Protein AF-0000000075598519 (afdb_homodimer)

Sequence (516 aa):
MASESEPGNAAPHAHHPHGTQPLAGIAVDYRPEACRHEPDTGEIHVTFTYDHDGRDGSRWRSRHRFLPGSAVAATIRAPAGDASGLNYNLYLSSLEGCREMDEIDFEFLGNDKRALQTNYHVGGGGGREQIHRLPFDPSDGFHHYAIAWDAKAIEWRVDGELIRREERREGEPWPEKPMRLYASVWDASDIDEGRWTGTYHGSDAPYVCSYKDVVVPPVEFWVEDDEQCQDADARDAPAAVVEEETDAVAIAPAMNDEMASESEPGNAAPHAHHPHGTQPLAGIAVDYRPEACRHEPDTGEIHVTFTYDHDGRDGSRWRSRHRFLPGSAVAATIRAPAGDASGLNYNLYLSSLEGCREMDEIDFEFLGNDKRALQTNYHVGGGGGREQIHRLPFDPSDGFHHYAIAWDAKAIEWRVDGELIRREERREGEPWPEKPMRLYASVWDASDIDEGRWTGTYHGSDAPYVCSYKDVVVPPVEFWVEDDEQCQDADARDAPAAVVEEETDAVAIAPAMNDE

Organism: Setaria italica (NCBI:txid4555)

Foldseek 3Di:
DPPPPPLPLPCCDPLQNQGWAFQQDKDKDDDCVQWDADRVQRKIKGKWDQDPVGTDKTKMWGPWWFFARHKKKWWKAWWDDQQFQKKKWKKKWLDPPQQQIWMWIWIAARRDQQWTWTWIDHGNDTDGIDIDGHPDRSNVDIKMWMWHGHPFKIFIDINRHTDDMDGDDPPDGDHGHTIMIMIMMGGNCPPPVQPRRHHGDRPDPTTMMMIGSIIGHDPVGTDDPVVVVVVVCVVVPPDPPPPPPPPPPPPPPPPPPD/DPPPPPLPLPCCDPLQNQGWAFQQDKDWDDDCVQWDADNVQRKIKGKWDADPVGGDKTKMWGPWWFFARHKKKWWKAWWDDQQFQKKKWKKKWLDPPQQQIWMWIWIAARRDQQWTWTWIDHGNDTDGIDIDGHPDRSNVDIKMWMWHGHPFKIFIDINRHTPDMDGDDPPDGDHGHTIMIMIMMGGNCPPPVQPRRHHDDRPDPTTMMMIGSIIGHDPVGTDDPVVVVVVVCVVVPPDPPPPPPPPPPPPPPPPPPD

Nearest PDB structures (foldseek):
  5sv8-assembly1_A  TM=9.616E-01  e=3.303E-29  Vitis vinifera
  1mac-assembly2_B  TM=8.064E-01  e=1.006E-16  Paenibacillus macerans
  3d6e-assembly1_A  TM=8.149E-01  e=2.724E-13  Bacillus licheniformis
  1axk-assembly1_A  TM=9.047E-01  e=1.760E-11  Bacillus subtilis
  1cpn-assembly1_A  TM=7.910E-01  e=1.240E-12  Paenibacillus macerans

pLDDT: mean 83.93, std 21.33, range [22.8, 98.81]

Secondary structure (DSSP, 8-state):
------------BTTBTT--EE---EEEEE-GGGEEEETTTTEEEEEE-EETTEE--EEEEESSEE-SSEEEEEEEEPPPS--TTEEEEEEEESSTT-TT--EEEEEEETTSTTEEEEEEEBTTB----EEEE-SS-TTSS-EEEEEEE-SSEEEEEETTEEEEEEE--TTS----S-BEEEEEEEE-TTGGGGTTT-----TTPSEEEEEEEEEE--GGGEE-HHHHHHHHHHTTSPP-------------------/------------BTTBTT--EE---EEEEE-GGGEEEETTTTEEEEEE-EETTEE--EEEEESSEE-SSEEEEEEEEPPPS--TTEEEEEEEESSTT-TT--EEEEEEETTSTTEEEEEEEBTTB----EEEE-SS-TTSS-EEEEEEE-SSEEEEEETTEEEEEEE--TTS----S-BEEEEEEEE-TTGGGGTTT-----TTPSEEEEEEEEEE--GGGEE-HHHHHHHHHHTTS---------------------

Radius of gyration: 26.95 Å; Cα contacts (8 Å, |Δi|>4): 1263; chains: 2; bounding box: 59×108×97 Å

Solvent-accessible surface area (backbone atoms only — not comparable to full-atom values): 27545 Å² total; per-residue (Å²): 132,81,76,76,76,65,82,63,68,52,60,54,36,95,77,17,69,71,20,49,34,72,62,87,61,72,40,60,80,41,51,57,90,28,43,48,70,40,77,90,75,49,33,36,38,36,35,30,40,81,45,99,90,37,87,40,29,23,33,40,28,45,77,50,30,33,46,69,54,19,31,39,34,33,30,36,25,41,45,54,71,66,37,26,2,27,33,39,46,46,31,37,30,46,39,86,64,40,69,58,21,27,34,42,40,41,38,38,27,25,58,41,67,34,42,36,33,37,36,46,21,36,57,46,45,58,87,54,66,45,79,41,80,50,97,50,59,44,43,80,41,75,44,38,40,36,42,32,35,34,94,54,37,38,37,37,27,50,70,82,42,77,77,44,76,48,68,67,50,91,92,52,88,66,64,70,64,48,23,22,47,37,34,38,38,40,80,36,28,73,30,75,81,15,69,62,12,26,53,68,72,60,83,46,60,68,32,48,36,37,37,28,74,39,30,28,52,36,75,90,35,51,45,66,68,73,58,54,52,43,62,52,52,47,58,65,41,73,71,73,75,70,70,72,75,74,75,76,74,74,77,72,76,78,74,76,83,122,131,80,78,78,76,65,82,59,69,52,60,56,36,95,76,17,69,71,20,47,34,73,60,88,61,72,40,60,79,41,51,57,91,28,44,49,69,39,79,90,75,49,33,34,38,35,36,30,41,81,44,98,91,35,88,41,25,23,33,41,28,44,76,50,30,32,47,69,55,18,32,38,33,32,30,34,24,42,45,54,71,66,36,25,2,25,35,40,45,47,30,35,29,46,40,86,65,39,71,58,21,27,34,40,40,42,38,38,27,25,59,42,67,32,39,36,34,37,36,46,21,38,57,45,43,57,89,55,65,44,79,40,80,50,98,52,57,44,44,81,41,75,44,38,41,35,44,30,34,35,93,53,35,37,37,36,27,50,70,83,41,79,77,46,74,48,67,66,51,90,94,50,88,66,63,71,63,48,23,24,47,37,33,38,38,41,79,36,27,74,31,77,81,16,69,62,12,25,55,68,72,61,84,46,60,68,32,46,37,37,38,27,74,38,31,28,52,37,75,89,36,52,44,66,68,74,58,54,53,44,62,52,52,46,58,66,41,73,72,73,74,71,70,71,75,72,74,74,74,74,76,70,76,78,73,74,84,119

InterPro domains:
  IPR000757 Beta-glucanase-like, N-terminal domain [PF00722] (45-193)
  IPR000757 Beta-glucanase-like, N-terminal domain [PS51762] (14-216)
  IPR008264 Beta-glu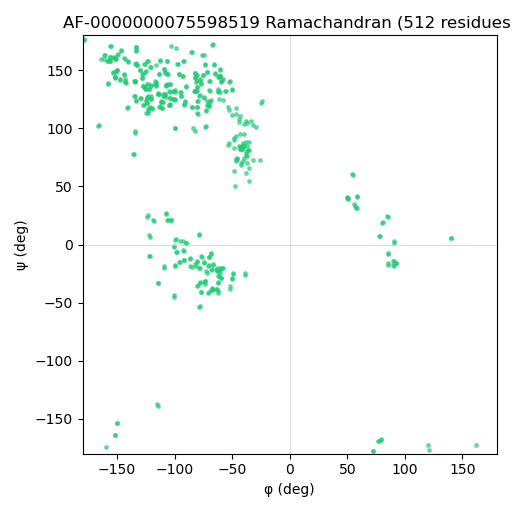canase [PR00737] (100-115)
  IPR008264 Beta-glucanase [PR00737] (116-129)
  IPR008264 Beta-glucanase [PR00737] (134-151)
  IPR008264 Beta-glucanase [PR00737] (154-171)
  IPR013320 Concanavalin A-like lectin/glucanase domain superfamily [SSF49899] (30-219)
  IPR044791 Beta-glucanase/XTH [PTHR31062] (41-226)

Structure (mmCIF, N/CA/C/O backbone):
data_AF-0000000075598519-model_v1
#
loop_
_entity.id
_entity.type
_entity.pdbx_description
1 polymer 'GH16 domain-containing protein'
#
loop_
_atom_site.group_PDB
_atom_site.id
_atom_site.type_symbol
_atom_site.label_atom_id
_atom_site.label_alt_id
_atom_site.label_comp_id
_atom_site.label_asym_id
_atom_site.label_entity_id
_atom_site.label_seq_id
_atom_site.pdbx_PDB_ins_code
_atom_site.Cartn_x
_atom_site.Cartn_y
_atom_site.Cartn_z
_atom_site.occupancy
_atom_site.B_iso_or_equiv
_atom_site.auth_seq_id
_atom_site.auth_comp_id
_atom_site.auth_asym_id
_atom_site.auth_atom_id
_atom_site.pdbx_PDB_model_num
ATOM 1 N N . MET A 1 1 ? 14.773 -42.031 -3.055 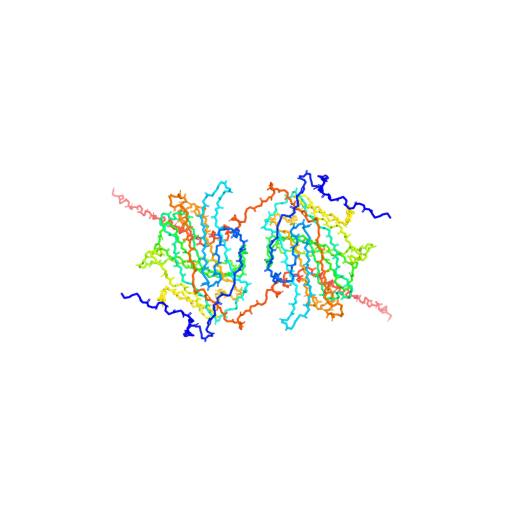1 23.3 1 MET A N 1
ATOM 2 C CA . MET A 1 1 ? 15.977 -41.188 -3.029 1 23.3 1 MET A CA 1
ATOM 3 C C . MET A 1 1 ? 15.609 -39.719 -3.037 1 23.3 1 MET A C 1
ATOM 5 O O . MET A 1 1 ? 15 -39.219 -3.994 1 23.3 1 MET A O 1
ATOM 9 N N . ALA A 1 2 ? 15.211 -39.156 -1.891 1 27.22 2 ALA A N 1
ATOM 10 C CA . ALA A 1 2 ? 14.766 -37.812 -1.567 1 27.22 2 ALA A CA 1
ATOM 11 C C . ALA A 1 2 ? 15.781 -36.75 -2.016 1 27.22 2 ALA A C 1
ATOM 13 O O . ALA A 1 2 ? 16.938 -36.781 -1.586 1 27.22 2 ALA A O 1
ATOM 14 N N . SER A 1 3 ? 15.688 -36.312 -3.293 1 28.61 3 SER A N 1
ATOM 15 C CA . SER A 1 3 ? 16.656 -35.344 -3.775 1 28.61 3 SER A CA 1
ATOM 16 C C . SER A 1 3 ? 16.875 -34.25 -2.746 1 28.61 3 SER A C 1
ATOM 18 O O . SER A 1 3 ? 15.93 -33.75 -2.115 1 28.61 3 SER A O 1
ATOM 20 N N . GLU A 1 4 ? 18 -34.188 -2.059 1 30.3 4 GLU A N 1
ATOM 21 C CA . GLU A 1 4 ? 18.562 -33.188 -1.162 1 30.3 4 GLU A CA 1
ATOM 22 C C . GLU A 1 4 ? 18.25 -31.781 -1.65 1 30.3 4 GLU A C 1
ATOM 24 O O . GLU A 1 4 ? 18.641 -31.391 -2.752 1 30.3 4 GLU A O 1
ATOM 29 N N . SER A 1 5 ? 17.047 -31.25 -1.39 1 33.09 5 SER A N 1
ATOM 30 C CA . SER A 1 5 ? 16.719 -29.844 -1.598 1 33.09 5 SER A CA 1
ATOM 31 C C . SER A 1 5 ? 17.844 -28.922 -1.127 1 33.09 5 SER A C 1
ATOM 33 O O . SER A 1 5 ? 18.109 -28.828 0.073 1 33.09 5 SER A O 1
ATOM 35 N N . GLU A 1 6 ? 19 -28.906 -1.85 1 33.25 6 GLU A N 1
ATOM 36 C CA . GLU A 1 6 ? 20.078 -27.969 -1.521 1 33.25 6 GLU A CA 1
ATOM 37 C C . GLU A 1 6 ? 19.516 -26.609 -1.099 1 33.25 6 GLU A C 1
ATOM 39 O O . GLU A 1 6 ? 18.578 -26.094 -1.729 1 33.25 6 GLU A O 1
ATOM 44 N N . PRO A 1 7 ? 19.547 -26.281 0.121 1 39.78 7 PRO A N 1
ATOM 45 C CA . PRO A 1 7 ? 19.203 -24.938 0.609 1 39.78 7 PRO A CA 1
ATOM 46 C C . PRO A 1 7 ? 19.641 -23.828 -0.348 1 39.78 7 PRO A C 1
ATOM 48 O O . PRO A 1 7 ? 20.828 -23.719 -0.656 1 39.78 7 PRO A O 1
ATOM 51 N N . GLY A 1 8 ? 19.078 -23.719 -1.55 1 35.81 8 GLY A N 1
ATOM 52 C CA . GLY A 1 8 ? 19.453 -22.984 -2.75 1 35.81 8 GLY A CA 1
ATOM 53 C C . GLY A 1 8 ? 19.828 -21.547 -2.473 1 35.81 8 GLY A C 1
ATOM 54 O O . GLY A 1 8 ? 18.969 -20.703 -2.215 1 35.81 8 GLY A O 1
ATOM 55 N N . ASN A 1 9 ? 20.688 -21.219 -1.543 1 40.31 9 ASN A N 1
ATOM 56 C CA . ASN A 1 9 ? 21.344 -20.016 -2.027 1 40.31 9 ASN A CA 1
ATOM 57 C C . ASN A 1 9 ? 21.453 -20 -3.551 1 40.31 9 ASN A C 1
ATOM 59 O O . ASN A 1 9 ? 22.188 -20.797 -4.129 1 40.31 9 ASN A O 1
ATOM 63 N N . ALA A 1 10 ? 20.359 -19.797 -4.211 1 46.56 10 ALA A N 1
ATOM 64 C CA . ALA A 1 10 ? 20.359 -19.969 -5.664 1 46.56 10 ALA A CA 1
ATOM 65 C C . ALA A 1 10 ? 21.656 -19.406 -6.27 1 46.56 10 ALA A C 1
ATOM 67 O O . ALA A 1 10 ? 21.953 -18.234 -6.121 1 46.56 10 ALA A O 1
ATOM 68 N N . ALA A 1 11 ? 22.703 -20.172 -6.289 1 49.5 11 ALA A N 1
ATOM 69 C CA . ALA A 1 11 ? 23.875 -19.875 -7.113 1 49.5 11 ALA A CA 1
ATOM 70 C C . ALA A 1 11 ? 23.5 -18.984 -8.297 1 49.5 11 ALA A C 1
ATOM 72 O O . ALA A 1 11 ? 22.375 -19.047 -8.797 1 49.5 11 ALA A O 1
ATOM 73 N N . PRO A 1 12 ? 24.297 -17.797 -8.273 1 56.03 12 PRO A N 1
ATOM 74 C CA . PRO A 1 12 ? 24.078 -17 -9.484 1 56.03 12 PRO A CA 1
ATOM 75 C C . PRO 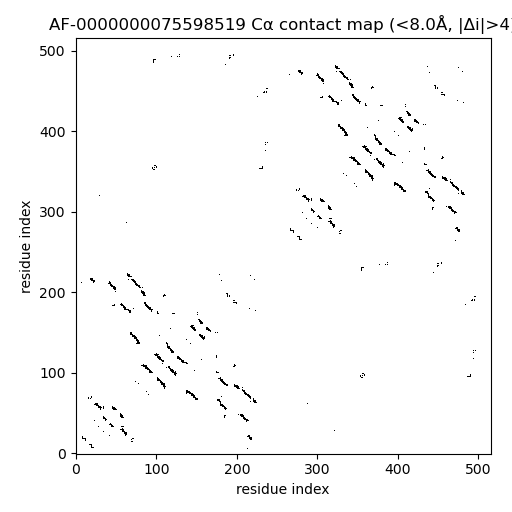A 1 12 ? 23.766 -17.859 -10.711 1 56.03 12 PRO A C 1
ATOM 77 O O . PRO A 1 12 ? 24.344 -18.953 -10.867 1 56.03 12 PRO A O 1
ATOM 80 N N . HIS A 1 13 ? 22.625 -17.891 -11.031 1 57.22 13 HIS A N 1
ATOM 81 C CA . HIS A 1 13 ? 22.219 -18.516 -12.289 1 57.22 13 HIS A CA 1
ATOM 82 C C . HIS A 1 13 ? 22.391 -17.562 -13.461 1 57.22 13 HIS A C 1
ATOM 84 O O . HIS A 1 13 ? 22.422 -16.344 -13.273 1 57.22 13 HIS A O 1
ATOM 90 N N . ALA A 1 14 ? 22.781 -18.094 -14.539 1 55.59 14 ALA A N 1
ATOM 91 C CA . ALA A 1 14 ? 23.062 -17.328 -15.75 1 55.59 14 ALA A CA 1
ATOM 92 C C . ALA A 1 14 ? 22.031 -16.203 -15.93 1 55.59 14 ALA A C 1
ATOM 94 O O . ALA A 1 14 ? 22.375 -15.117 -16.391 1 55.59 14 ALA A O 1
ATOM 95 N N . HIS A 1 15 ? 20.828 -16.438 -15.312 1 57.88 15 HIS A N 1
ATOM 96 C CA . HIS A 1 15 ? 19.797 -15.43 -15.555 1 57.88 15 HIS A CA 1
ATOM 97 C C . HIS A 1 15 ? 19.766 -14.406 -14.422 1 57.88 15 HIS A C 1
ATOM 99 O O . HIS A 1 15 ? 19.094 -13.375 -14.531 1 57.88 15 HIS A O 1
ATOM 105 N N . HIS A 1 16 ? 20.391 -14.781 -13.391 1 66.12 16 HIS A N 1
ATOM 106 C CA . HIS A 1 16 ? 20.5 -13.805 -12.312 1 66.12 16 HIS A CA 1
ATOM 107 C C . HIS A 1 16 ? 21.922 -13.781 -11.742 1 66.12 16 HIS A C 1
ATOM 109 O O . HIS A 1 16 ? 22.156 -14.25 -10.625 1 66.12 16 HIS A O 1
ATOM 115 N N . PRO A 1 17 ? 22.688 -13.133 -12.523 1 68 17 PRO A N 1
ATOM 116 C CA . PRO A 1 17 ? 24.125 -13.164 -12.211 1 68 17 PRO A CA 1
ATOM 117 C C . PRO A 1 17 ? 24.453 -12.531 -10.859 1 68 17 PRO A C 1
ATOM 119 O O . PRO A 1 17 ? 25.516 -12.789 -10.289 1 68 17 PRO A O 1
ATOM 122 N N . HIS A 1 18 ? 23.547 -11.719 -10.398 1 76.94 18 HIS A N 1
ATOM 123 C CA . HIS A 1 18 ? 23.844 -11.008 -9.164 1 76.94 18 HIS A CA 1
ATOM 124 C C . HIS A 1 18 ? 23.391 -11.805 -7.945 1 76.94 18 HIS A C 1
ATOM 126 O O . HIS A 1 18 ? 23.578 -11.367 -6.809 1 76.94 18 HIS A O 1
ATOM 132 N N . GLY A 1 19 ? 22.891 -12.898 -8.234 1 86.81 19 GLY A N 1
ATOM 133 C CA . GLY A 1 19 ? 22.469 -13.766 -7.145 1 86.81 19 GLY A CA 1
ATOM 134 C C . GLY A 1 19 ? 21.219 -13.281 -6.434 1 86.81 19 GLY A C 1
ATOM 135 O O . GLY A 1 19 ? 20.516 -12.406 -6.941 1 86.81 19 GLY A O 1
ATOM 136 N N . THR A 1 20 ? 20.844 -13.992 -5.43 1 94.44 20 THR A N 1
ATOM 137 C CA . THR A 1 20 ? 19.719 -13.688 -4.559 1 94.44 20 THR A CA 1
ATOM 138 C C . THR A 1 20 ? 20.109 -13.836 -3.092 1 94.44 20 THR A C 1
ATOM 140 O O . THR A 1 20 ? 21.219 -14.273 -2.783 1 94.44 20 THR A O 1
ATOM 143 N N . GLN A 1 21 ? 19.25 -13.336 -2.26 1 94 21 GLN A N 1
ATOM 144 C CA . GLN A 1 21 ? 19.422 -13.539 -0.826 1 94 21 GLN A CA 1
ATOM 145 C C . GLN A 1 21 ? 18.109 -13.938 -0.162 1 94 21 GLN A C 1
ATOM 147 O O . GLN A 1 21 ? 17.031 -13.633 -0.675 1 94 21 GLN A O 1
ATOM 152 N N . PRO A 1 22 ? 18.25 -14.648 1.007 1 93.94 22 PRO A N 1
ATOM 153 C CA . PRO A 1 22 ? 17.031 -15.031 1.72 1 93.94 22 PRO A CA 1
ATOM 154 C C . PRO A 1 22 ? 16.203 -13.836 2.178 1 93.94 22 PRO A C 1
ATOM 156 O O . PRO A 1 22 ? 16.766 -12.805 2.564 1 93.94 22 PRO A O 1
ATOM 159 N N . LEU A 1 23 ? 14.938 -14.031 2.125 1 93.44 23 LEU A N 1
ATOM 160 C CA . LEU A 1 23 ? 14.047 -13 2.652 1 93.44 23 LEU A CA 1
ATOM 161 C C . LEU A 1 23 ? 14.117 -12.953 4.176 1 93.44 23 LEU A C 1
ATOM 163 O O . LEU A 1 23 ? 13.844 -13.945 4.848 1 93.44 23 LEU A O 1
ATOM 167 N N . ALA A 1 24 ? 14.5 -11.867 4.742 1 81.88 24 ALA A N 1
ATOM 168 C CA . ALA A 1 24 ? 14.758 -11.727 6.172 1 81.88 24 ALA A CA 1
ATOM 169 C C . ALA A 1 24 ? 13.461 -11.539 6.949 1 81.88 24 ALA A C 1
ATOM 171 O O . ALA A 1 24 ? 13.336 -12 8.086 1 81.88 24 ALA A O 1
ATOM 172 N N . GLY A 1 25 ? 12.539 -10.891 6.445 1 88.56 25 GLY A N 1
ATOM 173 C CA . GLY A 1 25 ? 11.281 -10.586 7.102 1 88.56 25 GLY A CA 1
ATOM 174 C C . GLY A 1 25 ? 10.188 -10.18 6.129 1 88.56 25 GLY A C 1
ATOM 175 O O . GLY A 1 25 ? 10.469 -9.812 4.984 1 88.56 25 GLY A O 1
ATOM 176 N N . ILE A 1 26 ? 8.969 -10.336 6.68 1 92 26 ILE A N 1
ATOM 177 C CA . ILE A 1 26 ? 7.84 -10.016 5.809 1 92 26 ILE A CA 1
ATOM 178 C C . ILE A 1 26 ? 6.961 -8.953 6.469 1 92 26 ILE A C 1
ATOM 180 O O . ILE A 1 26 ? 7.082 -8.695 7.668 1 92 26 ILE A O 1
ATOM 184 N N . ALA A 1 27 ? 6.234 -8.289 5.66 1 88.5 27 ALA A N 1
ATOM 185 C CA . ALA A 1 27 ? 5.066 -7.535 6.102 1 88.5 27 ALA A CA 1
ATOM 186 C C . ALA A 1 27 ? 3.775 -8.234 5.695 1 88.5 27 ALA A C 1
ATOM 188 O O . ALA A 1 27 ? 3.729 -8.922 4.668 1 88.5 27 ALA A O 1
ATOM 189 N N . VAL A 1 28 ? 2.811 -8.102 6.508 1 89.81 28 VAL A N 1
ATOM 190 C CA . VAL A 1 28 ? 1.498 -8.656 6.199 1 89.81 28 VAL A CA 1
ATOM 191 C C . VAL A 1 28 ? 0.502 -7.523 5.957 1 89.81 28 VAL A C 1
ATOM 193 O O . VAL A 1 28 ? 0.276 -6.688 6.84 1 89.81 28 VAL A O 1
ATOM 196 N N . ASP A 1 29 ? -0.08 -7.555 4.812 1 86.88 29 ASP A N 1
ATOM 197 C CA . ASP A 1 29 ? -0.931 -6.441 4.398 1 86.88 29 ASP A CA 1
ATOM 198 C C . ASP A 1 29 ? -2.289 -6.5 5.094 1 86.88 29 ASP A C 1
ATOM 200 O O . ASP A 1 29 ? -2.865 -5.465 5.43 1 86.88 29 ASP A O 1
ATOM 204 N N . TYR A 1 30 ? -2.816 -7.68 5.199 1 84.38 30 TYR A N 1
ATOM 205 C CA . TYR A 1 30 ? -4.102 -7.824 5.871 1 84.38 30 TYR A CA 1
ATOM 206 C C . TYR A 1 30 ? -4.215 -9.188 6.543 1 84.38 30 TYR A C 1
ATOM 208 O O . TYR A 1 30 ? -3.559 -10.148 6.133 1 84.38 30 TYR A O 1
ATOM 216 N N . ARG A 1 31 ? -4.961 -9.203 7.59 1 87.12 31 ARG A N 1
ATOM 217 C CA . ARG A 1 31 ? -5.309 -10.391 8.359 1 87.12 31 ARG A CA 1
ATOM 218 C C . ARG A 1 31 ? -4.059 -11.148 8.797 1 87.12 31 ARG A C 1
ATOM 220 O O . ARG A 1 31 ? -3.893 -12.328 8.477 1 87.12 31 ARG A O 1
ATOM 227 N N . PRO A 1 32 ? -3.219 -10.453 9.586 1 87.12 32 PRO A N 1
ATOM 228 C CA . PRO A 1 32 ? -1.995 -11.094 10.07 1 87.12 32 PRO A CA 1
ATOM 229 C C . PRO A 1 32 ? -2.273 -12.359 10.875 1 87.12 32 PRO A C 1
ATOM 231 O O . PRO A 1 32 ? -1.411 -13.234 10.977 1 87.12 32 PRO A O 1
ATOM 234 N N . GLU A 1 33 ? -3.48 -12.5 11.375 1 87.69 33 GLU A N 1
ATOM 235 C CA . GLU A 1 33 ? -3.824 -13.672 12.172 1 87.69 33 GLU A CA 1
ATOM 236 C C . GLU A 1 33 ? -3.908 -14.922 11.297 1 87.69 33 GLU A C 1
ATOM 238 O O . GLU A 1 33 ? -3.854 -16.047 11.805 1 87.69 33 GLU A O 1
ATOM 243 N N . ALA A 1 34 ? -4.039 -14.797 9.984 1 92.5 34 ALA A N 1
ATOM 244 C CA . ALA A 1 34 ? -4.141 -15.914 9.055 1 92.5 34 ALA A CA 1
ATOM 245 C C . ALA A 1 34 ? -2.795 -16.203 8.391 1 92.5 34 ALA A C 1
ATOM 247 O O . ALA A 1 34 ? -2.707 -17.031 7.484 1 92.5 34 ALA A O 1
ATOM 248 N N . CYS A 1 35 ? -1.772 -15.484 8.82 1 94.88 35 CYS A N 1
ATOM 249 C CA . CYS A 1 35 ? -0.429 -15.641 8.273 1 94.88 35 CYS A CA 1
ATOM 250 C C . CYS A 1 35 ? 0.577 -15.945 9.383 1 94.88 35 CYS A C 1
ATOM 252 O O . CYS A 1 35 ? 0.876 -15.078 10.203 1 94.88 35 CYS A O 1
ATOM 254 N N . ARG A 1 36 ? 1.104 -17.125 9.352 1 95.44 36 ARG A N 1
ATOM 255 C CA . ARG A 1 36 ? 2.117 -17.516 10.328 1 95.44 36 ARG A CA 1
ATOM 256 C C . ARG A 1 36 ? 3.508 -17.516 9.695 1 95.44 36 ARG A C 1
ATOM 258 O O . ARG A 1 36 ? 3.74 -18.203 8.695 1 95.44 36 ARG A O 1
ATOM 265 N N . HIS A 1 37 ? 4.348 -16.766 10.203 1 93.75 37 HIS A N 1
ATOM 266 C CA . HIS A 1 37 ? 5.746 -16.734 9.789 1 93.75 37 HIS A CA 1
ATOM 267 C C . HIS A 1 37 ? 6.656 -17.297 10.875 1 93.75 37 HIS A C 1
ATOM 269 O O . HIS A 1 37 ? 6.641 -16.828 12.016 1 93.75 37 HIS A O 1
ATOM 275 N N . GLU A 1 38 ? 7.375 -18.234 10.578 1 91.94 38 GLU A N 1
ATOM 276 C CA . GLU A 1 38 ? 8.359 -18.828 11.477 1 91.94 38 GLU A CA 1
ATOM 277 C C . GLU A 1 38 ? 9.766 -18.312 11.172 1 91.94 38 GLU A C 1
ATOM 279 O O . GLU A 1 38 ? 10.453 -18.844 10.297 1 91.94 38 GLU A O 1
ATOM 284 N N . PRO A 1 39 ? 10.203 -17.406 11.922 1 82.25 39 PRO A N 1
ATOM 285 C CA . PRO A 1 39 ? 11.469 -16.75 11.586 1 82.25 39 PRO A CA 1
ATOM 286 C C . PRO A 1 39 ? 12.656 -17.703 11.586 1 82.25 39 PRO A C 1
ATOM 288 O O . PRO A 1 39 ? 13.609 -17.516 10.828 1 82.25 39 PRO A O 1
ATOM 291 N N . ASP A 1 40 ? 12.688 -18.703 12.422 1 86.19 40 ASP A N 1
ATOM 292 C CA . ASP A 1 40 ? 13.82 -19.609 12.523 1 86.19 40 ASP A CA 1
ATOM 293 C C . ASP A 1 40 ? 13.969 -20.453 11.258 1 86.19 40 ASP A C 1
ATOM 295 O O . ASP A 1 40 ? 15.078 -20.672 10.773 1 86.19 40 ASP A O 1
ATOM 299 N N . THR A 1 41 ? 12.875 -20.859 10.672 1 87 41 THR A N 1
ATOM 300 C CA . THR A 1 41 ? 12.906 -21.719 9.484 1 87 41 THR A CA 1
ATOM 301 C C . THR A 1 41 ? 12.688 -20.891 8.227 1 87 41 THR A C 1
ATOM 303 O O . THR A 1 41 ? 12.984 -21.344 7.117 1 87 41 THR A O 1
ATOM 306 N N . GLY A 1 42 ? 12.172 -19.75 8.453 1 89.19 42 GLY A N 1
ATOM 307 C CA . GLY A 1 42 ? 11.844 -18.891 7.32 1 89.19 42 GLY A CA 1
ATOM 308 C C . GLY A 1 42 ? 10.562 -19.297 6.621 1 89.19 42 GLY A C 1
ATOM 309 O O . GLY A 1 42 ? 10.203 -18.719 5.59 1 89.19 42 GLY A O 1
ATOM 310 N N . GLU A 1 43 ? 9.828 -20.266 7.203 1 96.12 43 GLU A N 1
ATOM 311 C CA . GLU A 1 43 ? 8.594 -20.75 6.586 1 96.12 43 GLU A CA 1
ATOM 312 C C . GLU A 1 43 ? 7.445 -19.766 6.824 1 96.12 43 GLU A C 1
ATOM 314 O O . GLU A 1 43 ? 7.355 -19.156 7.891 1 96.12 43 GLU A O 1
ATOM 319 N N . ILE A 1 44 ? 6.629 -19.625 5.828 1 98.06 44 ILE A N 1
ATOM 320 C CA . ILE A 1 44 ? 5.43 -18.797 5.883 1 98.06 44 ILE A CA 1
ATOM 321 C C . ILE A 1 44 ? 4.203 -19.641 5.543 1 98.06 44 ILE A C 1
ATOM 323 O O . ILE A 1 44 ? 4.188 -20.328 4.523 1 98.06 44 ILE A O 1
ATOM 327 N N . HIS A 1 45 ? 3.189 -19.609 6.398 1 98.12 45 HIS A N 1
ATOM 328 C CA . HIS A 1 45 ? 1.956 -20.359 6.184 1 98.12 45 HIS A CA 1
ATOM 329 C C . HIS A 1 45 ? 0.746 -19.422 6.156 1 98.12 45 HIS A C 1
ATOM 331 O O . HIS A 1 45 ? 0.469 -18.734 7.133 1 98.12 45 HIS A O 1
ATOM 337 N N . VAL A 1 46 ? 0.105 -19.406 5.047 1 97.38 46 VAL A N 1
ATOM 338 C CA . VAL A 1 46 ? -1.141 -18.656 4.93 1 97.38 46 VAL A CA 1
ATOM 339 C C . VAL A 1 46 ? -2.33 -19.609 5.016 1 97.38 46 VAL A C 1
ATOM 341 O O . VAL A 1 46 ? -2.434 -20.562 4.234 1 97.38 46 VAL A O 1
ATOM 344 N N . THR A 1 47 ? -3.213 -19.328 5.93 1 96 47 THR A N 1
ATOM 345 C CA . THR A 1 47 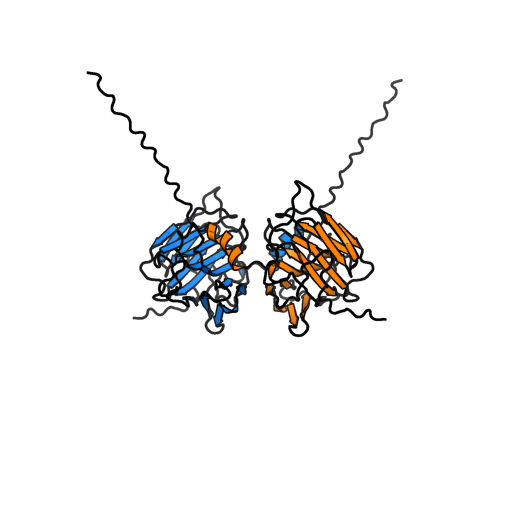? -4.383 -20.172 6.145 1 96 47 THR A CA 1
ATOM 346 C C . THR A 1 47 ? -5.656 -19.453 5.691 1 96 47 THR A C 1
ATOM 348 O O . THR A 1 47 ? -5.852 -18.281 5.988 1 96 47 THR A O 1
ATOM 351 N N . PHE A 1 48 ? -6.441 -20.141 4.883 1 95.56 48 PHE A N 1
ATOM 352 C CA . PHE A 1 48 ? -7.75 -19.641 4.484 1 95.56 48 PHE A CA 1
ATOM 353 C C . PHE A 1 48 ? -8.867 -20.453 5.133 1 95.56 48 PHE A C 1
ATOM 355 O O . PHE A 1 48 ? -8.875 -21.672 5.043 1 95.56 48 PHE A O 1
ATOM 362 N N . THR A 1 49 ? -9.719 -19.75 5.742 1 91.31 49 THR A N 1
ATOM 363 C CA . THR A 1 49 ? -10.953 -20.328 6.266 1 91.31 49 THR A CA 1
ATOM 364 C C . THR A 1 49 ? -12.117 -19.359 6.109 1 91.31 49 THR A C 1
ATOM 366 O O . THR A 1 49 ? -11.914 -18.156 5.922 1 91.31 49 THR A O 1
ATOM 369 N N . TYR A 1 50 ? -13.273 -19.938 5.793 1 82.31 50 TYR A N 1
ATOM 370 C CA . TYR A 1 50 ? -14.477 -19.109 5.867 1 82.31 50 TYR A CA 1
ATOM 371 C C . TYR A 1 50 ? -15.016 -19.062 7.293 1 82.31 50 TYR A C 1
ATOM 373 O O . TYR A 1 50 ? -15.328 -20.109 7.879 1 82.31 50 TYR A O 1
ATOM 381 N N . ASP A 1 51 ? -14.664 -17.891 7.969 1 68.44 51 ASP A N 1
ATOM 382 C CA . ASP A 1 51 ? -15.203 -17.828 9.328 1 68.44 51 ASP A CA 1
ATOM 383 C C . ASP A 1 51 ? -16.406 -16.906 9.391 1 68.44 51 ASP A C 1
ATOM 385 O O . ASP A 1 51 ? -16.859 -16.375 8.367 1 68.44 51 ASP A O 1
ATOM 389 N N . HIS A 1 52 ? -17.016 -17.016 10.625 1 58.94 52 HIS A N 1
ATOM 390 C CA . HIS A 1 52 ? -18.25 -16.281 10.891 1 58.94 52 HIS A CA 1
ATOM 391 C C . HIS A 1 52 ? -18.109 -14.812 10.484 1 58.94 52 HIS A C 1
ATOM 393 O O . HIS A 1 52 ? -19.094 -14.164 10.141 1 58.94 52 HIS A O 1
ATOM 399 N N . ASP A 1 53 ? -16.859 -14.453 10.508 1 58.75 53 ASP A N 1
ATOM 400 C CA . ASP A 1 53 ? -16.688 -13.016 10.289 1 58.75 53 ASP A CA 1
ATOM 401 C C . ASP A 1 53 ? -16.406 -12.719 8.812 1 58.75 53 ASP A C 1
ATOM 403 O O . ASP A 1 53 ? -16.25 -11.555 8.438 1 58.75 53 ASP A O 1
ATOM 407 N N . GLY A 1 54 ? -16.453 -13.867 8.078 1 62.06 54 GLY A N 1
ATOM 408 C CA . GLY A 1 54 ? -16.312 -13.609 6.652 1 62.06 54 GLY A CA 1
ATOM 409 C C . GLY A 1 54 ? -15.125 -14.312 6.023 1 62.06 54 GLY A C 1
ATOM 410 O O . GLY A 1 54 ? -14.656 -15.328 6.547 1 62.06 54 GLY A O 1
ATOM 411 N N . ARG A 1 55 ? -14.875 -14.125 4.832 1 62.34 55 ARG A N 1
ATOM 412 C CA . ARG A 1 55 ? -13.781 -14.648 4.023 1 62.34 55 ARG A CA 1
ATOM 413 C C . ARG A 1 55 ? -12.43 -14.266 4.617 1 62.34 55 ARG A C 1
ATOM 415 O O . ARG A 1 55 ? -12.211 -13.117 4.996 1 62.34 55 ARG A O 1
ATOM 422 N N . ASP A 1 56 ? -11.641 -15.477 4.836 1 79.56 56 ASP A N 1
ATOM 423 C CA . ASP A 1 56 ? -10.375 -15.258 5.531 1 79.56 56 ASP A CA 1
ATOM 424 C C . ASP A 1 56 ? -9.195 -15.703 4.676 1 79.56 56 ASP A C 1
ATOM 426 O O . ASP A 1 56 ? -9.344 -16.578 3.814 1 79.56 56 ASP A O 1
ATOM 430 N N . GLY A 1 57 ? -8.266 -15.047 4.434 1 90.69 57 GLY A N 1
ATOM 431 C CA . GLY A 1 57 ? -6.938 -15.172 3.859 1 90.69 57 GLY A CA 1
ATOM 432 C C . GLY A 1 57 ? -6.008 -14.039 4.246 1 90.69 57 GLY A C 1
ATOM 433 O O . GLY A 1 57 ? -6.293 -13.289 5.184 1 90.69 57 GLY A O 1
ATOM 434 N N . SER A 1 58 ? -4.941 -14.141 3.645 1 92.19 58 SER A N 1
ATOM 435 C CA . SER A 1 58 ? -3.932 -13.148 3.996 1 92.19 58 SER A CA 1
ATOM 436 C C . SER A 1 58 ? -2.996 -12.875 2.824 1 92.19 58 SER A C 1
ATOM 438 O O . SER A 1 58 ? -2.982 -13.617 1.845 1 92.19 58 SER A O 1
ATOM 440 N N . ARG A 1 59 ? -2.398 -11.773 2.918 1 93.38 59 ARG A N 1
ATOM 441 C CA . ARG A 1 59 ? -1.352 -11.43 1.963 1 93.38 59 ARG A CA 1
ATOM 442 C C . ARG A 1 59 ? -0.089 -10.961 2.68 1 93.38 59 ARG A C 1
ATOM 444 O O . ARG A 1 59 ? -0.142 -10.055 3.512 1 93.38 59 ARG A O 1
ATOM 451 N N . TRP A 1 60 ? 0.969 -11.602 2.334 1 94.25 60 TRP A N 1
ATOM 452 C CA . TRP A 1 60 ? 2.26 -11.141 2.832 1 94.25 60 TRP A CA 1
ATOM 453 C C . TRP A 1 60 ? 3.119 -10.594 1.693 1 94.25 60 TRP A C 1
ATOM 455 O O . TRP A 1 60 ? 2.875 -10.898 0.524 1 94.25 60 TRP A O 1
ATOM 465 N N . ARG A 1 61 ? 4.078 -9.773 2.018 1 94.31 61 ARG A N 1
ATOM 466 C CA . ARG A 1 61 ? 4.988 -9.188 1.034 1 94.31 61 ARG A CA 1
ATOM 467 C C . ARG A 1 61 ? 6.359 -8.922 1.646 1 94.31 61 ARG A C 1
ATOM 469 O O . ARG A 1 61 ? 6.504 -8.898 2.869 1 94.31 61 ARG A O 1
ATOM 476 N N . SER A 1 62 ? 7.301 -8.727 0.688 1 94.25 62 SER A N 1
ATOM 477 C CA . SER A 1 62 ? 8.594 -8.195 1.119 1 94.25 62 SER A CA 1
ATOM 478 C C . SER A 1 62 ? 8.453 -6.777 1.657 1 94.25 62 SER A C 1
ATOM 480 O O . SER A 1 62 ? 7.512 -6.062 1.304 1 94.25 62 SER A O 1
ATOM 482 N N . ARG A 1 63 ? 9.359 -6.43 2.477 1 88.25 63 ARG A N 1
ATOM 483 C CA . ARG A 1 63 ? 9.352 -5.082 3.041 1 88.25 63 ARG A CA 1
ATOM 484 C C . ARG A 1 63 ? 9.883 -4.066 2.041 1 88.25 63 ARG A C 1
ATOM 486 O O . ARG A 1 63 ? 9.398 -2.936 1.975 1 88.25 63 ARG A O 1
ATOM 493 N N . HIS A 1 64 ? 10.836 -4.527 1.215 1 89.38 64 HIS A N 1
ATOM 494 C CA . HIS A 1 64 ? 11.477 -3.627 0.262 1 89.38 64 HIS A CA 1
ATOM 495 C C . HIS A 1 64 ? 11 -3.906 -1.161 1 89.38 64 HIS A C 1
ATOM 497 O O . HIS A 1 64 ? 10.547 -5.008 -1.462 1 89.38 64 HIS A O 1
ATOM 503 N N . ARG A 1 65 ? 11.164 -2.9 -1.939 1 94 65 ARG A N 1
ATOM 504 C CA . ARG A 1 65 ? 11 -3.066 -3.381 1 94 65 ARG A CA 1
ATOM 505 C C . ARG A 1 65 ? 12.336 -3.385 -4.043 1 94 65 ARG A C 1
ATOM 507 O O . ARG A 1 65 ? 13.398 -3.037 -3.516 1 94 65 ARG A O 1
ATOM 514 N N . PHE A 1 66 ? 12.195 -3.98 -5.211 1 96 66 PHE A N 1
ATOM 515 C CA . PHE A 1 66 ? 13.391 -4.41 -5.922 1 96 66 PHE A CA 1
ATOM 516 C C . PHE A 1 66 ? 13.398 -3.871 -7.348 1 96 66 PHE A C 1
ATOM 518 O O . PHE A 1 66 ? 12.359 -3.881 -8.023 1 96 66 PHE A O 1
ATOM 525 N N . LEU A 1 67 ? 14.555 -3.396 -7.746 1 95.75 67 LEU A N 1
ATOM 526 C CA . LEU A 1 67 ? 14.773 -3.061 -9.148 1 95.75 67 LEU A CA 1
ATOM 527 C C . LEU A 1 67 ? 14.93 -4.32 -9.992 1 95.75 67 LEU A C 1
ATOM 529 O O . LEU A 1 67 ? 15.359 -5.363 -9.484 1 95.75 67 LEU A O 1
ATOM 533 N N . PRO A 1 68 ? 14.602 -4.152 -11.312 1 95.62 68 PRO A N 1
ATOM 534 C CA . PRO A 1 68 ? 14.875 -5.281 -12.203 1 95.62 68 PRO A CA 1
ATOM 535 C C . PRO A 1 68 ? 16.359 -5.629 -12.266 1 95.62 68 PRO A C 1
ATOM 537 O O . PRO A 1 68 ? 17.219 -4.738 -12.211 1 95.62 68 PRO A O 1
ATOM 540 N N . GLY A 1 69 ? 16.672 -6.922 -12.391 1 94.75 69 GLY A N 1
ATOM 541 C CA . GLY A 1 69 ? 18.062 -7.309 -12.562 1 94.75 69 GLY A CA 1
ATOM 542 C C . GLY A 1 69 ? 18.438 -8.562 -11.789 1 94.75 69 GLY A C 1
ATOM 543 O O . GLY A 1 69 ? 19.594 -8.969 -11.773 1 94.75 69 GLY A O 1
ATOM 544 N N . SER A 1 70 ? 17.469 -9.172 -11.195 1 95.5 70 SER A N 1
ATOM 545 C CA . SER A 1 70 ? 17.656 -10.367 -10.391 1 95.5 70 SER A CA 1
ATOM 546 C C . SER A 1 70 ? 16.422 -11.258 -10.422 1 95.5 70 SER A C 1
ATOM 548 O O . SER A 1 70 ? 15.758 -11.375 -11.453 1 95.5 70 SER A O 1
ATOM 550 N N . ALA A 1 71 ? 16.266 -12.039 -9.359 1 96.94 71 ALA A N 1
ATOM 551 C CA . ALA A 1 71 ? 15.164 -13 -9.32 1 96.94 71 ALA A CA 1
ATOM 552 C C . ALA A 1 71 ? 14.539 -13.062 -7.934 1 96.94 71 ALA A C 1
ATOM 554 O O . ALA A 1 71 ? 15.148 -12.625 -6.953 1 96.94 71 ALA A O 1
ATOM 555 N N . VAL A 1 72 ? 13.266 -13.523 -7.973 1 97.94 72 VAL A N 1
ATOM 556 C CA . VAL A 1 72 ? 12.609 -13.969 -6.75 1 97.94 72 VAL A CA 1
ATOM 557 C C . VAL A 1 72 ? 12.195 -15.43 -6.883 1 97.94 72 VAL A C 1
ATOM 559 O O . VAL A 1 72 ? 11.977 -15.922 -7.996 1 97.94 72 VAL A O 1
ATOM 562 N N . ALA A 1 73 ? 12.125 -16.094 -5.734 1 97.56 73 ALA A N 1
ATOM 563 C CA . ALA A 1 73 ? 11.68 -17.484 -5.77 1 97.56 73 ALA A CA 1
ATOM 564 C C . ALA A 1 73 ? 11.148 -17.938 -4.41 1 97.56 73 ALA A C 1
ATOM 566 O O . ALA A 1 73 ? 11.445 -17.312 -3.389 1 97.56 73 ALA A O 1
ATOM 567 N N . ALA A 1 74 ? 10.367 -18.938 -4.453 1 98.25 74 ALA A N 1
ATOM 568 C CA . ALA A 1 74 ? 9.906 -19.641 -3.26 1 98.25 74 ALA A CA 1
ATOM 569 C C . ALA A 1 74 ? 9.625 -21.109 -3.566 1 98.25 74 ALA A C 1
ATOM 571 O O . ALA A 1 74 ? 9.297 -21.469 -4.703 1 98.25 74 ALA A O 1
ATOM 572 N N . THR A 1 75 ? 9.844 -21.906 -2.543 1 98.31 75 THR A N 1
ATOM 573 C CA . THR A 1 75 ? 9.312 -23.266 -2.564 1 98.31 75 THR A CA 1
ATOM 574 C C . THR A 1 75 ? 7.926 -23.328 -1.93 1 98.31 75 THR A C 1
ATOM 576 O O . THR A 1 75 ? 7.742 -22.891 -0.791 1 98.31 75 THR A O 1
ATOM 579 N N . ILE A 1 76 ? 6.938 -23.828 -2.719 1 98.81 76 ILE A N 1
ATOM 580 C CA . ILE A 1 76 ? 5.547 -23.656 -2.316 1 98.81 76 ILE A CA 1
ATOM 581 C C . ILE A 1 76 ? 4.852 -25.016 -2.273 1 98.81 76 ILE A C 1
ATOM 583 O O . ILE A 1 76 ? 5.047 -25.844 -3.162 1 98.81 76 ILE A O 1
ATOM 587 N N . ARG A 1 77 ? 4.113 -25.25 -1.266 1 98.81 77 ARG A N 1
ATOM 588 C CA . ARG A 1 77 ? 3.113 -26.312 -1.217 1 98.81 77 ARG A CA 1
ATOM 589 C C . ARG A 1 77 ? 1.703 -25.734 -1.193 1 98.81 77 ARG A C 1
ATOM 591 O O . ARG A 1 77 ? 1.318 -25.062 -0.235 1 98.81 77 ARG A O 1
ATOM 598 N N . ALA A 1 78 ? 0.96 -26.062 -2.229 1 98.69 78 ALA A N 1
ATOM 599 C CA . ALA A 1 78 ? -0.388 -25.531 -2.402 1 98.69 78 ALA A CA 1
ATOM 600 C C . ALA A 1 78 ? -1.377 -26.219 -1.468 1 98.69 78 ALA A C 1
ATOM 602 O O . ALA A 1 78 ? -1.066 -27.25 -0.883 1 98.69 78 ALA A O 1
ATOM 603 N N . PRO A 1 79 ? -2.527 -25.594 -1.281 1 98.38 79 PRO A N 1
ATOM 604 C CA . PRO A 1 79 ? -3.549 -26.219 -0.437 1 98.38 79 PRO A CA 1
ATOM 605 C C . PRO A 1 79 ? -3.994 -27.578 -0.96 1 98.38 79 PRO A C 1
ATOM 607 O O . PRO A 1 79 ? -4.129 -27.766 -2.172 1 98.38 79 PRO A O 1
ATOM 610 N N . ALA A 1 80 ? -4.195 -28.453 -0.034 1 97.94 80 ALA A N 1
ATOM 611 C CA . ALA A 1 80 ? -4.723 -29.781 -0.376 1 97.94 80 ALA A CA 1
ATOM 612 C C . ALA A 1 80 ? -6.25 -29.75 -0.436 1 97.94 80 ALA A C 1
ATOM 614 O O . ALA A 1 80 ? -6.879 -28.797 0.006 1 97.94 80 ALA A O 1
ATOM 615 N N . GLY A 1 81 ? -6.75 -30.812 -1.022 1 97.69 81 GLY A N 1
ATOM 616 C CA . GLY A 1 81 ? -8.195 -30.953 -1.062 1 97.69 81 GLY A CA 1
ATOM 617 C C . GLY A 1 81 ? -8.852 -30.109 -2.139 1 97.69 81 GLY A C 1
ATOM 618 O O . GLY A 1 81 ? -8.195 -29.703 -3.1 1 97.69 81 GLY A O 1
ATOM 619 N N . ASP A 1 82 ? -10.211 -30 -2.062 1 97.75 82 ASP A N 1
ATOM 620 C CA . ASP A 1 82 ? -10.977 -29.172 -2.988 1 97.75 82 ASP A CA 1
ATOM 621 C C . ASP A 1 82 ? -10.773 -27.688 -2.699 1 97.75 82 ASP A C 1
ATOM 623 O O . ASP A 1 82 ? -11.422 -27.125 -1.811 1 97.75 82 ASP A O 1
ATOM 627 N N . ALA A 1 83 ? -9.938 -27.094 -3.516 1 97.06 83 ALA A N 1
ATOM 628 C CA . ALA A 1 83 ? -9.594 -25.688 -3.309 1 97.06 83 ALA A CA 1
ATOM 629 C C . ALA A 1 83 ? -10.328 -24.797 -4.305 1 97.06 83 ALA A C 1
ATOM 631 O O . ALA A 1 83 ? -9.906 -23.672 -4.566 1 97.06 83 ALA A O 1
ATOM 632 N N . SER A 1 84 ? -11.422 -25.312 -4.848 1 97.31 84 SER A N 1
ATOM 633 C CA . SER A 1 84 ? -12.172 -24.531 -5.824 1 97.31 84 SER A CA 1
ATOM 634 C C . SER A 1 84 ? -12.508 -23.141 -5.281 1 97.31 84 SER A C 1
ATOM 636 O O . SER A 1 84 ? -12.859 -23 -4.113 1 97.31 84 SER A O 1
ATOM 638 N N . GLY A 1 85 ? -12.398 -22.172 -6.172 1 95.12 85 GLY A N 1
ATOM 639 C CA . GLY A 1 85 ? -12.727 -20.797 -5.812 1 95.12 85 GLY A CA 1
ATOM 640 C C . GLY A 1 85 ? -11.547 -20.016 -5.266 1 95.12 85 GLY A C 1
ATOM 641 O O . GLY A 1 85 ? -11.578 -18.781 -5.219 1 95.12 85 GLY A O 1
ATOM 642 N N . LEU A 1 86 ? -10.5 -20.688 -4.84 1 95.44 86 LEU A N 1
ATOM 643 C CA . LEU A 1 86 ? -9.352 -20.016 -4.238 1 95.44 86 LEU A CA 1
ATOM 644 C C . LEU A 1 86 ? -8.289 -19.703 -5.285 1 95.44 86 LEU A C 1
ATOM 646 O O . LEU A 1 86 ? -8.133 -20.453 -6.25 1 95.44 86 LEU A O 1
ATOM 650 N N . ASN A 1 87 ? -7.695 -18.594 -5.039 1 95.5 87 ASN A N 1
ATOM 651 C CA . ASN A 1 87 ? -6.422 -18.266 -5.676 1 95.5 87 ASN A CA 1
ATOM 652 C C . ASN A 1 87 ? -5.289 -18.188 -4.656 1 95.5 87 ASN A C 1
ATOM 654 O O . ASN A 1 87 ? -5.469 -17.641 -3.564 1 95.5 87 ASN A O 1
ATOM 658 N N . TYR A 1 88 ? -4.266 -18.812 -4.883 1 97.19 88 TYR A N 1
ATOM 659 C CA . TYR A 1 88 ? -3 -18.688 -4.168 1 97.19 88 TYR A CA 1
ATOM 660 C C . TYR A 1 88 ? -1.847 -18.453 -5.137 1 97.19 88 TYR A C 1
ATOM 662 O O . TYR A 1 88 ? -1.894 -18.906 -6.289 1 97.19 88 TYR A O 1
ATOM 670 N N . ASN A 1 89 ? -0.856 -17.688 -4.711 1 97.62 89 ASN A N 1
ATOM 671 C CA . ASN A 1 89 ? 0.005 -17.078 -5.719 1 97.62 89 ASN A CA 1
ATOM 672 C C . ASN A 1 89 ? 1.38 -16.734 -5.152 1 97.62 89 ASN A C 1
ATOM 674 O O . ASN A 1 89 ? 1.64 -16.953 -3.969 1 97.62 89 ASN A O 1
ATOM 678 N N . LEU A 1 90 ? 2.291 -16.359 -6.027 1 98.5 90 LEU A N 1
ATOM 679 C CA . LEU A 1 90 ? 3.58 -15.703 -5.859 1 98.5 90 LEU A CA 1
ATOM 680 C C . LEU A 1 90 ? 3.814 -14.68 -6.965 1 98.5 90 LEU A C 1
ATOM 682 O O . LEU A 1 90 ? 3.867 -15.039 -8.141 1 98.5 90 LEU A O 1
ATOM 686 N N . TYR A 1 91 ? 3.941 -13.398 -6.523 1 98.06 91 TYR A N 1
ATOM 687 C CA . TYR A 1 91 ? 3.986 -12.422 -7.605 1 98.06 91 TYR A CA 1
ATOM 688 C C . TYR A 1 91 ? 4.758 -11.172 -7.184 1 98.06 91 TYR A C 1
ATOM 690 O O . TYR A 1 91 ? 5.027 -10.977 -5.996 1 98.06 91 TYR A O 1
ATOM 698 N N . LEU A 1 92 ? 5.172 -10.461 -8.211 1 98.06 92 LEU A N 1
ATOM 699 C CA . LEU A 1 92 ? 5.77 -9.141 -8.047 1 98.06 92 LEU A CA 1
ATOM 700 C C . LEU A 1 92 ? 4.781 -8.047 -8.43 1 98.06 92 LEU A C 1
ATOM 702 O O . LEU A 1 92 ? 4.055 -8.18 -9.414 1 98.06 92 LEU A O 1
ATOM 706 N N . SER A 1 93 ? 4.754 -7.016 -7.637 1 95.88 93 SER A N 1
ATOM 707 C CA . SER A 1 93 ? 3.938 -5.855 -7.965 1 95.88 93 SER A CA 1
ATOM 708 C C . SER A 1 93 ? 4.586 -4.566 -7.473 1 95.88 93 SER A C 1
ATOM 710 O O . SER A 1 93 ? 5.16 -4.531 -6.383 1 95.88 93 SER A O 1
ATOM 712 N N . SER A 1 94 ? 4.402 -3.572 -8.344 1 95.12 94 SER A N 1
ATOM 713 C CA . SER A 1 94 ? 4.973 -2.291 -7.938 1 95.12 94 SER A CA 1
ATOM 714 C C . SER A 1 94 ? 4.145 -1.642 -6.832 1 95.12 94 SER A C 1
ATOM 716 O O . SER A 1 94 ? 4.672 -0.88 -6.02 1 95.12 94 SER A O 1
ATOM 718 N N . LEU A 1 95 ? 2.885 -1.882 -6.855 1 90.88 95 LEU A N 1
ATOM 719 C CA . LEU A 1 95 ? 1.986 -1.371 -5.828 1 90.88 95 LEU A CA 1
ATOM 720 C C . LEU A 1 95 ? 0.631 -2.068 -5.895 1 90.88 95 LEU A C 1
ATOM 722 O O . LEU A 1 95 ? -0.234 -1.677 -6.684 1 90.88 95 LEU A O 1
ATOM 726 N N . GLU A 1 96 ? 0.469 -2.955 -5.016 1 89.38 96 GLU A N 1
ATOM 727 C CA . GLU A 1 96 ? -0.767 -3.734 -5.012 1 89.38 96 GLU A CA 1
ATOM 728 C C . GLU A 1 96 ? -1.991 -2.826 -4.938 1 89.38 96 GLU A C 1
ATOM 730 O O . GLU A 1 96 ? -2.031 -1.893 -4.137 1 89.38 96 GLU A O 1
ATOM 735 N N . GLY A 1 97 ? -2.957 -3.076 -5.809 1 86.12 97 GLY A N 1
ATOM 736 C CA . GLY A 1 97 ? -4.207 -2.332 -5.805 1 86.12 97 GLY A CA 1
ATOM 737 C C . GLY A 1 97 ? -4.184 -1.121 -6.719 1 86.12 97 GLY A C 1
ATOM 738 O O . GLY A 1 97 ? -5.227 -0.536 -7.008 1 86.12 97 GLY A O 1
ATOM 739 N N . CYS A 1 98 ? -3.01 -0.72 -7.125 1 88.25 98 CYS A N 1
ATOM 740 C CA . CYS A 1 98 ? -2.885 0.422 -8.023 1 88.25 98 CYS A CA 1
ATOM 741 C C . CYS A 1 98 ? -3.16 0.012 -9.469 1 88.25 98 CYS A C 1
ATOM 743 O O . CYS A 1 98 ? -2.609 -0.979 -9.953 1 88.25 98 CYS A O 1
ATOM 745 N N . ARG A 1 99 ? -3.914 0.784 -10.18 1 87.12 99 ARG A N 1
ATOM 746 C CA . ARG A 1 99 ? -4.32 0.439 -11.539 1 87.12 99 ARG A CA 1
ATOM 747 C C . ARG A 1 99 ? -3.168 0.621 -12.516 1 87.12 99 ARG A C 1
ATOM 749 O O . ARG A 1 99 ? -3.234 0.155 -13.656 1 87.12 99 ARG A O 1
ATOM 756 N N . GLU A 1 100 ? -2.162 1.296 -12.109 1 89.5 100 GLU A N 1
ATOM 757 C CA . GLU A 1 100 ? -1.025 1.543 -12.992 1 89.5 100 GLU A CA 1
ATOM 758 C C . GLU A 1 100 ? 0.178 0.693 -12.594 1 89.5 100 GLU A C 1
ATOM 760 O O . GLU A 1 100 ? 1.316 1.022 -12.93 1 89.5 100 GLU A O 1
ATOM 765 N N . MET A 1 101 ? -0.064 -0.349 -11.891 1 92.88 101 MET A N 1
ATOM 766 C CA . MET A 1 101 ? 1.036 -1.143 -11.352 1 92.88 101 MET A CA 1
ATOM 767 C C . MET A 1 101 ? 1.688 -1.985 -12.445 1 92.88 101 MET A C 1
ATOM 769 O O . MET A 1 101 ? 1.041 -2.336 -13.43 1 92.88 101 MET A O 1
ATOM 773 N N . ASP A 1 102 ? 2.969 -2.172 -12.344 1 96.25 102 ASP A N 1
ATOM 774 C CA . ASP A 1 102 ? 3.609 -3.322 -12.977 1 96.25 102 ASP A CA 1
ATOM 775 C C . ASP A 1 102 ? 3.445 -4.578 -12.117 1 96.25 102 ASP A C 1
ATOM 777 O O . ASP A 1 102 ? 3.441 -4.5 -10.891 1 96.25 102 ASP A O 1
ATOM 781 N N . GLU A 1 103 ? 3.309 -5.703 -12.781 1 96.81 103 GLU A N 1
ATOM 782 C CA . GLU A 1 103 ? 3.1 -6.957 -12.07 1 96.81 103 GLU A CA 1
ATOM 783 C C . GLU A 1 103 ? 3.641 -8.141 -12.867 1 96.81 103 GLU A C 1
ATOM 785 O O . GLU A 1 103 ? 3.605 -8.133 -14.094 1 96.81 103 GLU A O 1
ATOM 790 N N . ILE A 1 104 ? 4.219 -9.172 -12.219 1 98.25 104 ILE A N 1
ATOM 791 C CA . ILE A 1 104 ? 4.641 -10.445 -12.797 1 98.25 104 ILE A CA 1
ATOM 792 C C . ILE A 1 104 ? 4.16 -11.594 -11.922 1 98.25 104 ILE A C 1
ATOM 794 O O . ILE A 1 104 ? 4.492 -11.664 -10.734 1 98.25 104 ILE A O 1
ATOM 798 N N . ASP A 1 105 ? 3.418 -12.523 -12.484 1 96.75 105 ASP A N 1
ATOM 799 C CA . ASP A 1 105 ? 2.572 -13.367 -11.641 1 96.75 105 ASP A CA 1
ATOM 800 C C . ASP A 1 105 ? 2.885 -14.844 -11.844 1 96.75 105 ASP A C 1
ATOM 802 O O . ASP A 1 105 ? 3.088 -15.289 -12.977 1 96.75 105 ASP A O 1
ATOM 806 N N . PHE A 1 106 ? 2.936 -15.586 -10.789 1 98.38 106 PHE A N 1
ATOM 807 C CA . PHE A 1 106 ? 2.428 -16.953 -10.695 1 98.38 106 PHE A CA 1
ATOM 808 C C . PHE A 1 106 ? 1.062 -16.969 -10.016 1 98.38 106 PHE A C 1
ATOM 810 O O . PHE A 1 106 ? 0.913 -16.484 -8.891 1 98.38 106 PHE A O 1
ATOM 817 N N . GLU A 1 107 ? 0.045 -17.578 -10.703 1 97.44 107 GLU A N 1
ATOM 818 C CA . GLU A 1 107 ? -1.293 -17.719 -10.141 1 97.44 107 GLU A CA 1
ATOM 819 C C . GLU A 1 107 ? -1.759 -19.172 -10.195 1 97.44 107 GLU A C 1
ATOM 821 O O . GLU A 1 107 ? -1.89 -19.75 -11.273 1 97.44 107 GLU A O 1
ATOM 826 N N . PHE A 1 108 ? -2.018 -19.672 -9.039 1 97.94 108 PHE A N 1
ATOM 827 C CA . PHE A 1 108 ? -2.615 -21 -8.961 1 97.94 108 PHE A CA 1
ATOM 828 C C . PHE A 1 108 ? -4.137 -20.922 -8.961 1 97.94 108 PHE A C 1
ATOM 830 O O . PHE A 1 108 ? -4.711 -20.062 -8.281 1 97.94 108 PHE A O 1
ATOM 837 N N . LEU A 1 109 ? -4.711 -21.781 -9.742 1 96.88 109 LEU A N 1
ATOM 838 C CA . LEU A 1 109 ? -6.16 -21.781 -9.883 1 96.88 109 LEU A CA 1
ATOM 839 C C . LEU A 1 109 ? -6.793 -22.938 -9.109 1 96.88 109 LEU A C 1
ATOM 841 O O . LEU A 1 109 ? -6.551 -24.094 -9.422 1 96.88 109 LEU A O 1
ATOM 845 N N . GLY A 1 110 ? -7.648 -22.641 -8.156 1 97.06 110 GLY A N 1
ATOM 846 C CA . GLY A 1 110 ? -8.133 -23.609 -7.191 1 97.06 110 GLY A CA 1
ATOM 847 C C . GLY A 1 110 ? -9.016 -24.672 -7.805 1 97.06 110 GLY A C 1
ATOM 848 O O . GLY A 1 110 ? -9.172 -25.766 -7.238 1 97.06 110 GLY A O 1
ATOM 849 N N . ASN A 1 111 ? -9.578 -24.375 -8.961 1 96.69 111 ASN A N 1
ATOM 850 C CA . ASN A 1 111 ? -10.5 -25.328 -9.578 1 96.69 111 ASN A CA 1
ATOM 851 C C . ASN A 1 111 ? -9.758 -26.344 -10.438 1 96.69 111 ASN A C 1
ATOM 853 O O . ASN A 1 111 ? -10.328 -27.359 -10.836 1 96.69 111 ASN A O 1
ATOM 857 N N . ASP A 1 112 ? -8.594 -26.094 -10.828 1 96.62 112 ASP A N 1
ATOM 858 C CA . ASP A 1 112 ? -7.703 -26.984 -11.57 1 96.62 112 ASP A CA 1
ATOM 859 C C . ASP A 1 112 ? -6.293 -26.969 -10.984 1 96.62 112 ASP A C 1
ATOM 861 O O . ASP A 1 112 ? -5.457 -26.156 -11.391 1 96.62 112 ASP A O 1
ATOM 865 N N . LYS A 1 113 ? -5.973 -27.875 -10.164 1 95.38 113 LYS A N 1
ATOM 866 C CA . LYS A 1 113 ? -4.766 -27.875 -9.344 1 95.38 113 LYS A CA 1
ATOM 867 C C . LYS A 1 113 ? -3.512 -27.922 -10.211 1 95.38 113 LYS A C 1
ATOM 869 O O . LYS A 1 113 ? -2.436 -27.5 -9.781 1 95.38 113 LYS A O 1
ATOM 874 N N . ARG A 1 114 ? -3.629 -28.359 -11.367 1 97 114 ARG A N 1
ATOM 875 C CA . ARG A 1 114 ? -2.438 -28.5 -12.195 1 97 114 ARG A CA 1
ATOM 876 C C . ARG A 1 114 ? -2.291 -27.312 -13.148 1 97 114 ARG A C 1
ATOM 878 O O . ARG A 1 114 ? -1.307 -27.219 -13.883 1 97 114 ARG A O 1
ATOM 885 N N . ALA A 1 115 ? -3.262 -26.5 -13.148 1 96.69 115 ALA A N 1
ATOM 886 C CA . ALA A 1 115 ? -3.174 -25.297 -13.977 1 96.69 115 ALA A CA 1
ATOM 887 C C . ALA A 1 115 ? -2.428 -24.172 -13.25 1 96.69 115 ALA A C 1
ATOM 889 O O . ALA A 1 115 ? -2.818 -23.766 -12.156 1 96.69 115 ALA A O 1
ATOM 890 N N . LEU A 1 116 ? -1.357 -23.766 -13.781 1 98.38 116 LEU A N 1
ATOM 891 C CA . LEU A 1 116 ? -0.583 -22.609 -13.32 1 98.38 116 LEU A CA 1
ATOM 892 C C . LEU A 1 116 ? -0.619 -21.484 -14.336 1 98.38 116 LEU A C 1
ATOM 894 O O . LEU A 1 116 ? -0.22 -21.672 -15.492 1 98.38 116 LEU A O 1
ATOM 898 N N . GLN A 1 117 ? -1.149 -20.328 -13.922 1 97.94 117 GLN A N 1
ATOM 899 C CA . GLN A 1 117 ? -1.192 -19.172 -14.812 1 97.94 117 GLN A CA 1
ATOM 900 C C . GLN A 1 117 ? -0.003 -18.25 -14.57 1 97.94 117 GLN A C 1
ATOM 902 O O . GLN A 1 117 ? 0.345 -17.953 -13.43 1 97.94 117 GLN A O 1
ATOM 907 N N . THR A 1 118 ? 0.648 -17.875 -15.625 1 98.44 118 THR A N 1
ATOM 908 C CA . THR A 1 118 ? 1.614 -16.781 -15.594 1 98.44 118 THR A CA 1
ATOM 909 C C . THR A 1 118 ? 1.079 -15.562 -16.344 1 98.44 118 THR A C 1
ATOM 911 O O . THR A 1 118 ? 0.217 -15.688 -17.219 1 98.44 118 THR A O 1
ATOM 914 N N . ASN A 1 119 ? 1.516 -14.398 -15.914 1 97.25 119 ASN A N 1
ATOM 915 C CA . ASN A 1 119 ? 1.153 -13.141 -16.547 1 97.25 119 ASN A CA 1
ATOM 916 C C . ASN A 1 119 ? 2.127 -12.023 -16.172 1 97.25 119 ASN A C 1
ATOM 918 O O . ASN A 1 119 ? 2.959 -12.195 -15.289 1 97.25 119 ASN A O 1
ATOM 922 N N . TYR A 1 120 ? 2.1 -11.016 -16.906 1 97.5 120 TYR A N 1
ATOM 923 C CA . TYR A 1 120 ? 2.719 -9.781 -16.453 1 97.5 120 TYR A CA 1
ATOM 924 C C . TYR A 1 120 ? 1.92 -8.562 -16.906 1 97.5 120 TYR A C 1
ATOM 926 O O . TYR A 1 120 ? 1.261 -8.602 -17.953 1 97.5 120 TYR A O 1
ATOM 934 N N . HIS A 1 121 ? 1.901 -7.551 -16.109 1 96.31 121 HIS A N 1
ATOM 935 C CA . HIS A 1 121 ? 1.23 -6.273 -16.328 1 96.31 121 HIS A CA 1
ATOM 936 C C . HIS A 1 121 ? 2.234 -5.129 -16.406 1 96.31 121 HIS A C 1
ATOM 938 O O . HIS A 1 121 ? 3.219 -5.113 -15.664 1 96.31 121 HIS A O 1
ATOM 944 N N . VAL A 1 122 ? 1.97 -4.203 -17.328 1 96.81 122 VAL A N 1
ATOM 945 C CA . VAL A 1 122 ? 2.744 -2.971 -17.438 1 96.81 122 VAL A CA 1
ATOM 946 C C . VAL A 1 122 ? 1.813 -1.764 -17.328 1 96.81 122 VAL A C 1
ATOM 948 O O . VAL A 1 122 ? 0.954 -1.552 -18.188 1 96.81 122 VAL A O 1
ATOM 951 N N . GLY A 1 123 ? 2.01 -1.006 -16.266 1 92.81 123 GLY A N 1
ATOM 952 C CA . GLY A 1 123 ? 1.118 0.124 -16.062 1 92.81 123 GLY A CA 1
ATOM 953 C C . GLY A 1 123 ? -0.344 -0.274 -15.992 1 92.81 123 GLY A C 1
ATOM 954 O O . GLY A 1 123 ? -1.2 0.399 -16.578 1 92.81 123 GLY A O 1
ATOM 955 N N . GLY A 1 124 ? -0.548 -1.347 -15.492 1 90.62 124 GLY A N 1
ATOM 956 C CA . GLY A 1 124 ? -1.919 -1.815 -15.359 1 90.62 124 GLY A CA 1
ATOM 957 C C . GLY A 1 124 ? -2.391 -2.621 -16.562 1 90.62 124 GLY A C 1
ATOM 958 O O . GLY A 1 124 ? -3.428 -3.285 -16.5 1 90.62 124 GLY A O 1
ATOM 959 N N . GLY A 1 125 ? -1.652 -2.541 -17.641 1 91.75 125 GLY A N 1
ATOM 960 C CA . GLY A 1 125 ? -2.037 -3.273 -18.844 1 91.75 125 GLY A CA 1
ATOM 961 C C . GLY A 1 125 ? -1.652 -4.738 -18.781 1 91.75 125 GLY A C 1
ATOM 962 O O . GLY A 1 125 ? -0.482 -5.074 -18.594 1 91.75 125 GLY A O 1
ATOM 963 N N . GLY A 1 126 ? -2.666 -5.637 -18.953 1 92.81 126 GLY A N 1
ATOM 964 C CA . GLY A 1 126 ? -2.473 -7.078 -18.922 1 92.81 126 GLY A CA 1
ATOM 965 C C . GLY A 1 126 ? -2.764 -7.742 -20.25 1 92.81 126 GLY A C 1
ATOM 966 O O . GLY A 1 126 ? -2.318 -7.266 -21.297 1 92.81 126 GLY A O 1
ATOM 967 N N . GLY A 1 127 ? -3.406 -8.812 -20.203 1 90.5 127 GLY A N 1
ATOM 968 C CA . GLY A 1 127 ? -3.77 -9.523 -21.422 1 90.5 127 GLY A CA 1
ATOM 969 C C . GLY A 1 127 ? -2.662 -10.422 -21.938 1 90.5 127 GLY A C 1
ATOM 970 O O . GLY A 1 127 ? -2.6 -10.711 -23.141 1 90.5 127 GLY A O 1
ATOM 971 N N . ARG A 1 128 ? -1.802 -10.844 -21.094 1 95.12 128 ARG A N 1
ATOM 972 C CA . ARG A 1 128 ? -0.669 -11.68 -21.469 1 95.12 128 ARG A CA 1
ATOM 973 C C . ARG A 1 128 ? -0.652 -12.977 -20.672 1 95.12 128 ARG A C 1
ATOM 975 O O . ARG A 1 128 ? 0.415 -13.523 -20.391 1 95.12 128 ARG A O 1
ATOM 982 N N . GLU A 1 129 ? -1.783 -13.383 -20.188 1 95.69 129 GLU A N 1
ATOM 983 C CA . GLU A 1 129 ? -1.888 -14.586 -19.359 1 95.69 129 GLU A CA 1
ATOM 984 C C . GLU A 1 129 ? -1.636 -15.844 -20.172 1 95.69 129 GLU A C 1
ATOM 986 O O . GLU A 1 129 ? -1.985 -15.906 -21.359 1 95.69 129 GLU A O 1
ATOM 991 N N . GLN A 1 130 ? -0.948 -16.781 -19.609 1 97.31 130 GLN A N 1
ATOM 992 C CA . GLN A 1 130 ? -0.725 -18.109 -20.156 1 97.31 130 GLN A CA 1
ATOM 993 C C . GLN A 1 130 ? -0.95 -19.172 -19.078 1 97.31 130 GLN A C 1
ATOM 995 O O . GLN A 1 130 ? -0.536 -19.016 -17.938 1 97.31 130 GLN A O 1
ATOM 1000 N N . ILE A 1 131 ? -1.567 -20.266 -19.5 1 97.81 131 ILE A N 1
ATOM 1001 C CA . ILE A 1 131 ? -1.762 -21.391 -18.594 1 97.81 131 ILE A CA 1
ATOM 1002 C C . ILE A 1 131 ? -0.724 -22.484 -18.891 1 97.81 131 ILE A C 1
ATOM 1004 O O . ILE A 1 131 ? -0.498 -22.828 -20.047 1 97.81 131 ILE A O 1
ATOM 1008 N N . HIS A 1 132 ? -0.133 -22.922 -17.859 1 98.31 132 HIS A N 1
ATOM 1009 C CA . HIS A 1 132 ? 0.819 -24.031 -17.922 1 98.31 132 HIS A CA 1
ATOM 1010 C C . HIS A 1 132 ? 0.324 -25.234 -17.125 1 98.31 132 HIS A C 1
ATOM 1012 O O . HIS A 1 132 ? -0.157 -25.078 -16 1 98.31 132 HIS A O 1
ATOM 1018 N N . ARG A 1 133 ? 0.521 -26.375 -17.734 1 98.06 133 ARG A N 1
ATOM 1019 C CA . ARG A 1 133 ? 0.136 -27.609 -17.031 1 98.06 133 ARG A CA 1
ATOM 1020 C C . ARG A 1 133 ? 1.307 -28.172 -16.234 1 98.06 133 ARG A C 1
ATOM 1022 O O . ARG A 1 133 ? 2.334 -28.531 -16.812 1 98.06 133 ARG A O 1
ATOM 1029 N N . LEU A 1 134 ? 1.068 -28.281 -14.961 1 98.25 134 LEU A N 1
ATOM 1030 C CA . LEU A 1 134 ? 2.09 -28.859 -14.109 1 98.25 134 LEU A CA 1
ATOM 1031 C C . LEU A 1 134 ? 2.039 -30.391 -14.172 1 98.25 134 LEU A C 1
ATOM 1033 O O . LEU A 1 134 ? 0.957 -30.969 -14.219 1 98.25 134 LEU A O 1
ATOM 1037 N N . PRO A 1 135 ? 3.189 -31.031 -14.195 1 97.44 135 PRO A N 1
ATOM 1038 C CA . PRO A 1 135 ? 3.211 -32.5 -14.219 1 97.44 135 PRO A CA 1
ATOM 1039 C C . PRO A 1 135 ? 2.959 -33.094 -12.844 1 97.44 135 PRO A C 1
ATOM 1041 O O . PRO A 1 135 ? 3.143 -34.312 -12.664 1 97.44 135 PRO A O 1
ATOM 1044 N N . PHE A 1 136 ? 2.6 -32.344 -11.898 1 97.94 136 PHE A N 1
ATOM 1045 C CA . PHE A 1 136 ? 2.324 -32.781 -10.531 1 97.94 136 PHE A CA 1
ATOM 1046 C C . PHE A 1 136 ? 1.17 -31.984 -9.938 1 97.94 136 PHE A C 1
ATOM 1048 O O . PHE A 1 136 ? 0.775 -30.953 -10.492 1 97.94 136 PHE A O 1
ATOM 1055 N N . ASP A 1 137 ? 0.598 -32.562 -8.898 1 97.94 137 ASP A N 1
ATOM 1056 C CA . ASP A 1 137 ? -0.28 -31.781 -8.031 1 97.94 137 ASP A CA 1
ATOM 1057 C C . ASP A 1 137 ? 0.527 -30.938 -7.035 1 97.94 137 ASP A C 1
ATOM 1059 O O . ASP A 1 137 ? 1.244 -31.5 -6.195 1 97.94 137 ASP A O 1
ATOM 1063 N N . PRO A 1 138 ? 0.401 -29.641 -7.102 1 98.31 138 PRO A N 1
ATOM 1064 C CA . PRO A 1 138 ? 1.265 -28.812 -6.262 1 98.31 138 PRO A CA 1
ATOM 1065 C C . PRO A 1 138 ? 0.932 -28.938 -4.777 1 98.31 138 PRO A C 1
ATOM 1067 O O . PRO A 1 138 ? 1.656 -28.406 -3.934 1 98.31 138 PRO A O 1
ATOM 1070 N N . SER A 1 139 ? -0.121 -29.609 -4.387 1 98.19 139 SER A N 1
ATOM 1071 C CA . SER A 1 139 ? -0.447 -29.844 -2.984 1 98.19 139 SER A CA 1
ATOM 1072 C C . SER A 1 139 ? 0.249 -31.094 -2.453 1 98.19 139 SER A C 1
ATOM 1074 O O . SER A 1 139 ? 0.294 -31.312 -1.242 1 98.19 139 SER A O 1
ATOM 1076 N N . ASP A 1 140 ? 0.815 -31.906 -3.309 1 97.5 140 ASP A N 1
ATOM 1077 C CA . ASP A 1 140 ? 1.407 -33.188 -2.904 1 97.5 140 ASP A CA 1
ATOM 1078 C C . ASP A 1 140 ? 2.805 -32.969 -2.324 1 97.5 140 ASP A C 1
ATOM 1080 O O . ASP A 1 140 ? 3.359 -33.875 -1.695 1 97.5 140 ASP A O 1
ATOM 1084 N N . GLY A 1 141 ? 3.354 -31.844 -2.529 1 97.75 141 GLY A N 1
ATOM 1085 C CA . GLY A 1 141 ? 4.691 -31.531 -2.051 1 97.75 141 GLY A CA 1
ATOM 1086 C C . GLY A 1 141 ? 5.133 -30.125 -2.375 1 97.75 141 GLY A C 1
ATOM 1087 O O . GLY A 1 141 ? 4.406 -29.375 -3.027 1 97.75 141 GLY A O 1
ATOM 1088 N N . PHE A 1 142 ? 6.316 -29.859 -1.859 1 98.31 142 PHE A N 1
ATOM 1089 C CA . PHE A 1 142 ? 6.914 -28.562 -2.123 1 98.31 142 PHE A CA 1
ATOM 1090 C C . PHE A 1 142 ? 7.57 -28.531 -3.496 1 98.31 142 PHE A C 1
ATOM 1092 O O . PHE A 1 142 ? 8.289 -29.469 -3.867 1 98.31 142 PHE A O 1
ATOM 1099 N N . HIS A 1 143 ? 7.301 -27.484 -4.277 1 98.38 143 HIS A N 1
ATOM 1100 C CA . HIS A 1 143 ? 7.914 -27.234 -5.578 1 98.38 143 HIS A CA 1
ATOM 1101 C C . HIS A 1 143 ? 8.453 -25.812 -5.668 1 98.38 143 HIS A C 1
ATOM 1103 O O . HIS A 1 143 ? 7.91 -24.891 -5.051 1 98.38 143 HIS A O 1
ATOM 1109 N N . HIS A 1 144 ? 9.492 -25.656 -6.441 1 97.88 144 HIS A N 1
ATOM 1110 C CA . HIS A 1 144 ? 10.211 -24.391 -6.527 1 97.88 144 HIS A CA 1
ATOM 1111 C C . HIS A 1 144 ? 9.695 -23.547 -7.684 1 97.88 144 HIS A C 1
ATOM 1113 O O . HIS A 1 144 ? 9.578 -24.031 -8.812 1 97.88 144 HIS A O 1
ATOM 1119 N N . TYR A 1 145 ? 9.344 -22.312 -7.387 1 98.31 145 TYR A N 1
ATOM 1120 C CA . TYR A 1 145 ? 8.828 -21.359 -8.367 1 98.31 145 TYR A CA 1
ATOM 1121 C C . TYR A 1 145 ? 9.672 -20.094 -8.383 1 98.31 145 TYR A C 1
ATOM 1123 O O . TYR A 1 145 ? 9.859 -19.453 -7.344 1 98.31 145 TYR A O 1
ATOM 1131 N N . ALA A 1 146 ? 10.156 -19.719 -9.586 1 97.75 146 ALA A N 1
ATOM 1132 C CA . ALA A 1 146 ? 11.078 -18.594 -9.672 1 97.75 146 ALA A CA 1
ATOM 1133 C C . ALA A 1 146 ? 10.695 -17.656 -10.82 1 97.75 146 ALA A C 1
ATOM 1135 O O . ALA A 1 146 ? 10.297 -18.125 -11.891 1 97.75 146 ALA A O 1
ATOM 1136 N N . ILE A 1 147 ? 10.82 -16.422 -10.586 1 98.12 147 ILE A N 1
ATOM 1137 C CA . ILE A 1 147 ? 10.711 -15.367 -11.594 1 98.12 147 ILE A CA 1
ATOM 1138 C C . ILE A 1 147 ? 12.023 -14.586 -11.672 1 98.12 147 ILE A C 1
ATOM 1140 O O . ILE A 1 147 ? 12.445 -13.977 -10.695 1 98.12 147 ILE A O 1
ATOM 1144 N N . ALA A 1 148 ? 12.625 -14.641 -12.773 1 97.19 148 ALA A N 1
ATOM 1145 C CA . ALA A 1 148 ? 13.75 -13.758 -13.07 1 97.19 148 ALA A CA 1
ATOM 1146 C C . ALA A 1 148 ? 13.344 -12.68 -14.078 1 97.19 148 ALA A C 1
ATOM 1148 O O . ALA A 1 148 ? 12.641 -12.969 -15.055 1 97.19 148 ALA A O 1
ATOM 1149 N N . TRP A 1 149 ? 13.758 -11.453 -13.828 1 97 149 TRP A N 1
ATOM 1150 C CA . TRP A 1 149 ? 13.344 -10.406 -14.758 1 97 149 TRP A CA 1
ATOM 1151 C C . TRP A 1 149 ? 14.375 -9.281 -14.797 1 97 149 TRP A C 1
ATOM 1153 O O . TRP A 1 149 ? 15.023 -8.984 -13.789 1 97 149 TRP A O 1
ATOM 1163 N N . ASP A 1 150 ? 14.547 -8.75 -15.867 1 95.38 150 ASP A N 1
ATOM 1164 C CA . ASP A 1 150 ? 15.422 -7.598 -16.094 1 95.38 150 ASP A CA 1
ATOM 1165 C C . ASP A 1 150 ? 14.938 -6.762 -17.266 1 95.38 150 ASP A C 1
ATOM 1167 O O . ASP A 1 150 ? 13.773 -6.848 -17.672 1 95.38 150 ASP A O 1
ATOM 1171 N N . ALA A 1 151 ? 15.789 -5.934 -17.734 1 95.19 151 ALA A N 1
ATOM 1172 C CA . ALA A 1 151 ? 15.391 -5.004 -18.797 1 95.19 151 ALA A CA 1
ATOM 1173 C C . ALA A 1 151 ? 15.172 -5.734 -20.109 1 95.19 151 ALA A C 1
ATOM 1175 O O . ALA A 1 151 ? 14.594 -5.18 -21.047 1 95.19 151 ALA A O 1
ATOM 1176 N N . LYS A 1 152 ? 15.539 -6.938 -20.203 1 95.31 152 LYS A N 1
ATOM 1177 C CA . LYS A 1 152 ? 15.531 -7.609 -21.5 1 95.31 152 LYS A CA 1
ATOM 1178 C C . LYS A 1 152 ? 14.508 -8.742 -21.516 1 95.31 152 LYS A C 1
ATOM 1180 O O . LYS A 1 152 ? 13.938 -9.039 -22.562 1 95.31 152 LYS A O 1
ATOM 1185 N N . ALA A 1 153 ? 14.375 -9.336 -20.359 1 97.06 153 ALA A N 1
ATOM 1186 C CA . ALA A 1 153 ? 13.539 -10.531 -20.406 1 97.06 153 ALA A CA 1
ATOM 1187 C C . ALA A 1 153 ? 12.938 -10.844 -19.047 1 97.06 153 ALA A C 1
ATOM 1189 O O . ALA A 1 153 ? 13.414 -10.352 -18.016 1 97.06 153 ALA A O 1
ATOM 1190 N N . ILE A 1 154 ? 11.867 -11.664 -19.047 1 97.94 154 ILE A N 1
ATOM 1191 C CA . ILE A 1 154 ? 11.266 -12.305 -17.875 1 97.94 154 ILE A CA 1
ATOM 1192 C C . ILE A 1 154 ? 11.266 -13.82 -18.078 1 97.94 154 ILE A C 1
ATOM 1194 O O . ILE A 1 154 ? 10.906 -14.312 -19.141 1 97.94 154 ILE A O 1
ATOM 1198 N N . GLU A 1 155 ? 11.672 -14.531 -17.078 1 97.62 155 GLU A N 1
ATOM 1199 C CA . GLU A 1 155 ? 11.625 -15.992 -17.094 1 97.62 155 GLU A CA 1
ATOM 1200 C C . GLU A 1 155 ? 10.844 -16.531 -15.898 1 97.62 155 GLU A C 1
ATOM 1202 O O . GLU A 1 155 ? 11.016 -16.062 -14.773 1 97.62 155 GLU A O 1
ATOM 1207 N N . TRP A 1 156 ? 9.992 -17.453 -16.203 1 98.12 156 TRP A N 1
ATOM 1208 C CA . TRP A 1 156 ? 9.328 -18.234 -15.172 1 98.12 156 TRP A CA 1
ATOM 1209 C C . TRP A 1 156 ? 9.859 -19.672 -15.156 1 98.12 156 TRP A C 1
ATOM 1211 O O . TRP A 1 156 ? 9.914 -20.328 -16.188 1 98.12 156 TRP A O 1
ATOM 1221 N N . ARG A 1 157 ? 10.234 -20.141 -14.008 1 97.31 157 ARG A N 1
ATOM 1222 C CA . ARG A 1 157 ? 10.734 -21.5 -13.867 1 97.31 157 ARG A CA 1
ATOM 1223 C C . ARG A 1 157 ? 9.992 -22.25 -12.758 1 97.31 157 ARG A C 1
ATOM 1225 O O . ARG A 1 157 ? 9.656 -21.656 -11.727 1 97.31 157 ARG A O 1
ATOM 1232 N N . VAL A 1 158 ? 9.758 -23.484 -12.961 1 98.06 158 VAL A N 1
ATOM 1233 C CA . VAL A 1 158 ? 9.227 -24.406 -11.961 1 98.06 158 VAL A CA 1
ATOM 1234 C C . VAL A 1 158 ? 10.172 -25.594 -11.797 1 98.06 158 VAL A C 1
ATOM 1236 O O . VAL A 1 158 ? 10.484 -26.297 -12.773 1 98.06 158 VAL A O 1
ATOM 1239 N N . ASP A 1 159 ? 10.625 -25.75 -10.555 1 97.12 159 ASP A N 1
ATOM 1240 C CA . ASP A 1 159 ? 11.594 -26.797 -10.258 1 97.12 159 ASP A CA 1
ATOM 1241 C C . ASP A 1 159 ? 12.773 -26.75 -11.227 1 97.12 159 ASP A C 1
ATOM 1243 O O . ASP A 1 159 ? 13.188 -27.781 -11.758 1 97.12 159 ASP A O 1
ATOM 1247 N N . GLY A 1 160 ? 13.133 -25.531 -11.492 1 94.69 160 GLY A N 1
ATOM 1248 C CA . GLY A 1 160 ? 14.32 -25.312 -12.305 1 94.69 160 GLY A CA 1
ATOM 1249 C C . GLY A 1 160 ? 14.031 -25.344 -13.797 1 94.69 160 GLY A C 1
ATOM 1250 O O . GLY A 1 160 ? 14.852 -24.875 -14.594 1 94.69 160 GLY A O 1
ATOM 1251 N N . GLU A 1 161 ? 12.93 -25.875 -14.227 1 95.81 161 GLU A N 1
ATOM 1252 C CA . GLU A 1 161 ? 12.57 -25.953 -15.641 1 95.81 161 GLU A CA 1
ATOM 1253 C C . GLU A 1 161 ? 11.961 -24.641 -16.125 1 95.81 161 GLU A C 1
ATOM 1255 O O . GLU A 1 161 ? 11.055 -24.094 -15.484 1 95.81 161 GLU A O 1
ATOM 1260 N N . LEU A 1 162 ? 12.422 -24.141 -17.25 1 96.81 162 LEU A N 1
ATOM 1261 C CA . LEU A 1 162 ? 11.867 -22.953 -17.859 1 96.81 162 LEU A CA 1
ATOM 1262 C C . LEU A 1 162 ? 10.484 -23.234 -18.453 1 96.81 162 LEU A C 1
ATOM 1264 O O . LEU A 1 162 ? 10.359 -24.047 -19.375 1 96.81 162 LEU A O 1
ATOM 1268 N N . ILE A 1 163 ? 9.492 -22.531 -17.969 1 98.06 163 ILE A N 1
ATOM 1269 C CA . ILE A 1 163 ? 8.172 -22.812 -18.5 1 98.06 163 ILE A CA 1
ATOM 1270 C C . ILE A 1 163 ? 7.699 -21.656 -19.375 1 98.06 163 ILE A C 1
ATOM 1272 O O . ILE A 1 163 ? 6.762 -21.812 -20.156 1 98.06 163 ILE A O 1
ATOM 1276 N N . ARG A 1 164 ? 8.297 -20.5 -19.188 1 98.38 164 ARG A N 1
ATOM 1277 C CA . ARG A 1 164 ? 7.945 -19.344 -20.016 1 98.38 164 ARG A CA 1
ATOM 1278 C C . ARG A 1 164 ? 9.078 -18.312 -20.031 1 98.38 164 ARG A C 1
ATOM 1280 O O . ARG A 1 164 ? 9.727 -18.078 -19 1 98.38 164 ARG A O 1
ATOM 1287 N N . ARG A 1 165 ? 9.328 -17.781 -21.172 1 97.81 165 ARG A N 1
ATOM 1288 C CA . ARG A 1 165 ? 10.25 -16.656 -21.328 1 97.81 165 ARG A CA 1
ATOM 1289 C C . ARG A 1 165 ? 9.648 -15.578 -22.234 1 97.81 165 ARG A C 1
ATOM 1291 O O . ARG A 1 165 ? 9.086 -15.891 -23.281 1 97.81 165 ARG A O 1
ATOM 1298 N N . GLU A 1 166 ? 9.641 -14.391 -21.75 1 97.81 166 GLU A N 1
ATOM 1299 C CA . GLU A 1 166 ? 9.25 -13.227 -22.531 1 97.81 166 GLU A CA 1
ATOM 1300 C C . GLU A 1 166 ? 10.43 -12.281 -22.75 1 97.81 166 GLU A C 1
ATOM 1302 O O . GLU A 1 166 ? 11.141 -11.945 -21.797 1 97.81 166 GLU A O 1
ATOM 1307 N N . GLU A 1 167 ? 10.594 -11.938 -23.984 1 97.5 167 GLU A N 1
ATOM 1308 C CA . GLU A 1 167 ? 11.648 -10.984 -24.328 1 97.5 167 GLU A CA 1
ATOM 1309 C C . GLU A 1 167 ? 11.062 -9.625 -24.703 1 97.5 167 GLU A C 1
ATOM 1311 O O . GLU A 1 167 ? 10.031 -9.547 -25.375 1 97.5 167 GLU A O 1
ATOM 1316 N N . ARG A 1 168 ? 11.766 -8.672 -24.156 1 97.19 168 ARG A N 1
ATOM 1317 C CA . ARG A 1 168 ? 11.32 -7.32 -24.484 1 97.19 168 ARG A CA 1
ATOM 1318 C C . ARG A 1 168 ? 11.43 -7.047 -25.984 1 97.19 168 ARG A C 1
ATOM 1320 O O . ARG A 1 168 ? 12.453 -7.352 -26.594 1 97.19 168 ARG A O 1
ATOM 1327 N N . ARG A 1 169 ? 10.367 -6.484 -26.5 1 96.81 169 ARG A N 1
ATOM 1328 C CA . ARG A 1 169 ? 10.367 -6.027 -27.891 1 96.81 169 ARG A CA 1
ATOM 1329 C C . ARG A 1 169 ? 10.383 -4.504 -27.969 1 96.81 169 ARG A C 1
ATOM 1331 O O . ARG A 1 169 ? 9.758 -3.832 -27.141 1 96.81 169 ARG A O 1
ATOM 1338 N N . GLU A 1 170 ? 10.992 -4.027 -28.969 1 94 170 GLU A N 1
ATOM 1339 C CA . GLU A 1 170 ? 11.078 -2.58 -29.141 1 94 170 GLU A CA 1
ATOM 1340 C C . GLU A 1 170 ? 9.695 -1.959 -29.266 1 94 170 GLU A C 1
ATOM 1342 O O . GLU A 1 170 ? 8.852 -2.467 -30.016 1 94 170 GLU A O 1
ATOM 1347 N N . GLY A 1 171 ? 9.492 -0.969 -28.547 1 94.06 171 GLY A N 1
ATOM 1348 C CA . GLY A 1 171 ? 8.25 -0.219 -28.656 1 94.06 171 GLY A CA 1
ATOM 1349 C C . GLY A 1 171 ? 7.121 -0.804 -27.812 1 94.06 171 GLY A C 1
ATOM 1350 O O . GLY A 1 171 ? 6.043 -0.216 -27.734 1 94.06 171 GLY A O 1
ATOM 1351 N N . GLU A 1 172 ? 7.355 -1.958 -27.25 1 95.5 172 GLU A N 1
ATOM 1352 C CA . GLU A 1 172 ? 6.316 -2.588 -26.453 1 95.5 172 GLU A CA 1
ATOM 1353 C C . GLU A 1 172 ? 6.504 -2.283 -24.969 1 95.5 172 GLU A C 1
ATOM 1355 O O . GLU A 1 172 ? 7.633 -2.143 -24.5 1 95.5 172 GLU A O 1
ATOM 1360 N N . PRO A 1 173 ? 5.406 -2.189 -24.312 1 96.5 173 PRO A N 1
ATOM 1361 C CA . PRO A 1 173 ? 5.512 -1.935 -22.875 1 96.5 173 PRO A CA 1
ATOM 1362 C C . PRO A 1 173 ? 6.266 -3.037 -22.141 1 96.5 173 PRO A C 1
ATOM 1364 O O . PRO A 1 173 ? 6.152 -4.215 -22.5 1 96.5 173 PRO A O 1
ATOM 1367 N N . TRP A 1 174 ? 7.027 -2.623 -21.094 1 98.19 174 TRP A N 1
ATOM 1368 C CA . TRP A 1 174 ? 7.82 -3.545 -20.297 1 98.19 174 TRP A CA 1
ATOM 1369 C C . TRP A 1 174 ? 7.816 -3.129 -18.828 1 98.19 174 TRP A C 1
ATOM 1371 O O . TRP A 1 174 ? 7.906 -1.94 -18.516 1 98.19 174 TRP A O 1
ATOM 1381 N N . PRO A 1 175 ? 7.719 -4.07 -17.906 1 97.94 175 PRO A N 1
ATOM 1382 C CA . PRO A 1 175 ? 7.688 -3.678 -16.484 1 97.94 175 PRO A CA 1
ATOM 1383 C C . PRO A 1 175 ? 9.047 -3.205 -15.977 1 97.94 175 PRO A C 1
ATOM 1385 O O . PRO A 1 175 ? 9.961 -4.012 -15.82 1 97.94 175 PRO A O 1
ATOM 1388 N N . GLU A 1 176 ? 9.078 -1.91 -15.617 1 96.81 176 GLU A N 1
ATOM 1389 C CA . GLU A 1 176 ? 10.359 -1.323 -15.242 1 96.81 176 GLU A CA 1
ATOM 1390 C C . GLU A 1 176 ? 10.312 -0.768 -13.82 1 96.81 176 GLU A C 1
ATOM 1392 O O . GLU A 1 176 ? 11.352 -0.447 -13.234 1 96.81 176 GLU A O 1
ATOM 1397 N N . LYS A 1 177 ? 9.164 -0.693 -13.227 1 95.12 177 LYS A N 1
ATOM 1398 C CA . LYS A 1 177 ? 9.039 -0.114 -11.891 1 95.12 177 LYS A CA 1
ATOM 1399 C C . LYS A 1 177 ? 9.625 -1.043 -10.836 1 95.12 177 LYS A C 1
ATOM 1401 O O . LYS A 1 177 ? 9.531 -2.268 -10.953 1 95.12 177 LYS A O 1
ATOM 1406 N N . PRO A 1 178 ? 10.18 -0.44 -9.742 1 96.12 178 PRO A N 1
ATOM 1407 C CA . PRO A 1 178 ? 10.492 -1.307 -8.602 1 96.12 178 PRO A CA 1
ATOM 1408 C C . PRO A 1 178 ? 9.266 -2.043 -8.062 1 96.12 178 PRO A C 1
ATOM 1410 O O . PRO A 1 178 ? 8.172 -1.479 -8.031 1 96.12 178 PRO A O 1
ATOM 1413 N N . MET A 1 179 ? 9.5 -3.301 -7.676 1 96.81 179 MET A N 1
ATOM 1414 C CA . MET A 1 179 ? 8.375 -4.117 -7.234 1 96.81 179 MET A CA 1
ATOM 1415 C C . MET A 1 179 ? 8.703 -4.828 -5.926 1 96.81 179 MET A C 1
ATOM 1417 O O . MET A 1 179 ? 9.867 -5.066 -5.617 1 96.81 179 MET A O 1
ATOM 1421 N N . ARG A 1 180 ? 7.637 -5.141 -5.176 1 95.94 180 ARG A N 1
ATOM 1422 C CA . ARG A 1 180 ? 7.742 -6.039 -4.031 1 95.94 180 ARG A CA 1
ATOM 1423 C C . ARG A 1 180 ? 7.34 -7.461 -4.414 1 95.94 180 ARG A C 1
ATOM 1425 O O . ARG A 1 180 ? 6.633 -7.668 -5.402 1 95.94 180 ARG A O 1
ATOM 1432 N N . LEU A 1 181 ? 7.863 -8.375 -3.666 1 97.5 181 LEU A N 1
ATOM 1433 C CA . LEU A 1 181 ? 7.355 -9.742 -3.727 1 97.5 181 LEU A CA 1
ATOM 1434 C C . LEU A 1 181 ? 6.102 -9.891 -2.875 1 97.5 181 LEU A C 1
ATOM 1436 O O . LEU A 1 181 ? 6.07 -9.453 -1.724 1 97.5 181 LEU A O 1
ATOM 1440 N N . TYR A 1 182 ? 5.086 -10.5 -3.449 1 97.12 182 TYR A N 1
ATOM 1441 C CA . TYR A 1 182 ? 3.82 -10.742 -2.768 1 97.12 182 TYR A CA 1
ATOM 1442 C C . TYR A 1 182 ? 3.438 -12.211 -2.83 1 97.12 182 TYR A C 1
ATOM 1444 O O . TYR A 1 182 ? 3.83 -12.922 -3.76 1 97.12 182 TYR A O 1
ATOM 1452 N N . ALA A 1 183 ? 2.633 -12.586 -1.852 1 97.5 183 ALA A N 1
ATOM 1453 C CA . ALA A 1 183 ? 1.893 -13.836 -1.924 1 97.5 183 ALA A CA 1
ATOM 1454 C C . ALA A 1 183 ? 0.61 -13.773 -1.1 1 97.5 183 ALA A C 1
ATOM 1456 O O . ALA A 1 183 ? 0.565 -13.094 -0.067 1 97.5 183 ALA A O 1
ATOM 1457 N N . SER A 1 184 ? -0.417 -14.508 -1.566 1 96.12 184 SER A N 1
ATOM 1458 C CA . SER A 1 184 ? -1.7 -14.461 -0.872 1 96.12 184 SER A CA 1
ATOM 1459 C C . SER A 1 184 ? -2.523 -15.719 -1.149 1 96.12 184 SER A C 1
ATOM 1461 O O . SER A 1 184 ? -2.227 -16.469 -2.082 1 96.12 184 SER A O 1
ATOM 1463 N N . VAL A 1 185 ? -3.426 -16 -0.294 1 95.56 185 VAL A N 1
ATOM 1464 C CA . VAL A 1 185 ? -4.551 -16.906 -0.515 1 95.56 185 VAL A CA 1
ATOM 1465 C C . VAL A 1 185 ? -5.863 -16.156 -0.322 1 95.56 185 VAL A C 1
ATOM 1467 O O . VAL A 1 185 ? -6.09 -15.547 0.723 1 95.56 185 VAL A O 1
ATOM 1470 N N . TRP A 1 186 ? -6.68 -16.219 -1.304 1 92.62 186 TRP A N 1
ATOM 1471 C CA . TRP A 1 186 ? -7.922 -15.461 -1.21 1 92.62 186 TRP A CA 1
ATOM 1472 C C . TRP A 1 186 ? -9.031 -16.125 -2.016 1 92.62 186 TRP A C 1
ATOM 1474 O O . TRP A 1 186 ? -8.766 -16.984 -2.865 1 92.62 186 TRP A O 1
ATOM 1484 N N . ASP A 1 187 ? -10.25 -15.828 -1.733 1 92.69 187 ASP A N 1
ATOM 1485 C CA . ASP A 1 187 ? -11.422 -16.312 -2.459 1 92.69 187 ASP A CA 1
ATOM 1486 C C . ASP A 1 187 ? -11.648 -15.523 -3.74 1 92.69 187 ASP A C 1
ATOM 1488 O O . ASP A 1 187 ? -12.023 -14.352 -3.688 1 92.69 187 ASP A O 1
ATOM 1492 N N . ALA A 1 188 ? -11.469 -16.141 -4.809 1 91.88 188 ALA A N 1
ATOM 1493 C CA . ALA A 1 188 ? -11.602 -15.492 -6.117 1 91.88 188 ALA A CA 1
ATOM 1494 C C . ALA A 1 188 ? -12.875 -15.953 -6.824 1 91.88 188 ALA A C 1
ATOM 1496 O O . ALA A 1 188 ? -12.961 -15.898 -8.055 1 91.88 188 ALA A O 1
ATOM 1497 N N . SER A 1 189 ? -13.828 -16.328 -6.129 1 91.75 189 SER A N 1
ATOM 1498 C CA . SER A 1 189 ? -15.055 -16.906 -6.664 1 91.75 189 SER A CA 1
ATOM 1499 C C . SER A 1 189 ? -15.781 -15.914 -7.562 1 91.75 189 SER A C 1
ATOM 1501 O O . SER A 1 189 ? -16.516 -16.312 -8.477 1 91.75 189 SER A O 1
ATOM 1503 N N . ASP A 1 190 ? -15.578 -14.711 -7.312 1 87.69 190 ASP A N 1
ATOM 1504 C CA . ASP A 1 190 ? -16.375 -13.695 -7.996 1 87.69 190 ASP A CA 1
ATOM 1505 C C . ASP A 1 190 ? -15.688 -13.219 -9.266 1 87.69 190 ASP A C 1
ATOM 1507 O O . ASP A 1 190 ? -16.25 -12.438 -10.031 1 87.69 190 ASP A O 1
ATOM 1511 N N . ILE A 1 191 ? -14.539 -13.672 -9.469 1 88.81 191 ILE A N 1
ATOM 1512 C CA . ILE A 1 191 ? -13.797 -13.234 -10.648 1 88.81 191 ILE A CA 1
ATOM 1513 C C . ILE A 1 191 ? -14.305 -13.984 -11.883 1 88.81 191 ILE A C 1
ATOM 1515 O O . ILE A 1 191 ? -14.398 -15.211 -11.883 1 88.81 191 ILE A O 1
ATOM 1519 N N . ASP A 1 192 ? -14.641 -13.203 -12.906 1 89.31 192 ASP A N 1
ATOM 1520 C CA . ASP A 1 192 ? -15.141 -13.742 -14.172 1 89.31 192 ASP A CA 1
ATOM 1521 C C . ASP A 1 192 ? -16.281 -14.727 -13.938 1 89.31 192 ASP A C 1
ATOM 1523 O O . ASP A 1 192 ? -16.281 -15.82 -14.508 1 89.31 192 ASP A O 1
ATOM 1527 N N . GLU A 1 193 ? -17.109 -14.383 -13.023 1 88.38 193 GLU A N 1
ATOM 1528 C CA . GLU A 1 193 ? -18.297 -15.18 -12.695 1 88.38 193 GLU A CA 1
ATOM 1529 C C . GLU A 1 193 ? -17.906 -16.594 -12.281 1 88.38 193 GLU A C 1
ATOM 1531 O O . GLU A 1 193 ? -18.578 -17.562 -12.656 1 88.38 193 GLU A O 1
ATOM 1536 N N . GLY A 1 194 ? -16.781 -16.703 -11.703 1 91.94 194 GLY A N 1
ATOM 1537 C CA . GLY A 1 194 ? -16.344 -17.984 -11.172 1 91.94 194 GLY A CA 1
ATOM 1538 C C . GLY A 1 194 ? -15.555 -18.797 -12.18 1 91.94 194 GLY A C 1
ATOM 1539 O O . GLY A 1 194 ? -15.07 -19.891 -11.852 1 91.94 194 GLY A O 1
ATOM 1540 N N . ARG A 1 195 ? -15.312 -18.328 -13.336 1 92.5 195 ARG A N 1
ATOM 1541 C CA . ARG A 1 195 ? -14.695 -19.125 -14.391 1 92.5 195 ARG A CA 1
ATOM 1542 C C . ARG A 1 195 ? -13.18 -19.188 -14.219 1 92.5 195 ARG A C 1
ATOM 1544 O O . ARG A 1 195 ? -12.523 -20.062 -14.766 1 92.5 195 ARG A O 1
ATOM 1551 N N . TRP A 1 196 ? -12.648 -18.312 -13.477 1 93.88 196 TRP A N 1
ATOM 1552 C CA . TRP A 1 196 ? -11.203 -18.266 -13.336 1 93.88 196 TRP A CA 1
ATOM 1553 C C . TRP A 1 196 ? -10.703 -19.344 -12.391 1 93.88 196 TRP A C 1
ATOM 1555 O O . TRP A 1 196 ? -9.914 -20.203 -12.781 1 93.88 196 TRP A O 1
ATOM 1565 N N . THR A 1 197 ? -11.281 -19.375 -11.188 1 96.19 197 THR A N 1
ATOM 1566 C CA . THR A 1 197 ? -10.789 -20.312 -10.172 1 96.19 197 THR A CA 1
ATOM 1567 C C . THR A 1 197 ? -11.906 -21.234 -9.703 1 96.19 197 THR A C 1
ATOM 1569 O O . THR A 1 197 ? -11.711 -22.031 -8.773 1 96.19 197 THR A O 1
ATOM 1572 N N . GLY A 1 198 ? -13.062 -21.188 -10.352 1 96.12 198 GLY A N 1
ATOM 1573 C CA . GLY A 1 198 ? -14.234 -21.844 -9.789 1 96.12 198 GLY A CA 1
ATOM 1574 C C . GLY A 1 198 ? -14.867 -21.047 -8.656 1 96.12 198 GLY A C 1
ATOM 1575 O O . GLY A 1 198 ? -14.594 -19.859 -8.492 1 96.12 198 GLY A O 1
ATOM 1576 N N . THR A 1 199 ? -15.828 -21.766 -7.965 1 95.06 199 THR A N 1
ATOM 1577 C CA . THR A 1 199 ? -16.484 -21.156 -6.812 1 95.06 199 THR A CA 1
ATOM 1578 C C . THR A 1 199 ? -16.109 -21.891 -5.527 1 95.06 199 THR A C 1
ATOM 1580 O O . THR A 1 199 ? -15.977 -23.125 -5.527 1 95.06 199 THR A O 1
ATOM 1583 N N . TYR A 1 200 ? -16.047 -21.094 -4.504 1 94.69 200 TYR A N 1
ATOM 1584 C CA . TYR A 1 200 ? -15.586 -21.625 -3.232 1 94.69 200 TYR A CA 1
ATOM 1585 C C . TYR A 1 200 ? -16.609 -22.594 -2.65 1 94.69 200 TYR A C 1
ATOM 1587 O O . TYR A 1 200 ? -17.781 -22.25 -2.48 1 94.69 200 TYR A O 1
ATOM 1595 N N . HIS A 1 201 ? -16.172 -23.875 -2.355 1 94.31 201 HIS A N 1
ATOM 1596 C CA . HIS A 1 201 ? -17.016 -24.875 -1.7 1 94.31 201 HIS A CA 1
ATOM 1597 C C . HIS A 1 201 ? -16.688 -24.969 -0.212 1 94.31 201 HIS A C 1
ATOM 1599 O O . HIS A 1 201 ? -17.594 -25.109 0.612 1 94.31 201 HIS A O 1
ATOM 1605 N N . GLY A 1 202 ? -15.484 -25 0.098 1 93.88 202 GLY A N 1
ATOM 1606 C CA . GLY A 1 202 ? -15.031 -24.969 1.479 1 93.88 202 GLY A CA 1
ATOM 1607 C C . GLY A 1 202 ? -15.102 -26.312 2.16 1 93.88 202 GLY A C 1
ATOM 1608 O O . GLY A 1 202 ? -15 -26.406 3.387 1 93.88 202 GLY A O 1
ATOM 1609 N N . SER A 1 203 ? -15.172 -27.406 1.433 1 95.31 203 SER A N 1
ATOM 1610 C CA . SER A 1 203 ? -15.422 -28.719 2.002 1 95.31 203 SER A CA 1
ATOM 1611 C C . SER A 1 203 ? -14.203 -29.234 2.76 1 95.31 203 SER A C 1
ATOM 1613 O O . SER A 1 203 ? -14.328 -30.062 3.656 1 95.31 203 SER A O 1
ATOM 1615 N N . ASP A 1 204 ? -13.031 -28.734 2.441 1 96.38 204 ASP A N 1
ATOM 1616 C CA . ASP A 1 204 ? -11.82 -29.281 3.041 1 96.38 204 ASP A CA 1
ATOM 1617 C C . ASP A 1 204 ? -11.078 -28.219 3.852 1 96.38 204 ASP A C 1
ATOM 1619 O O . ASP A 1 204 ? -9.875 -28.344 4.078 1 96.38 204 ASP A O 1
ATOM 1623 N N . ALA A 1 205 ? -11.789 -27.203 4.227 1 94.38 205 ALA A N 1
ATOM 1624 C CA . ALA A 1 205 ? -11.18 -26.172 5.047 1 94.38 205 ALA A CA 1
ATOM 1625 C C . ALA A 1 205 ? -10.773 -26.719 6.414 1 94.38 205 ALA A C 1
ATOM 1627 O O . ALA A 1 205 ? -11.398 -27.641 6.93 1 94.38 205 ALA A O 1
ATOM 1628 N N . PRO A 1 206 ? -9.719 -26.188 6.941 1 95.5 206 PRO A N 1
ATOM 1629 C CA . PRO A 1 206 ? -8.945 -25.031 6.488 1 95.5 206 PRO A CA 1
ATOM 1630 C C . PRO A 1 206 ? -7.945 -25.375 5.387 1 95.5 206 PRO A C 1
ATOM 1632 O O . PRO A 1 206 ? -7.445 -26.516 5.34 1 95.5 206 PRO A O 1
ATOM 1635 N N . TYR A 1 207 ? -7.727 -24.391 4.492 1 97.31 207 TYR A N 1
ATOM 1636 C CA . TYR A 1 207 ? -6.746 -24.516 3.418 1 97.31 207 TYR A CA 1
ATOM 1637 C C . TYR A 1 207 ? -5.449 -23.797 3.775 1 97.31 207 TYR A C 1
ATOM 1639 O O . TYR A 1 207 ? -5.473 -22.656 4.254 1 97.31 207 TYR A O 1
ATOM 1647 N N . VAL A 1 208 ? -4.312 -24.453 3.578 1 97.94 208 VAL A N 1
ATOM 1648 C CA . VAL A 1 208 ? -3.031 -23.859 3.947 1 97.94 208 VAL A CA 1
ATOM 1649 C C . VAL A 1 208 ? -2.1 -23.844 2.738 1 97.94 208 VAL A C 1
ATOM 1651 O O . VAL A 1 208 ? -1.905 -24.875 2.08 1 97.94 208 VAL A O 1
ATOM 1654 N N . CYS A 1 209 ? -1.631 -22.75 2.402 1 98.62 209 CYS A N 1
ATOM 1655 C CA . CYS A 1 209 ? -0.536 -22.578 1.453 1 98.62 209 CYS A CA 1
ATOM 1656 C C . CYS A 1 209 ? 0.764 -22.25 2.172 1 98.62 209 CYS A C 1
ATOM 1658 O O . CYS A 1 209 ? 0.825 -21.266 2.926 1 98.62 209 CYS A O 1
ATOM 1660 N N . SER A 1 210 ? 1.807 -23.047 1.881 1 98.75 210 SER A N 1
ATOM 1661 C CA . SER A 1 210 ? 3.062 -22.906 2.611 1 98.75 210 SER A CA 1
ATOM 1662 C C . SER A 1 210 ? 4.195 -22.469 1.686 1 98.75 210 SER A C 1
ATOM 1664 O O . SER A 1 210 ? 4.297 -22.953 0.555 1 98.75 210 SER A O 1
ATOM 1666 N N . TYR A 1 211 ? 4.973 -21.562 2.148 1 98.56 211 TYR A N 1
ATOM 1667 C CA . TYR A 1 211 ? 6.141 -21.031 1.452 1 98.56 211 TYR A CA 1
ATOM 1668 C C . TYR A 1 211 ? 7.406 -21.25 2.27 1 98.56 211 TYR A C 1
ATOM 1670 O O . TYR A 1 211 ? 7.402 -21.094 3.492 1 98.56 211 TYR A O 1
ATOM 1678 N N . LYS A 1 212 ? 8.453 -21.656 1.663 1 97 212 LYS A N 1
ATOM 1679 C CA . LYS A 1 212 ? 9.766 -21.688 2.307 1 97 212 LYS A CA 1
ATOM 1680 C C . LYS A 1 212 ? 10.875 -21.391 1.307 1 97 212 LYS A C 1
ATOM 1682 O O . LYS A 1 212 ? 10.625 -21.25 0.108 1 97 212 LYS A O 1
ATOM 1687 N N . ASP A 1 213 ? 12.055 -21.141 1.76 1 95.69 213 ASP A N 1
ATOM 1688 C CA . ASP A 1 213 ? 13.227 -20.844 0.94 1 95.69 213 ASP A CA 1
ATOM 1689 C C . ASP A 1 213 ? 12.977 -19.609 0.057 1 95.69 213 ASP A C 1
ATOM 1691 O O . ASP A 1 213 ? 13.25 -19.641 -1.144 1 95.69 213 ASP A O 1
ATOM 1695 N N . VAL A 1 214 ? 12.352 -18.656 0.646 1 97.31 214 VAL A N 1
ATOM 1696 C CA . VAL A 1 214 ? 12.031 -17.453 -0.114 1 97.31 214 VAL A CA 1
ATOM 1697 C C . VAL A 1 214 ? 13.297 -16.625 -0.324 1 97.31 214 VAL A C 1
ATOM 1699 O O . VAL A 1 214 ? 14.008 -16.312 0.633 1 97.31 214 VAL A O 1
ATOM 1702 N N . VAL A 1 215 ? 13.562 -16.312 -1.623 1 96.31 215 VAL A N 1
ATOM 1703 C CA . VAL A 1 215 ? 14.742 -15.5 -1.926 1 96.31 215 VAL A CA 1
ATOM 1704 C C . VAL A 1 215 ? 14.328 -14.266 -2.729 1 96.31 215 VAL A C 1
ATOM 1706 O O . VAL A 1 215 ? 13.344 -14.305 -3.473 1 96.31 215 VAL A O 1
ATOM 1709 N N . VAL A 1 216 ? 15.07 -13.234 -2.518 1 96.94 216 VAL A N 1
ATOM 1710 C CA . VAL A 1 216 ? 14.852 -11.945 -3.158 1 96.94 216 VAL A CA 1
ATOM 1711 C C . VAL A 1 216 ? 16.172 -11.398 -3.684 1 96.94 216 VAL A C 1
ATOM 1713 O O . VAL A 1 216 ? 17.234 -11.945 -3.393 1 96.94 216 VAL A O 1
ATOM 1716 N N . PRO A 1 217 ? 16.078 -10.312 -4.492 1 96.44 217 PRO A N 1
ATOM 1717 C CA . PRO A 1 217 ? 17.312 -9.688 -4.98 1 96.44 217 PRO A CA 1
ATOM 1718 C C . PRO A 1 217 ? 18.203 -9.172 -3.854 1 96.44 217 PRO A C 1
ATOM 1720 O O . PRO A 1 217 ? 17.703 -8.805 -2.789 1 96.44 217 PRO A O 1
ATOM 1723 N N . PRO A 1 218 ? 19.516 -9.164 -4.102 1 94.69 218 PRO A N 1
ATOM 1724 C CA . PRO A 1 218 ? 20.422 -8.633 -3.076 1 94.69 218 PRO A CA 1
ATOM 1725 C C . PRO A 1 218 ? 20.25 -7.133 -2.859 1 94.69 218 PRO A C 1
ATOM 1727 O O . PRO A 1 218 ? 19.516 -6.473 -3.602 1 94.69 218 PRO A O 1
ATOM 1730 N N . VAL A 1 219 ? 20.922 -6.664 -1.847 1 91.25 219 VAL A N 1
ATOM 1731 C CA . VAL A 1 219 ? 20.719 -5.328 -1.302 1 91.25 219 VAL A CA 1
ATOM 1732 C C . VAL A 1 219 ? 20.984 -4.281 -2.383 1 91.25 219 VAL A C 1
ATOM 1734 O O . VAL A 1 219 ? 20.359 -3.219 -2.395 1 91.25 219 VAL A O 1
ATOM 1737 N N . GLU A 1 220 ? 21.812 -4.566 -3.314 1 91.5 220 GLU A N 1
ATOM 1738 C CA . GLU A 1 220 ? 22.172 -3.59 -4.34 1 91.5 220 GLU A CA 1
ATOM 1739 C C . GLU A 1 220 ? 20.969 -3.271 -5.23 1 91.5 220 GLU A C 1
ATOM 1741 O O . GLU A 1 220 ? 20.969 -2.26 -5.938 1 91.5 220 GLU A O 1
ATOM 1746 N N . PHE A 1 221 ? 19.938 -4.156 -5.184 1 94.12 221 PHE A N 1
ATOM 1747 C CA . PHE A 1 221 ? 18.75 -3.947 -6.016 1 94.12 221 PHE A CA 1
ATOM 1748 C C . PHE A 1 221 ? 17.625 -3.34 -5.203 1 94.12 221 PHE A C 1
ATOM 1750 O O . PHE A 1 221 ? 16.531 -3.084 -5.734 1 94.12 221 PHE A O 1
ATOM 1757 N N . TRP A 1 222 ? 17.781 -3.102 -3.904 1 91.62 222 TRP A N 1
ATOM 1758 C CA . TRP A 1 222 ? 16.719 -2.605 -3.035 1 91.62 222 TRP A CA 1
ATOM 1759 C C . TRP A 1 222 ? 16.5 -1.109 -3.238 1 91.62 222 TRP A C 1
ATOM 1761 O O . TRP A 1 222 ? 17.453 -0.361 -3.449 1 91.62 222 TRP A O 1
ATOM 1771 N N . VAL A 1 223 ? 15.195 -0.813 -3.238 1 86.5 223 VAL A N 1
ATOM 1772 C CA . VAL A 1 223 ? 14.836 0.602 -3.246 1 86.5 223 VAL A CA 1
ATOM 1773 C C . VAL A 1 223 ? 14.344 1.018 -1.863 1 86.5 223 VAL A C 1
ATOM 1775 O O . VAL A 1 223 ? 13.617 0.27 -1.206 1 86.5 223 VAL A O 1
ATOM 1778 N N . GLU A 1 224 ? 14.828 2.072 -1.377 1 67 224 GLU A N 1
ATOM 1779 C CA . GLU A 1 224 ? 14.375 2.578 -0.084 1 67 224 GLU A CA 1
ATOM 1780 C C . GLU A 1 224 ? 12.961 3.148 -0.176 1 67 224 GLU A C 1
ATOM 1782 O O . GLU A 1 224 ? 12.609 3.789 -1.167 1 67 224 GLU A O 1
ATOM 1787 N N . ASP A 1 225 ? 12.016 2.604 0.668 1 60.09 225 ASP A N 1
ATOM 1788 C CA . ASP A 1 225 ? 10.609 2.977 0.64 1 60.09 225 ASP A CA 1
ATOM 1789 C C . ASP A 1 225 ? 10.438 4.492 0.727 1 60.09 225 ASP A C 1
ATOM 1791 O O . ASP A 1 225 ? 9.461 5.043 0.212 1 60.09 225 ASP A O 1
ATOM 1795 N N . ASP A 1 226 ? 11.344 5.242 1.547 1 50.91 226 ASP A N 1
ATOM 1796 C CA . ASP A 1 226 ? 11.211 6.688 1.688 1 50.91 226 ASP A CA 1
ATOM 1797 C C . ASP A 1 226 ? 11.094 7.367 0.324 1 50.91 226 ASP A C 1
ATOM 1799 O O . ASP A 1 226 ? 10.461 8.414 0.197 1 50.91 226 ASP A O 1
ATOM 1803 N N . GLU A 1 227 ? 11.703 6.746 -0.625 1 45.59 227 GLU A N 1
ATOM 1804 C CA . GLU A 1 227 ? 11.781 7.43 -1.912 1 45.59 227 GLU A CA 1
ATOM 1805 C C . GLU A 1 227 ? 10.414 7.48 -2.594 1 45.59 227 GLU A C 1
ATOM 1807 O O . GLU A 1 227 ? 10.094 8.453 -3.279 1 45.59 227 GLU A O 1
ATOM 1812 N N . GLN A 1 228 ? 9.719 6.434 -2.525 1 47 228 GLN A N 1
ATOM 1813 C CA . GLN A 1 228 ? 8.5 6.359 -3.324 1 47 228 GLN A CA 1
ATOM 1814 C C . GLN A 1 228 ? 7.406 7.25 -2.736 1 47 228 GLN A C 1
ATOM 1816 O O . GLN A 1 228 ? 6.531 7.73 -3.463 1 47 228 GLN A O 1
ATOM 1821 N N . CYS A 1 229 ? 7.418 7.34 -1.391 1 46.97 229 CYS A N 1
ATOM 1822 C CA . CYS A 1 229 ? 6.461 8.258 -0.783 1 46.97 229 CYS A CA 1
ATOM 1823 C C . CYS A 1 229 ? 6.727 9.695 -1.228 1 46.97 229 CYS A C 1
ATOM 1825 O O . CYS A 1 229 ? 5.836 10.547 -1.156 1 46.97 229 CYS A O 1
ATOM 1827 N N . GLN A 1 230 ? 7.984 9.914 -1.619 1 43.66 230 GLN A N 1
ATOM 1828 C CA . GLN A 1 230 ? 8.414 11.25 -2.014 1 43.66 230 GLN A CA 1
ATOM 1829 C C . GLN A 1 230 ? 7.641 11.734 -3.238 1 43.66 230 GLN A C 1
ATOM 1831 O O . GLN A 1 230 ? 7.289 12.914 -3.332 1 43.66 230 GLN A O 1
ATOM 1836 N N . ASP A 1 231 ? 7.492 10.781 -4.129 1 46.16 231 ASP A N 1
ATOM 1837 C CA . ASP A 1 231 ? 6.855 11.258 -5.352 1 46.16 231 ASP A CA 1
ATOM 1838 C C . ASP A 1 231 ? 5.406 11.672 -5.09 1 46.16 231 ASP A C 1
ATOM 1840 O O . ASP A 1 231 ? 4.914 12.633 -5.68 1 46.16 231 ASP A O 1
ATOM 1844 N N . ALA A 1 232 ? 4.754 10.922 -4.281 1 48.84 232 ALA A N 1
ATOM 1845 C CA . ALA A 1 232 ? 3.367 11.266 -3.967 1 48.84 232 ALA A CA 1
ATOM 1846 C C . ALA A 1 232 ? 3.283 12.609 -3.248 1 48.84 232 ALA A C 1
ATOM 1848 O O . ALA A 1 232 ? 2.379 13.406 -3.514 1 48.84 232 ALA A O 1
ATOM 1849 N N . ASP A 1 233 ? 4.273 12.875 -2.326 1 53.5 233 ASP A N 1
ATOM 1850 C CA . ASP A 1 233 ? 4.227 14.07 -1.491 1 53.5 233 ASP A CA 1
ATOM 1851 C C . ASP A 1 233 ? 4.664 15.305 -2.277 1 53.5 233 ASP A C 1
ATOM 1853 O O . ASP A 1 233 ? 4.312 16.438 -1.919 1 53.5 233 ASP A O 1
ATOM 1857 N N . ALA A 1 234 ? 5.398 15.086 -3.398 1 55.22 234 ALA A N 1
ATOM 1858 C CA . ALA A 1 234 ? 5.727 16.234 -4.246 1 55.22 234 ALA A CA 1
ATOM 1859 C C . ALA A 1 234 ? 4.465 16.906 -4.781 1 55.22 234 ALA A C 1
ATOM 1861 O O . ALA A 1 234 ? 4.457 18.094 -5.059 1 55.22 234 ALA A O 1
ATOM 1862 N N . ARG A 1 235 ? 3.43 16.078 -4.727 1 61.75 235 ARG A N 1
ATOM 1863 C CA . ARG A 1 235 ? 2.17 16.609 -5.242 1 61.75 235 ARG A CA 1
ATOM 1864 C C . ARG A 1 235 ? 1.521 17.562 -4.242 1 61.75 235 ARG A C 1
ATOM 1866 O O . ARG A 1 235 ? 0.584 18.281 -4.582 1 61.75 235 ARG A O 1
ATOM 1873 N N . ASP A 1 236 ? 2.068 17.531 -3.174 1 68.94 236 ASP A N 1
ATOM 1874 C CA . ASP A 1 236 ? 1.473 18.375 -2.146 1 68.94 236 ASP A CA 1
ATOM 1875 C C . ASP A 1 236 ? 2.115 19.75 -2.133 1 68.94 236 ASP A C 1
ATOM 1877 O O . ASP A 1 236 ? 1.571 20.688 -1.545 1 68.94 236 ASP A O 1
ATOM 1881 N N . ALA A 1 237 ? 3.303 19.875 -2.852 1 66.38 237 ALA A N 1
ATOM 1882 C CA . ALA A 1 237 ? 3.926 21.188 -2.939 1 66.38 237 ALA A CA 1
ATOM 1883 C C . ALA A 1 237 ? 3.1 22.125 -3.812 1 66.38 237 ALA A C 1
ATOM 1885 O O . ALA A 1 237 ? 2.492 21.703 -4.797 1 66.38 237 ALA A O 1
ATOM 1886 N N . PRO A 1 238 ? 2.922 23.297 -3.258 1 62.97 238 PRO A N 1
ATOM 1887 C CA . PRO A 1 238 ? 2.15 24.234 -4.078 1 62.97 238 PRO A CA 1
ATOM 1888 C C . PRO A 1 238 ? 2.68 24.344 -5.504 1 62.97 238 PRO A C 1
ATOM 1890 O O . PRO A 1 238 ? 3.889 24.219 -5.73 1 62.97 238 PRO A O 1
ATOM 1893 N N . ALA A 1 239 ? 1.869 24.297 -6.41 1 54.69 239 ALA A N 1
ATOM 1894 C CA . ALA A 1 239 ? 2.268 24.594 -7.785 1 54.69 239 ALA A CA 1
ATOM 1895 C C . ALA A 1 239 ? 2.961 25.938 -7.875 1 54.69 239 ALA A C 1
ATOM 1897 O O . ALA A 1 239 ? 2.51 26.922 -7.273 1 54.69 239 ALA A O 1
ATOM 1898 N N . ALA A 1 240 ? 4.184 25.984 -8.289 1 46.19 240 ALA A N 1
ATOM 1899 C CA . ALA A 1 240 ? 4.871 27.25 -8.547 1 46.19 240 ALA A CA 1
ATOM 1900 C C . ALA A 1 240 ? 3.924 28.281 -9.156 1 46.19 240 ALA A C 1
ATOM 1902 O O . ALA A 1 240 ? 3.188 27.969 -10.102 1 46.19 240 ALA A O 1
ATOM 1903 N N . VAL A 1 241 ? 3.566 29.156 -8.344 1 38.28 241 VAL A N 1
ATOM 1904 C CA . VAL A 1 241 ? 2.906 30.281 -8.992 1 38.28 241 VAL A CA 1
ATOM 1905 C C . VAL A 1 241 ? 3.656 30.656 -10.266 1 38.28 241 VAL A C 1
ATOM 1907 O O . VAL A 1 241 ? 4.84 31 -10.219 1 38.28 241 VAL A O 1
ATOM 1910 N N . VAL A 1 242 ? 3.457 30.016 -11.359 1 36.41 242 VAL A N 1
ATOM 1911 C CA . VAL A 1 242 ? 3.947 30.656 -12.57 1 36.41 242 VAL A CA 1
ATOM 1912 C C . VAL A 1 242 ? 3.605 32.156 -12.531 1 36.41 242 VAL A C 1
ATOM 1914 O O . VAL A 1 242 ? 2.43 32.531 -12.508 1 36.41 242 VAL A O 1
ATOM 1917 N N . GLU A 1 243 ? 4.359 32.875 -11.938 1 33.94 243 GLU A N 1
ATOM 1918 C CA . GLU A 1 243 ? 4.258 34.312 -12.227 1 33.94 243 GLU A CA 1
ATOM 1919 C C . GLU A 1 243 ? 3.975 34.562 -13.703 1 33.94 243 GLU A C 1
ATOM 1921 O O . GLU A 1 243 ? 4.73 34.125 -14.57 1 33.94 243 GLU A O 1
ATOM 1926 N N . GLU A 1 244 ? 2.791 34.594 -14.086 1 35.38 244 GLU A N 1
ATOM 1927 C CA . GLU A 1 244 ? 2.512 35.188 -15.391 1 35.38 244 GLU A CA 1
ATOM 1928 C C . GLU A 1 244 ? 3.359 36.438 -15.609 1 35.38 244 GLU A C 1
ATOM 1930 O O . GLU A 1 244 ? 3.287 37.375 -14.836 1 35.38 244 GLU A O 1
ATOM 1935 N N . GLU A 1 245 ? 4.539 36.25 -16.125 1 37 245 GLU A N 1
ATOM 1936 C CA . GLU A 1 245 ? 5.234 37.406 -16.672 1 37 245 GLU A CA 1
ATOM 1937 C C . GLU A 1 245 ? 4.273 38.312 -17.422 1 37 245 GLU A C 1
ATOM 1939 O O . GLU A 1 245 ? 3.719 37.938 -18.453 1 37 245 GLU A O 1
ATOM 1944 N N . THR A 1 246 ? 3.402 39.031 -16.734 1 35.06 246 THR A N 1
ATOM 1945 C CA . THR A 1 246 ? 2.744 40.125 -17.42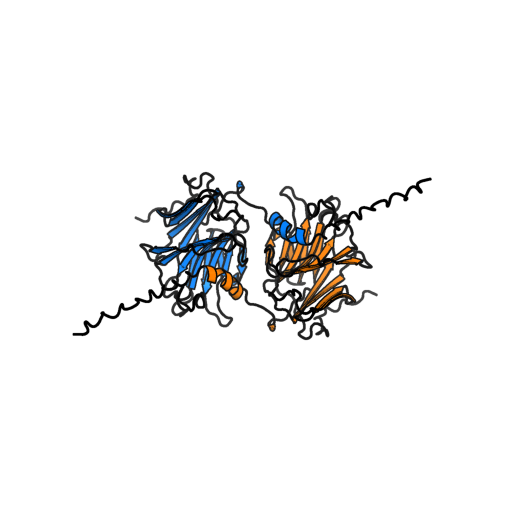2 1 35.06 246 THR A CA 1
ATOM 1946 C C . THR A 1 246 ? 3.758 40.969 -18.203 1 35.06 246 THR A C 1
ATOM 1948 O O . THR A 1 246 ? 4.613 41.625 -17.609 1 35.06 246 THR A O 1
ATOM 1951 N N . ASP A 1 247 ? 4.27 40.469 -19.328 1 38.41 247 ASP A N 1
ATOM 1952 C CA . ASP A 1 247 ? 4.977 41.312 -20.281 1 38.41 247 ASP A CA 1
ATOM 1953 C C . ASP A 1 247 ? 4.281 42.656 -20.438 1 38.41 247 ASP A C 1
ATOM 1955 O O . ASP A 1 247 ? 3.15 42.719 -20.922 1 38.41 247 ASP A O 1
ATOM 1959 N N . ALA A 1 248 ? 4.52 43.688 -19.625 1 39.12 248 ALA A N 1
ATOM 1960 C CA . ALA A 1 248 ? 4.223 45.094 -19.844 1 39.12 248 ALA A CA 1
ATOM 1961 C C . ALA A 1 248 ? 4.633 45.531 -21.25 1 39.12 248 ALA A C 1
ATOM 1963 O O . ALA A 1 248 ? 5.824 45.625 -21.547 1 39.12 248 ALA A O 1
ATOM 1964 N N . VAL A 1 249 ? 3.941 45.156 -22.281 1 36.56 249 VAL A N 1
ATOM 1965 C CA . VAL A 1 249 ? 4.125 45.812 -23.562 1 36.56 249 VAL A CA 1
ATOM 1966 C C . VAL A 1 249 ? 4.125 47.344 -23.359 1 36.56 249 VAL A C 1
ATOM 1968 O O . VAL A 1 249 ? 3.119 47.906 -22.938 1 36.56 249 VAL A O 1
ATOM 1971 N N . ALA A 1 250 ? 5.281 47.938 -23.188 1 39.16 250 ALA A N 1
ATOM 1972 C CA . ALA A 1 250 ? 5.539 49.375 -23.25 1 39.16 250 ALA A CA 1
ATOM 1973 C C . ALA A 1 250 ? 4.918 50 -24.5 1 39.16 250 ALA A C 1
ATOM 1975 O O . ALA A 1 250 ? 5.324 49.656 -25.625 1 39.16 250 ALA A O 1
ATOM 1976 N N . ILE A 1 251 ? 3.691 50.312 -24.453 1 33.97 251 ILE A N 1
ATOM 1977 C CA . ILE A 1 251 ? 3.07 51.125 -25.484 1 33.97 251 ILE A CA 1
ATOM 1978 C C . ILE A 1 251 ? 3.938 52.375 -25.766 1 33.97 251 ILE A C 1
ATOM 1980 O O . ILE A 1 251 ? 4.207 53.156 -24.859 1 33.97 251 ILE A O 1
ATOM 1984 N N . ALA A 1 252 ? 4.887 52.281 -26.766 1 40.97 252 ALA A N 1
ATOM 1985 C CA . ALA A 1 252 ? 5.703 53.375 -27.281 1 40.97 252 ALA A CA 1
ATOM 1986 C C . ALA A 1 252 ? 4.852 54.625 -27.562 1 40.97 252 ALA A C 1
ATOM 1988 O O . ALA A 1 252 ? 3.771 54.531 -28.141 1 40.97 252 ALA A O 1
ATOM 1989 N N . PRO A 1 253 ? 5.168 55.688 -26.844 1 37.72 253 PRO A N 1
ATOM 1990 C CA . PRO A 1 253 ? 4.441 56.938 -27.078 1 37.72 253 PRO A CA 1
ATOM 1991 C C . PRO A 1 253 ? 4.383 57.312 -28.547 1 37.72 253 PRO A C 1
ATOM 1993 O O . PRO A 1 253 ? 5.289 56.969 -29.312 1 37.72 253 PRO A O 1
ATOM 1996 N N . ALA A 1 254 ? 3.248 57.281 -29.234 1 39.72 254 ALA A N 1
ATOM 1997 C CA . ALA A 1 254 ? 2.973 57.812 -30.578 1 39.72 254 ALA A CA 1
ATOM 1998 C C . ALA A 1 254 ? 3.73 59.094 -30.828 1 39.72 254 ALA A C 1
ATOM 2000 O O . ALA A 1 254 ? 3.549 60.094 -30.109 1 39.72 254 ALA A O 1
ATOM 2001 N N . MET A 1 255 ? 5.027 59.031 -31.203 1 33 255 MET A N 1
ATOM 2002 C CA . MET A 1 255 ? 5.715 60.219 -31.672 1 33 255 MET A CA 1
ATOM 2003 C C . MET A 1 255 ? 4.824 61.031 -32.625 1 33 255 MET A C 1
ATOM 2005 O O . MET A 1 255 ? 4.234 60.469 -33.531 1 33 255 MET A O 1
ATOM 2009 N N . ASN A 1 256 ? 4.117 62.062 -32.062 1 33.25 256 ASN A N 1
ATOM 2010 C CA . ASN A 1 256 ? 3.506 63.125 -32.875 1 33.25 256 ASN A CA 1
ATOM 2011 C C . ASN A 1 256 ? 4.414 63.562 -34 1 33.25 256 ASN A C 1
ATOM 2013 O O . ASN A 1 256 ? 5.566 63.938 -33.781 1 33.25 256 ASN A O 1
ATOM 2017 N N . ASP A 1 257 ? 4.434 62.844 -35.125 1 32.28 257 ASP A N 1
ATOM 2018 C CA . ASP A 1 257 ? 4.996 63.375 -36.375 1 32.28 257 ASP A CA 1
ATOM 2019 C C . ASP A 1 257 ? 4.668 64.875 -36.531 1 32.28 257 ASP A C 1
ATOM 2021 O O . ASP A 1 257 ? 3.498 65.25 -36.625 1 32.28 257 ASP A O 1
ATOM 2025 N N . GLU A 1 258 ? 5.418 65.812 -35.812 1 25.33 258 GLU A N 1
ATOM 2026 C CA . GLU A 1 258 ? 5.695 67 -36.531 1 25.33 258 GLU A CA 1
ATOM 2027 C C . GLU A 1 258 ? 6.68 66.75 -37.688 1 25.33 258 GLU A C 1
ATOM 2029 O O . GLU A 1 258 ? 7.656 66.062 -37.5 1 25.33 258 GLU A O 1
ATOM 2034 N N . MET B 1 1 ? -5.727 27.5 33.812 1 22.8 1 MET B N 1
ATOM 2035 C CA . MET B 1 1 ? -6.926 26.672 33.75 1 22.8 1 MET B CA 1
ATOM 2036 C C . MET B 1 1 ? -6.867 25.719 32.562 1 22.8 1 MET B C 1
ATOM 2038 O O . MET B 1 1 ? -6.824 26.156 31.422 1 22.8 1 MET B O 1
ATOM 2042 N N . ALA B 1 2 ? -6.137 24.609 32.719 1 28.12 2 ALA B N 1
ATOM 2043 C CA . ALA B 1 2 ? -5.875 23.516 31.781 1 28.12 2 ALA B CA 1
ATOM 2044 C C . ALA B 1 2 ? -7.176 22.953 31.219 1 28.12 2 ALA B C 1
ATOM 2046 O O . ALA B 1 2 ? -8.031 22.484 31.969 1 28.12 2 ALA B O 1
ATOM 2047 N N . SER B 1 3 ? -7.711 23.531 30.109 1 28.7 3 SER B N 1
ATOM 2048 C CA . SER B 1 3 ? -8.961 23.016 29.547 1 28.7 3 SER B CA 1
ATOM 2049 C C . SER B 1 3 ? -8.969 21.5 29.5 1 28.7 3 SER B C 1
ATOM 2051 O O . SER B 1 3 ? -7.957 20.875 29.156 1 28.7 3 SER B O 1
ATOM 2053 N N . GLU B 1 4 ? -9.695 20.781 30.359 1 30.75 4 GLU B N 1
ATOM 2054 C CA . GLU B 1 4 ? -10.031 19.359 30.438 1 30.75 4 GLU B CA 1
ATOM 2055 C C . GLU B 1 4 ? -10.242 18.781 29.047 1 30.75 4 GLU B C 1
ATOM 2057 O O . GLU B 1 4 ? -11.125 19.203 28.312 1 30.75 4 GLU B O 1
ATOM 2062 N N . SER B 1 5 ? -9.195 18.406 28.297 1 33.59 5 SER B N 1
ATOM 2063 C CA . SER B 1 5 ? -9.258 17.625 27.078 1 33.59 5 SER B CA 1
ATOM 2064 C C . SER B 1 5 ? -10.25 16.469 27.203 1 33.59 5 SER B C 1
ATOM 2066 O O . SER B 1 5 ? -10 15.508 27.938 1 33.59 5 SER B O 1
ATOM 2068 N N . GLU B 1 6 ? -11.594 16.734 27.297 1 33.16 6 GLU B N 1
ATOM 2069 C CA . GLU B 1 6 ? -12.578 15.664 27.312 1 33.16 6 GLU B CA 1
ATOM 2070 C C . GLU B 1 6 ? -12.203 14.562 26.328 1 33.16 6 GLU B C 1
ATOM 2072 O O . GLU B 1 6 ? -11.82 14.836 25.188 1 33.16 6 GLU B O 1
ATOM 2077 N N . PRO B 1 7 ? -11.711 13.484 26.781 1 40.06 7 PRO B N 1
ATOM 2078 C CA . PRO B 1 7 ? -11.508 12.297 25.953 1 40.06 7 PRO B CA 1
ATOM 2079 C C . PRO B 1 7 ? -12.602 12.109 24.906 1 40.06 7 PRO B C 1
ATOM 2081 O O . PRO B 1 7 ? -13.758 11.883 25.25 1 40.06 7 PRO B O 1
ATOM 2084 N N . GLY B 1 8 ? -12.898 13.117 24.031 1 35.72 8 GLY B N 1
ATOM 2085 C CA . GLY B 1 8 ? -14.062 13.289 23.172 1 35.72 8 GLY B CA 1
ATOM 2086 C C . GLY B 1 8 ? -14.391 12.047 22.375 1 35.72 8 GLY B C 1
ATOM 2087 O O . GLY B 1 8 ? -13.625 11.656 21.484 1 35.72 8 GLY B O 1
ATOM 2088 N N . ASN B 1 9 ? -14.742 10.93 22.953 1 41.03 9 ASN B N 1
ATOM 2089 C CA . ASN B 1 9 ? -15.703 10.281 22.078 1 41.03 9 ASN B CA 1
ATOM 2090 C C . ASN B 1 9 ? -16.438 11.297 21.203 1 41.03 9 ASN B C 1
ATOM 2092 O O . ASN B 1 9 ? -17.203 12.125 21.719 1 41.03 9 ASN B O 1
ATOM 2096 N N . ALA B 1 10 ? -15.766 11.852 20.219 1 46.22 10 ALA B N 1
ATOM 2097 C CA . ALA B 1 10 ? -16.344 12.977 19.5 1 46.22 10 ALA B CA 1
ATOM 2098 C C . ALA B 1 10 ? -17.859 12.805 19.328 1 46.22 10 ALA B C 1
ATOM 2100 O O . ALA B 1 10 ? -18.312 11.852 18.688 1 46.22 10 ALA B O 1
ATOM 2101 N N . ALA B 1 11 ? -18.641 13.164 20.266 1 49 11 ALA B N 1
ATOM 2102 C CA . ALA B 1 11 ? -20.078 13.336 20.109 1 49 11 ALA B CA 1
ATOM 2103 C C . ALA B 1 11 ? -20.438 13.641 18.656 1 49 11 ALA B C 1
ATOM 2105 O O . ALA B 1 11 ? -19.641 14.25 17.922 1 49 11 ALA B O 1
ATOM 2106 N N . PRO B 1 12 ? -21.344 12.656 18.156 1 55.16 12 PRO B N 1
ATOM 2107 C CA . PRO B 1 12 ? -21.844 13.023 16.828 1 55.16 12 PRO B CA 1
ATOM 2108 C C . PRO B 1 12 ? -21.891 14.539 16.609 1 55.16 12 PRO B C 1
ATOM 2110 O O . PRO B 1 12 ? -22.25 15.281 17.531 1 55.16 12 PRO B O 1
ATOM 2113 N N . HIS B 1 13 ? -21 15.016 15.969 1 56.72 13 HIS B N 1
ATOM 2114 C CA . HIS B 1 13 ? -21.062 16.406 15.539 1 56.72 13 HIS B CA 1
ATOM 2115 C C . HIS B 1 13 ? -21.891 16.562 14.273 1 56.72 13 HIS B C 1
ATOM 2117 O O . HIS B 1 13 ? -22.078 15.609 13.523 1 56.72 13 HIS B O 1
ATOM 2123 N N . ALA B 1 14 ? -22.578 17.625 14.227 1 55.81 14 ALA B N 1
ATOM 2124 C CA . ALA B 1 14 ? -23.469 17.922 13.109 1 55.81 14 ALA B CA 1
ATOM 2125 C C . ALA B 1 14 ? -22.844 17.484 11.781 1 55.81 14 ALA B C 1
ATOM 2127 O O . ALA B 1 14 ? -23.547 17.016 10.883 1 55.81 14 ALA B O 1
ATOM 2128 N N . HIS B 1 15 ? -21.484 17.453 11.789 1 57.88 15 HIS B N 1
ATOM 2129 C CA . HIS B 1 15 ? -20.859 17.141 10.508 1 57.88 15 HIS B CA 1
ATOM 2130 C C . HIS B 1 15 ? -20.531 15.656 10.406 1 57.88 15 HIS B C 1
ATOM 2132 O O . HIS B 1 15 ? -20.188 15.164 9.328 1 57.88 15 HIS B O 1
ATOM 2138 N N . HIS B 1 16 ? -20.562 15.039 11.508 1 66.12 16 HIS B N 1
ATOM 2139 C CA . HIS B 1 16 ? -20.406 13.594 11.469 1 66.12 16 HIS B CA 1
ATOM 2140 C C . HIS B 1 16 ? -21.422 12.898 12.375 1 66.12 16 HIS B C 1
ATOM 2142 O O . HIS B 1 16 ? -21.078 12.398 13.445 1 66.12 16 HIS B O 1
ATOM 2148 N N . PRO B 1 17 ? -22.562 12.875 11.805 1 68.31 17 PRO B N 1
ATOM 2149 C CA . PRO B 1 17 ? -23.703 12.398 12.602 1 68.31 17 PRO B CA 1
ATOM 2150 C C . PRO B 1 17 ? -23.531 10.953 13.047 1 68.31 17 PRO B C 1
ATOM 2152 O O . PRO B 1 17 ? -24.203 10.516 14 1 68.31 17 PRO B O 1
ATOM 2155 N N . HIS B 1 18 ? -22.703 10.258 12.352 1 77.19 18 HIS B N 1
ATOM 2156 C CA . HIS B 1 18 ? -22.594 8.836 12.656 1 77.19 18 HIS B CA 1
ATOM 2157 C C . HIS B 1 18 ? -21.516 8.594 13.719 1 77.19 18 HIS B C 1
ATOM 2159 O O . HIS B 1 18 ? -21.281 7.449 14.109 1 77.19 18 HIS B O 1
ATOM 2165 N N . GLY B 1 19 ? -20.984 9.633 14.125 1 86.88 19 GLY B N 1
ATOM 2166 C CA . GLY B 1 19 ? -19.984 9.523 15.172 1 86.88 19 GLY B CA 1
ATOM 2167 C C . GLY B 1 19 ? -18.672 8.93 14.688 1 86.88 19 GLY B C 1
ATOM 2168 O O . GLY B 1 19 ? -18.422 8.852 13.484 1 86.88 19 GLY B O 1
ATOM 2169 N N . THR B 1 20 ? -17.766 8.773 15.602 1 94.38 20 THR B N 1
ATOM 2170 C CA . THR B 1 20 ? -16.453 8.164 15.375 1 94.38 20 THR B CA 1
ATOM 2171 C C . THR B 1 20 ? -16.141 7.145 16.469 1 94.38 20 THR B C 1
ATOM 2173 O O . THR B 1 20 ? -16.906 7 17.422 1 94.38 20 THR B O 1
ATOM 2176 N N . GLN B 1 21 ? -15.141 6.379 16.203 1 94 21 GLN B N 1
ATOM 2177 C CA . GLN B 1 21 ? -14.641 5.461 17.234 1 94 21 GLN B CA 1
ATOM 2178 C C . GLN B 1 21 ? -13.117 5.52 17.328 1 94 21 GLN B C 1
ATOM 2180 O O . GLN B 1 21 ? -12.445 5.883 16.359 1 94 21 GLN B O 1
ATOM 2185 N N . PRO B 1 22 ? -12.609 5.133 18.547 1 93.88 22 PRO B N 1
ATOM 2186 C CA . PRO B 1 22 ? -11.156 5.129 18.703 1 93.88 22 PRO B CA 1
ATOM 2187 C C . PRO B 1 22 ? -10.461 4.152 17.75 1 93.88 22 PRO B C 1
ATOM 2189 O O . PRO B 1 22 ? -10.992 3.07 17.484 1 93.88 22 PRO B O 1
ATOM 2192 N N . LEU B 1 23 ? -9.32 4.574 17.312 1 93.5 23 LEU B N 1
ATOM 2193 C CA . LEU B 1 23 ? -8.508 3.682 16.5 1 93.5 23 LEU B CA 1
ATOM 2194 C C . LEU B 1 23 ? -7.938 2.543 17.344 1 93.5 23 LEU B C 1
ATOM 2196 O O . LEU B 1 23 ? -7.23 2.783 18.312 1 93.5 23 LEU B O 1
ATOM 2200 N N . ALA B 1 24 ? -8.25 1.333 17.031 1 82.12 24 ALA B N 1
ATOM 2201 C CA . ALA B 1 24 ? -7.906 0.161 17.828 1 82.12 24 ALA B CA 1
ATOM 2202 C C . ALA B 1 24 ? -6.461 -0.267 17.594 1 82.12 24 ALA B C 1
ATOM 2204 O O . ALA B 1 24 ? -5.793 -0.768 18.5 1 82.12 24 ALA B O 1
ATOM 2205 N N . GLY B 1 25 ? -5.965 -0.132 16.453 1 88.56 25 GLY B N 1
ATOM 2206 C CA . GLY B 1 25 ? -4.629 -0.554 16.062 1 88.56 25 GLY B CA 1
ATOM 2207 C C . GLY B 1 25 ? -4.16 0.074 14.766 1 88.56 25 GLY B C 1
ATOM 2208 O O . GLY B 1 25 ? -4.969 0.585 13.984 1 88.56 25 GLY B O 1
ATOM 2209 N N . ILE B 1 26 ? -2.818 0.03 14.672 1 92 26 ILE B N 1
ATOM 2210 C CA . ILE B 1 26 ? -2.262 0.655 13.477 1 92 26 ILE B CA 1
ATOM 2211 C C . ILE B 1 26 ? -1.41 -0.357 12.719 1 92 26 ILE B C 1
ATOM 2213 O O . ILE B 1 26 ? -1.052 -1.407 13.258 1 92 26 ILE B O 1
ATOM 2217 N N . ALA B 1 27 ? -1.239 -0.099 11.477 1 88.56 27 ALA B N 1
ATOM 2218 C CA . ALA B 1 27 ? -0.163 -0.69 10.688 1 88.56 27 ALA B CA 1
ATOM 2219 C C . ALA B 1 27 ? 0.937 0.33 10.406 1 88.56 27 ALA B C 1
ATOM 2221 O O . ALA B 1 27 ? 0.667 1.529 10.305 1 88.56 27 ALA B O 1
ATOM 2222 N N . VAL B 1 28 ? 2.104 -0.155 10.352 1 89.81 28 VAL B N 1
ATOM 2223 C CA . VAL B 1 28 ? 3.234 0.701 10.008 1 89.81 28 VAL B CA 1
ATOM 2224 C C . VAL B 1 28 ? 3.791 0.305 8.648 1 89.81 28 VAL B C 1
ATOM 2226 O O . VAL B 1 28 ? 4.203 -0.84 8.445 1 89.81 28 VAL B O 1
ATOM 2229 N N . ASP B 1 29 ? 3.818 1.26 7.781 1 86.88 29 ASP B N 1
ATOM 2230 C CA . ASP B 1 29 ? 4.172 0.976 6.395 1 86.88 29 ASP B CA 1
ATOM 2231 C C . ASP B 1 29 ? 5.68 0.792 6.238 1 86.88 29 ASP B C 1
ATOM 2233 O O . ASP B 1 29 ? 6.133 -0.032 5.441 1 86.88 29 ASP B O 1
ATOM 2237 N N . TYR B 1 30 ? 6.422 1.621 6.91 1 84.38 30 TYR B N 1
ATOM 2238 C CA . TYR B 1 30 ? 7.871 1.496 6.836 1 84.38 30 TYR B CA 1
ATOM 2239 C C . TYR B 1 30 ? 8.523 1.959 8.133 1 84.38 30 TYR B C 1
ATOM 2241 O O . TYR B 1 30 ? 7.957 2.773 8.867 1 84.38 30 TYR B O 1
ATOM 2249 N N . ARG B 1 31 ? 9.633 1.363 8.414 1 87.19 31 ARG B N 1
ATOM 2250 C CA . ARG B 1 31 ? 10.5 1.688 9.539 1 87.19 31 ARG B CA 1
ATOM 2251 C C . ARG B 1 31 ? 9.734 1.64 10.852 1 87.19 31 ARG B C 1
ATOM 2253 O O . ARG B 1 31 ? 9.688 2.629 11.586 1 87.19 31 ARG B O 1
ATOM 2260 N N . PRO B 1 32 ? 9.188 0.444 11.148 1 86.94 32 PRO B N 1
ATOM 2261 C CA . PRO B 1 32 ? 8.445 0.294 12.398 1 86.94 32 PRO B CA 1
ATOM 2262 C C . PRO B 1 32 ? 9.281 0.624 13.633 1 86.94 32 PRO B C 1
ATOM 2264 O O . PRO B 1 32 ? 8.734 0.974 14.68 1 86.94 32 PRO B O 1
ATOM 2267 N N . GLU B 1 33 ? 10.586 0.596 13.492 1 87.69 33 GLU B N 1
ATOM 2268 C CA . GLU B 1 33 ? 11.461 0.889 14.625 1 87.69 33 GLU B CA 1
ATOM 2269 C C . GLU B 1 33 ? 11.406 2.369 15 1 87.69 33 GLU B C 1
ATOM 2271 O O . GLU B 1 33 ? 11.789 2.752 16.109 1 87.69 33 GLU B O 1
ATOM 2276 N N . ALA B 1 34 ? 10.93 3.242 14.125 1 92.44 34 ALA B N 1
ATOM 2277 C CA . ALA B 1 34 ? 10.844 4.68 14.367 1 92.44 34 ALA B CA 1
ATOM 2278 C C . ALA B 1 34 ? 9.43 5.078 14.781 1 92.44 34 ALA B C 1
ATOM 2280 O O . ALA B 1 34 ? 9.125 6.27 14.898 1 92.44 34 ALA B O 1
ATOM 2281 N N . CYS B 1 35 ? 8.578 4.086 14.922 1 94.88 35 CYS B N 1
ATOM 2282 C CA . CYS B 1 35 ? 7.191 4.316 15.305 1 94.88 35 CYS B CA 1
ATOM 2283 C C . CYS B 1 35 ? 6.844 3.537 16.578 1 94.88 35 CYS B C 1
ATOM 2285 O O . CYS B 1 35 ? 6.773 2.307 16.547 1 94.88 35 CYS B O 1
ATOM 2287 N N . ARG B 1 36 ? 6.594 4.27 17.641 1 95.44 36 ARG B N 1
ATOM 2288 C CA . ARG B 1 36 ? 6.195 3.637 18.891 1 95.44 36 ARG B CA 1
ATOM 2289 C C . ARG B 1 36 ? 4.703 3.811 19.141 1 95.44 36 ARG B C 1
ATOM 2291 O O . ARG B 1 36 ? 4.203 4.938 19.172 1 95.44 36 ARG B O 1
ATOM 2298 N N . HIS B 1 37 ? 4.031 2.762 19.234 1 93.88 37 HIS B N 1
ATOM 2299 C CA . HIS B 1 37 ? 2.615 2.76 19.578 1 93.88 37 HIS B CA 1
ATOM 2300 C C . HIS B 1 37 ? 2.389 2.189 20.969 1 93.88 37 HIS B C 1
ATOM 2302 O O . HIS B 1 37 ? 2.799 1.062 21.266 1 93.88 37 HIS B O 1
ATOM 2308 N N . GLU B 1 38 ? 1.799 2.91 21.797 1 92 38 GLU B N 1
ATOM 2309 C CA . GLU B 1 38 ? 1.427 2.473 23.141 1 92 38 GLU B CA 1
ATOM 2310 C C . GLU B 1 38 ? -0.042 2.066 23.203 1 92 38 GLU B C 1
ATOM 2312 O O . GLU B 1 38 ? -0.92 2.914 23.375 1 92 38 GLU B O 1
ATOM 2317 N N . PRO B 1 39 ? -0.295 0.825 23.156 1 82.25 39 PRO B N 1
ATOM 2318 C CA . PRO B 1 39 ? -1.684 0.374 23.031 1 82.25 39 PRO B CA 1
ATOM 2319 C C . PRO B 1 39 ? -2.545 0.785 24.219 1 82.25 39 PRO B C 1
ATOM 2321 O O . PRO B 1 39 ? -3.746 1.02 24.078 1 82.25 39 PRO B O 1
ATOM 2324 N N . ASP B 1 40 ? -2.014 0.868 25.406 1 86.25 40 ASP B N 1
ATOM 2325 C CA . ASP B 1 40 ? -2.791 1.188 26.609 1 86.25 40 ASP B CA 1
ATOM 2326 C C . ASP B 1 40 ? -3.291 2.631 26.562 1 86.25 40 ASP B C 1
ATOM 2328 O O . ASP B 1 40 ? -4.434 2.908 26.922 1 86.25 40 ASP B O 1
ATOM 2332 N N . THR B 1 41 ? -2.5 3.533 26.062 1 86.62 41 THR B N 1
ATOM 2333 C CA . THR B 1 41 ? -2.871 4.941 26.016 1 86.62 41 THR B CA 1
ATOM 2334 C C . THR B 1 41 ? -3.375 5.328 24.625 1 86.62 41 THR B C 1
ATOM 2336 O O . THR B 1 41 ? -4.02 6.367 24.453 1 86.62 41 THR B O 1
ATOM 2339 N N . GLY B 1 42 ? -3.057 4.492 23.719 1 88.94 42 GLY B N 1
ATOM 2340 C CA . GLY B 1 42 ? -3.416 4.789 22.344 1 88.94 42 GLY B CA 1
ATOM 2341 C C . GLY B 1 42 ? -2.504 5.812 21.703 1 88.94 42 GLY B C 1
ATOM 2342 O O . GLY B 1 42 ? -2.75 6.242 20.562 1 88.94 42 GLY B O 1
ATOM 2343 N N . GLU B 1 43 ? -1.416 6.191 22.406 1 96.06 43 GLU B N 1
ATOM 2344 C CA . GLU B 1 43 ? -0.496 7.191 21.875 1 96.06 43 GLU B CA 1
ATOM 2345 C C . GLU B 1 43 ? 0.427 6.586 20.812 1 96.06 43 GLU B C 1
ATOM 2347 O O . GLU B 1 43 ? 0.844 5.434 20.938 1 96.06 43 GLU B O 1
ATOM 2352 N N . ILE B 1 44 ? 0.684 7.355 19.797 1 98.06 44 ILE B N 1
ATOM 2353 C CA . ILE B 1 44 ? 1.604 6.996 18.719 1 98.06 44 ILE B CA 1
ATOM 2354 C C . ILE B 1 44 ? 2.701 8.047 18.609 1 98.06 44 ILE B C 1
ATOM 2356 O O . ILE B 1 44 ? 2.414 9.25 18.531 1 98.06 44 ILE B O 1
ATOM 2360 N N . HIS B 1 45 ? 3.961 7.621 18.641 1 98.06 45 HIS B N 1
ATOM 2361 C CA . HIS B 1 45 ? 5.102 8.523 18.516 1 98.06 45 HIS B CA 1
ATOM 2362 C C . HIS B 1 45 ? 5.977 8.156 17.328 1 98.06 45 HIS B C 1
ATOM 2364 O O . HIS B 1 45 ? 6.512 7.047 17.266 1 98.06 45 HIS B O 1
ATOM 2370 N N . VAL B 1 46 ? 6.066 9.062 16.422 1 97.25 46 VAL B N 1
ATOM 2371 C CA . VAL B 1 46 ? 6.969 8.883 15.289 1 97.25 46 VAL B CA 1
ATOM 2372 C C . VAL B 1 46 ? 8.242 9.703 15.508 1 97.25 46 VAL B C 1
ATOM 2374 O O . VAL B 1 46 ? 8.18 10.914 15.703 1 97.25 46 VAL B O 1
ATOM 2377 N N . THR B 1 47 ? 9.359 9.016 15.438 1 95.81 47 THR B N 1
ATOM 2378 C CA . THR B 1 47 ? 10.648 9.664 15.656 1 95.81 47 THR B CA 1
ATOM 2379 C C . THR B 1 47 ? 11.438 9.758 14.359 1 95.81 47 THR B C 1
ATOM 2381 O O . THR B 1 47 ? 11.539 8.773 13.617 1 95.81 47 THR B O 1
ATOM 2384 N N . PHE B 1 48 ? 11.891 10.961 14.055 1 95.62 48 PHE B N 1
ATOM 2385 C CA . PHE B 1 48 ? 12.781 11.164 12.922 1 95.62 48 PHE B CA 1
ATOM 2386 C C . PHE B 1 48 ? 14.203 11.461 13.391 1 95.62 48 PHE B C 1
ATOM 2388 O O . PHE B 1 48 ? 14.406 12.359 14.211 1 95.62 48 PHE B O 1
ATOM 2395 N N . THR B 1 49 ? 15.094 10.727 12.883 1 91.19 49 THR B N 1
ATOM 2396 C CA . THR B 1 49 ? 16.516 10.984 13.062 1 91.19 49 THR B CA 1
ATOM 2397 C C . THR B 1 49 ? 17.297 10.656 11.797 1 91.19 49 THR B C 1
ATOM 2399 O O . THR B 1 49 ? 16.812 9.914 10.938 1 91.19 49 THR B O 1
ATOM 2402 N N . TYR B 1 50 ? 18.281 11.508 11.523 1 81.75 50 TYR B N 1
ATOM 2403 C CA . TYR B 1 50 ? 19.219 11.117 10.469 1 81.75 50 TYR B CA 1
ATOM 2404 C C . TYR B 1 50 ? 20.297 10.18 11 1 81.75 50 TYR B C 1
ATOM 2406 O O . TYR B 1 50 ? 21.031 10.539 11.906 1 81.75 50 TYR B O 1
ATOM 2414 N N . ASP B 1 51 ? 20.016 8.844 10.758 1 67.75 51 ASP B N 1
ATOM 2415 C CA . ASP B 1 51 ? 21.047 7.938 11.25 1 67.75 51 ASP B CA 1
ATOM 2416 C C . ASP B 1 51 ? 21.984 7.508 10.125 1 67.75 51 ASP B C 1
ATOM 2418 O O . ASP B 1 51 ? 21.844 7.957 8.984 1 67.75 51 ASP B O 1
ATOM 2422 N N . HIS B 1 52 ? 23.078 6.867 10.656 1 58.5 52 HIS B N 1
ATOM 2423 C CA . HIS B 1 52 ? 24.141 6.426 9.766 1 58.5 52 HIS B CA 1
ATOM 2424 C C . HIS B 1 52 ? 23.578 5.648 8.578 1 58.5 52 HIS B C 1
ATOM 2426 O O . HIS B 1 52 ? 24.188 5.625 7.504 1 58.5 52 HIS B O 1
ATOM 2432 N N . ASP B 1 53 ? 22.438 5.152 8.906 1 58.03 53 ASP B N 1
ATOM 2433 C CA . ASP B 1 53 ? 21.922 4.266 7.871 1 58.03 53 ASP B CA 1
ATOM 2434 C C . ASP B 1 53 ? 21.016 5.027 6.906 1 58.03 53 ASP B C 1
ATOM 2436 O O . ASP B 1 53 ? 20.469 4.441 5.965 1 58.03 53 ASP B O 1
ATOM 2440 N N . GLY B 1 54 ? 20.984 6.375 7.227 1 60.75 54 GLY B N 1
ATOM 2441 C CA . GLY B 1 54 ? 20.234 7.156 6.254 1 60.75 54 GLY B CA 1
ATOM 2442 C C . GLY B 1 54 ? 19.047 7.875 6.859 1 60.75 54 GLY B C 1
ATOM 2443 O O . GLY B 1 54 ? 19.047 8.203 8.047 1 60.75 54 GLY B O 1
ATOM 2444 N N . ARG B 1 55 ? 18.25 8.461 6.023 1 60.84 55 ARG B N 1
ATOM 2445 C CA . ARG B 1 55 ? 17.062 9.219 6.367 1 60.84 55 ARG B CA 1
ATOM 2446 C C . ARG B 1 55 ? 16.031 8.344 7.09 1 60.84 55 ARG B C 1
ATOM 2448 O O . ARG B 1 55 ? 15.797 7.207 6.688 1 60.84 55 ARG B O 1
ATOM 2455 N N . ASP B 1 56 ? 15.633 8.906 8.383 1 77.38 56 ASP B N 1
ATOM 2456 C CA . ASP B 1 56 ? 14.766 8.07 9.203 1 77.38 56 ASP B CA 1
ATOM 2457 C C . ASP B 1 56 ? 13.406 8.727 9.406 1 77.38 56 ASP B C 1
ATOM 2459 O O . ASP B 1 56 ? 13.219 9.898 9.07 1 77.38 56 ASP B O 1
ATOM 2463 N N . GLY B 1 57 ? 12.352 8.234 9.633 1 90.69 57 GLY B N 1
ATOM 2464 C CA . GLY B 1 57 ? 10.938 8.461 9.891 1 90.69 57 GLY B CA 1
ATOM 2465 C C . GLY B 1 57 ? 10.086 7.227 9.68 1 90.69 57 GLY B C 1
ATOM 2466 O O . GLY B 1 57 ? 10.609 6.109 9.609 1 90.69 57 GLY B O 1
ATOM 2467 N N . SER B 1 58 ? 8.891 7.508 9.758 1 92.19 58 SER B N 1
ATOM 2468 C CA . SER B 1 58 ? 7.965 6.387 9.672 1 92.19 58 SER B CA 1
ATOM 2469 C C . SER B 1 58 ? 6.582 6.844 9.219 1 92.19 58 SER B C 1
ATOM 2471 O O . SER B 1 58 ? 6.293 8.047 9.203 1 92.19 58 SER B O 1
ATOM 2473 N N . ARG B 1 59 ? 5.879 5.922 8.734 1 93.38 59 ARG B N 1
ATOM 2474 C CA . ARG B 1 59 ? 4.48 6.16 8.406 1 93.38 59 ARG B CA 1
ATOM 2475 C C . ARG B 1 59 ? 3.582 5.086 9.008 1 93.38 59 ARG B C 1
ATOM 2477 O O . ARG B 1 59 ? 3.811 3.891 8.805 1 93.38 59 ARG B O 1
ATOM 2484 N N . TRP B 1 60 ? 2.625 5.551 9.734 1 94.25 60 TRP B N 1
ATOM 2485 C CA . TRP B 1 60 ? 1.61 4.625 10.227 1 94.25 60 TRP B CA 1
ATOM 2486 C C . TRP B 1 60 ? 0.26 4.902 9.578 1 94.25 60 TRP B C 1
ATOM 2488 O O . TRP B 1 60 ? 0.033 5.988 9.039 1 94.25 60 TRP B O 1
ATOM 2498 N N . ARG B 1 61 ? -0.616 3.926 9.578 1 94.31 61 ARG B N 1
ATOM 2499 C CA . ARG B 1 61 ? -1.952 4.055 9.008 1 94.31 61 ARG B CA 1
ATOM 2500 C C . ARG B 1 61 ? -2.951 3.17 9.742 1 94.31 61 ARG B C 1
ATOM 2502 O O . ARG B 1 61 ? -2.561 2.254 10.469 1 94.31 61 ARG B O 1
ATOM 2509 N N . SER B 1 62 ? -4.23 3.531 9.469 1 94.25 62 SER B N 1
ATOM 2510 C CA . SER B 1 62 ? -5.285 2.613 9.883 1 94.25 62 SER B CA 1
ATOM 2511 C C . SER B 1 62 ? -5.215 1.3 9.117 1 94.25 62 SER B C 1
ATOM 2513 O O . SER B 1 62 ? -4.688 1.257 8 1 94.25 62 SER B O 1
ATOM 2515 N N . ARG B 1 63 ? -5.723 0.298 9.711 1 88.19 63 ARG B N 1
ATOM 2516 C CA . ARG B 1 63 ? -5.73 -1.008 9.062 1 88.19 63 ARG B CA 1
ATOM 2517 C C . ARG B 1 63 ? -6.836 -1.091 8.016 1 88.19 63 ARG B C 1
ATOM 2519 O O . ARG B 1 63 ? -6.664 -1.715 6.965 1 88.19 63 ARG B O 1
ATOM 2526 N N . HIS B 1 64 ? -7.934 -0.375 8.305 1 89.44 64 HIS B N 1
ATOM 2527 C CA . HIS B 1 64 ? -9.078 -0.431 7.406 1 89.44 64 HIS B CA 1
ATOM 2528 C C . HIS B 1 64 ? -9.219 0.859 6.605 1 89.44 64 HIS B C 1
ATOM 2530 O O . HIS B 1 64 ? -8.727 1.908 7.02 1 89.44 64 HIS B O 1
ATOM 2536 N N . ARG B 1 65 ? -9.891 0.698 5.523 1 94 65 ARG B N 1
ATOM 2537 C CA . ARG B 1 65 ? -10.336 1.864 4.766 1 94 65 ARG B CA 1
ATOM 2538 C C . ARG B 1 65 ? -11.742 2.291 5.195 1 94 65 ARG B C 1
ATOM 2540 O O . ARG B 1 65 ? -12.516 1.476 5.691 1 94 65 ARG B O 1
ATOM 2547 N N . PHE B 1 66 ? -12 3.551 4.902 1 96 66 PHE B N 1
ATOM 2548 C CA . PHE B 1 66 ? -13.281 4.113 5.32 1 96 66 PHE B CA 1
ATOM 2549 C C . PHE B 1 66 ? -13.992 4.766 4.145 1 96 66 PHE B C 1
ATOM 2551 O O . PHE B 1 66 ? -13.367 5.457 3.338 1 96 66 PHE B O 1
ATOM 2558 N N . LEU B 1 67 ? -15.273 4.5 4.07 1 95.75 67 LEU B N 1
ATOM 2559 C CA . LEU B 1 67 ? -16.141 5.223 3.141 1 95.75 67 LEU B CA 1
ATOM 2560 C C . LEU B 1 67 ? -16.391 6.645 3.635 1 95.75 67 LEU B C 1
ATOM 2562 O O . LEU B 1 67 ? -16.359 6.902 4.84 1 95.75 67 LEU B O 1
ATOM 2566 N N . PRO B 1 68 ? -16.688 7.523 2.637 1 95.56 68 PRO B N 1
ATOM 2567 C CA . PRO B 1 68 ? -17.109 8.867 3.062 1 95.56 68 PRO B CA 1
ATOM 2568 C C . PRO B 1 68 ? -18.375 8.852 3.908 1 95.56 68 PRO B C 1
ATOM 2570 O O . PRO B 1 68 ? -19.266 8.047 3.666 1 95.56 68 PRO B O 1
ATOM 2573 N N . GLY B 1 69 ? -18.453 9.758 4.887 1 94.62 69 GLY B N 1
ATOM 2574 C CA . GLY B 1 69 ? -19.688 9.867 5.66 1 94.62 69 GLY B CA 1
ATOM 2575 C C . GLY B 1 69 ? -19.438 10.094 7.141 1 94.62 69 GLY B C 1
ATOM 2576 O O . GLY B 1 69 ? -20.375 10.125 7.934 1 94.62 69 GLY B O 1
ATOM 2577 N N . SER B 1 70 ? -18.203 10.273 7.496 1 95.44 70 SER B N 1
ATOM 2578 C CA . SER B 1 70 ? -17.797 10.469 8.883 1 95.44 70 SER B CA 1
ATOM 2579 C C . SER B 1 70 ? -16.547 11.336 8.969 1 95.44 70 SER B C 1
ATOM 2581 O O . SER B 1 70 ? -16.391 12.281 8.195 1 95.44 70 SER B O 1
ATOM 2583 N N . ALA B 1 71 ? -15.805 11.133 10.055 1 96.81 71 ALA B N 1
ATOM 2584 C CA . ALA B 1 71 ? -14.633 11.969 10.281 1 96.81 71 ALA B CA 1
ATOM 2585 C C . ALA B 1 71 ? -13.477 11.156 10.836 1 96.81 71 ALA B C 1
ATOM 2587 O O . ALA B 1 71 ? -13.672 10.047 11.336 1 96.81 71 ALA B O 1
ATOM 2588 N N . VAL B 1 72 ? -12.281 11.75 10.602 1 97.94 72 VAL B N 1
ATOM 2589 C CA . VAL B 1 72 ? -11.094 11.305 11.32 1 97.94 72 VAL B CA 1
ATOM 2590 C C . VAL B 1 72 ? -10.5 12.477 12.109 1 97.94 72 VAL B C 1
ATOM 2592 O O . VAL B 1 72 ? -10.68 13.633 11.742 1 97.94 72 VAL B O 1
ATOM 2595 N N . ALA B 1 73 ? -9.82 12.117 13.203 1 97.5 73 ALA B N 1
ATOM 2596 C CA . ALA B 1 73 ? -9.172 13.172 13.984 1 97.5 73 ALA B CA 1
ATOM 2597 C C . ALA B 1 73 ? -8.031 12.609 14.828 1 97.5 73 ALA B C 1
ATOM 2599 O O . ALA B 1 73 ? -7.977 11.398 15.078 1 97.5 73 ALA B O 1
ATOM 2600 N N . ALA B 1 74 ? -7.168 13.469 15.18 1 98.25 74 ALA B N 1
ATOM 2601 C CA . ALA B 1 74 ? -6.117 13.188 16.156 1 98.25 74 ALA B CA 1
ATOM 2602 C C . ALA B 1 74 ? -5.711 14.453 16.906 1 98.25 74 ALA B C 1
ATOM 2604 O O . ALA B 1 74 ? -5.848 15.562 16.391 1 98.25 74 ALA B O 1
ATOM 2605 N N . THR B 1 75 ? -5.297 14.227 18.141 1 98.25 75 THR B N 1
ATOM 2606 C CA . THR B 1 75 ? -4.574 15.266 18.875 1 98.25 75 THR B CA 1
ATOM 2607 C C . THR B 1 75 ? -3.068 15.117 18.656 1 98.25 75 THR B C 1
ATOM 2609 O O . THR B 1 75 ? -2.504 14.047 18.906 1 98.25 75 THR B O 1
ATOM 2612 N N . ILE B 1 76 ? -2.445 16.219 18.156 1 98.81 76 ILE B N 1
ATOM 2613 C CA . ILE B 1 76 ? -1.077 16.094 17.672 1 98.81 76 ILE B CA 1
ATOM 2614 C C . ILE B 1 76 ? -0.181 17.109 18.359 1 98.81 76 ILE B C 1
ATOM 2616 O O . ILE B 1 76 ? -0.572 18.266 18.547 1 98.81 76 ILE B O 1
ATOM 2620 N N . ARG B 1 77 ? 0.948 16.688 18.781 1 98.81 77 ARG B N 1
ATOM 2621 C CA . ARG B 1 77 ? 2.059 17.578 19.141 1 98.81 77 ARG B CA 1
ATOM 2622 C C . ARG B 1 77 ? 3.201 17.438 18.141 1 98.81 77 ARG B C 1
ATOM 2624 O O . ARG B 1 77 ? 3.824 16.391 18.031 1 98.81 77 ARG B O 1
ATOM 2631 N N . ALA B 1 78 ? 3.469 18.547 17.469 1 98.69 78 ALA B N 1
ATOM 2632 C CA . ALA B 1 78 ? 4.48 18.578 16.422 1 98.69 78 ALA B CA 1
ATOM 2633 C C . ALA B 1 78 ? 5.887 18.562 17.016 1 98.69 78 ALA B C 1
ATOM 2635 O O . ALA B 1 78 ? 6.062 18.797 18.203 1 98.69 78 ALA B O 1
ATOM 2636 N N . PRO B 1 79 ? 6.859 18.25 16.188 1 98.38 79 PRO B N 1
ATOM 2637 C CA . PRO B 1 79 ? 8.242 18.266 16.656 1 98.38 79 PRO B CA 1
ATOM 2638 C C . PRO B 1 79 ? 8.672 19.656 17.156 1 98.38 79 PRO B C 1
ATOM 2640 O O . PRO B 1 79 ? 8.305 20.672 16.562 1 98.38 79 PRO B O 1
ATOM 2643 N N . ALA B 1 80 ? 9.406 19.625 18.219 1 97.94 80 ALA B N 1
ATOM 2644 C CA . ALA B 1 80 ? 9.984 20.859 18.734 1 97.94 80 ALA B CA 1
ATOM 2645 C C . ALA B 1 80 ? 11.305 21.188 18.031 1 97.94 80 ALA B C 1
ATOM 2647 O O . ALA B 1 80 ? 11.859 20.344 17.328 1 97.94 80 ALA B O 1
ATOM 2648 N N . GLY B 1 81 ? 11.703 22.422 18.25 1 97.69 81 GLY B N 1
ATOM 2649 C CA . GLY B 1 81 ? 12.992 22.828 17.703 1 97.69 81 GLY B CA 1
ATOM 2650 C C . GLY B 1 81 ? 12.945 23.156 16.219 1 97.69 81 GLY B C 1
ATOM 2651 O O . GLY B 1 81 ? 11.875 23.438 15.68 1 97.69 81 GLY B O 1
ATOM 2652 N N . ASP B 1 82 ? 14.164 23.281 15.609 1 97.69 82 ASP B N 1
ATOM 2653 C CA . ASP B 1 82 ? 14.289 23.547 14.18 1 97.69 82 ASP B CA 1
ATOM 2654 C C . ASP B 1 82 ? 13.938 22.297 13.367 1 97.69 82 ASP B C 1
ATOM 2656 O O . ASP B 1 82 ? 14.781 21.406 13.18 1 97.69 82 ASP B O 1
ATOM 2660 N N . ALA B 1 83 ? 12.727 22.297 12.844 1 97 83 ALA B N 1
ATOM 2661 C CA . ALA B 1 83 ? 12.242 21.141 12.102 1 97 83 ALA B CA 1
ATOM 2662 C C . ALA B 1 83 ? 12.289 21.391 10.602 1 97 83 ALA B C 1
ATOM 2664 O O . ALA B 1 83 ? 11.578 20.734 9.836 1 97 83 ALA B O 1
ATOM 2665 N N . SER B 1 84 ? 13.125 22.344 10.195 1 97.19 84 SER B N 1
ATOM 2666 C CA . SER B 1 84 ? 13.219 22.656 8.773 1 97.19 84 SER B CA 1
ATOM 2667 C C . SER B 1 84 ? 13.469 21.406 7.945 1 97.19 84 SER B C 1
ATOM 2669 O O . SER B 1 84 ? 14.258 20.547 8.344 1 97.19 84 SER B O 1
ATOM 2671 N N . GLY B 1 85 ? 12.812 21.359 6.809 1 95.06 85 GLY B N 1
ATOM 2672 C CA . GLY B 1 85 ? 13 20.25 5.891 1 95.06 85 GLY B CA 1
ATOM 2673 C C . GLY B 1 85 ? 12.031 19.109 6.141 1 95.06 85 GLY B C 1
ATOM 2674 O O . GLY B 1 85 ? 11.844 18.25 5.277 1 95.06 85 GLY B O 1
ATOM 2675 N N . LEU B 1 86 ? 11.414 19.047 7.305 1 95.38 86 LEU B N 1
ATOM 2676 C CA . LEU B 1 86 ? 10.539 17.938 7.645 1 95.38 86 LEU B CA 1
ATOM 2677 C C . LEU B 1 86 ? 9.086 18.266 7.297 1 95.38 86 LEU B C 1
ATOM 2679 O O . LEU B 1 86 ? 8.68 19.438 7.367 1 95.38 86 LEU B O 1
ATOM 2683 N N . ASN B 1 87 ? 8.453 17.219 6.891 1 95.5 87 ASN B N 1
ATOM 2684 C CA . ASN B 1 87 ? 6.996 17.203 6.848 1 95.5 87 ASN B CA 1
ATOM 2685 C C . ASN B 1 87 ? 6.422 16.203 7.844 1 95.5 87 ASN B C 1
ATOM 2687 O O . ASN B 1 87 ? 6.941 15.094 7.988 1 95.5 87 ASN B O 1
ATOM 2691 N N . TYR B 1 88 ? 5.539 16.594 8.602 1 97.19 88 TYR B N 1
ATOM 2692 C CA . TYR B 1 88 ? 4.707 15.742 9.453 1 97.19 88 TYR B CA 1
ATOM 2693 C C . TYR B 1 88 ? 3.227 16.047 9.234 1 97.19 88 TYR B C 1
ATOM 2695 O O . TYR B 1 88 ? 2.859 17.172 8.898 1 97.19 88 TYR B O 1
ATOM 2703 N N . ASN B 1 89 ? 2.393 15.023 9.344 1 97.56 89 ASN B N 1
ATOM 2704 C CA . ASN B 1 89 ? 1.082 15.156 8.719 1 97.56 89 ASN B CA 1
ATOM 2705 C C . ASN B 1 89 ? 0.047 14.258 9.383 1 97.56 89 ASN B C 1
ATOM 2707 O O . ASN B 1 89 ? 0.37 13.508 10.312 1 97.56 89 ASN B O 1
ATOM 2711 N N . LEU B 1 90 ? -1.203 14.445 9.023 1 98.5 90 LEU B N 1
ATOM 2712 C CA . LEU B 1 90 ? -2.395 13.625 9.195 1 98.5 90 LEU B CA 1
ATOM 2713 C C . LEU B 1 90 ? -3.275 13.672 7.953 1 98.5 90 LEU B C 1
ATOM 2715 O O . LEU B 1 90 ? -3.756 14.742 7.574 1 98.5 90 LEU B O 1
ATOM 2719 N N . TYR B 1 91 ? -3.443 12.469 7.344 1 98 91 TYR B N 1
ATOM 2720 C CA . TYR B 1 91 ? -4.137 12.578 6.066 1 98 91 TYR B CA 1
ATOM 2721 C C . TYR B 1 91 ? -4.879 11.281 5.742 1 98 91 TYR B C 1
ATOM 2723 O O . TYR B 1 91 ? -4.648 10.25 6.375 1 98 91 TYR B O 1
ATOM 2731 N N . LEU B 1 92 ? -5.824 11.453 4.832 1 98 92 LEU B N 1
ATOM 2732 C CA . LEU B 1 92 ? -6.539 10.328 4.238 1 98 92 LEU B CA 1
ATOM 2733 C C . LEU B 1 92 ? -6.047 10.055 2.82 1 98 92 LEU B C 1
ATOM 2735 O O . LEU B 1 92 ? -5.805 10.992 2.055 1 98 92 LEU B O 1
ATOM 2739 N N . SER B 1 93 ? -5.887 8.805 2.518 1 95.88 93 SER B N 1
ATOM 2740 C CA . SER B 1 93 ? -5.527 8.414 1.157 1 95.88 93 SER B CA 1
ATOM 2741 C C . SER B 1 93 ? -6.137 7.062 0.79 1 95.88 93 SER B C 1
ATOM 2743 O O . SER B 1 93 ? -6.184 6.152 1.618 1 95.88 93 SER B O 1
ATOM 2745 N N . SER B 1 94 ? -6.543 7.051 -0.474 1 95.06 94 SER B N 1
ATOM 2746 C CA . SER B 1 94 ? -7.121 5.785 -0.914 1 95.06 94 SER B CA 1
ATOM 2747 C C . SER B 1 94 ? -6.047 4.723 -1.114 1 95.06 94 SER B C 1
ATOM 2749 O O . SER B 1 94 ? -6.312 3.527 -0.977 1 95.06 94 SER B O 1
ATOM 2751 N N . LEU B 1 95 ? -4.891 5.145 -1.498 1 90.88 95 LEU B N 1
ATOM 2752 C CA . LEU B 1 95 ? -3.758 4.242 -1.677 1 90.88 95 LEU B CA 1
ATOM 2753 C C . LEU B 1 95 ? -2.455 5.023 -1.797 1 90.88 95 LEU B C 1
ATOM 2755 O O . LEU B 1 95 ? -2.105 5.492 -2.881 1 90.88 95 LEU B O 1
ATOM 2759 N N . GLU B 1 96 ? -1.758 5.012 -0.743 1 89.25 96 GLU B N 1
ATOM 2760 C CA . GLU B 1 96 ? -0.512 5.773 -0.721 1 89.25 96 GLU B CA 1
ATOM 2761 C C . GLU B 1 96 ? 0.414 5.348 -1.856 1 89.25 96 GLU B C 1
ATOM 2763 O O . GLU B 1 96 ? 0.604 4.156 -2.096 1 89.25 96 GLU B O 1
ATOM 2768 N N . GLY B 1 97 ? 0.941 6.328 -2.576 1 86.19 97 GLY B N 1
ATOM 2769 C CA . GLY B 1 97 ? 1.897 6.066 -3.641 1 86.19 97 GLY B CA 1
ATOM 2770 C C . GLY B 1 97 ? 1.245 5.902 -5 1 86.19 97 GLY B C 1
ATOM 2771 O O . GLY B 1 97 ? 1.926 5.922 -6.027 1 86.19 97 GLY B O 1
ATOM 2772 N N . CYS B 1 98 ? -0.038 5.695 -5.016 1 88.38 9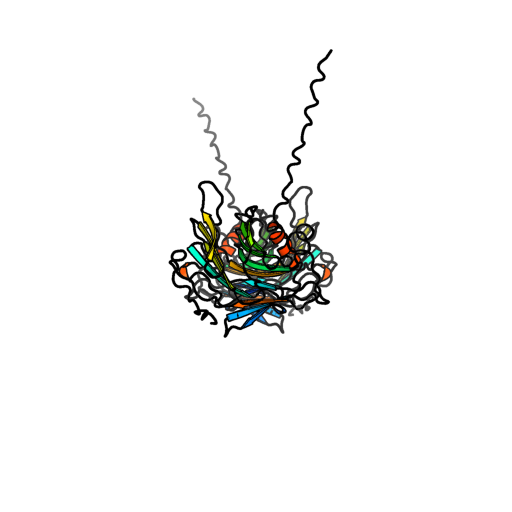8 CYS B N 1
ATOM 2773 C CA . CYS B 1 98 ? -0.758 5.539 -6.273 1 88.38 98 CYS B CA 1
ATOM 2774 C C . CYS B 1 98 ? -1.054 6.898 -6.902 1 88.38 98 CYS B C 1
ATOM 2776 O O . CYS B 1 98 ? -1.551 7.801 -6.227 1 88.38 98 CYS B O 1
ATOM 2778 N N . ARG B 1 99 ? -0.843 7.031 -8.164 1 86.88 99 ARG B N 1
ATOM 2779 C CA . ARG B 1 99 ? -0.999 8.312 -8.852 1 86.88 99 ARG B CA 1
ATOM 2780 C C . ARG B 1 99 ? -2.473 8.656 -9.031 1 86.88 99 ARG B C 1
ATOM 2782 O O . ARG B 1 99 ? -2.812 9.797 -9.359 1 86.88 99 ARG B O 1
ATOM 2789 N N . GLU B 1 100 ? -3.316 7.719 -8.867 1 89.56 100 GLU B N 1
ATOM 2790 C CA . GLU B 1 100 ? -4.746 7.957 -9.047 1 89.56 100 GLU B CA 1
ATOM 2791 C C . GLU B 1 100 ? -5.469 8.016 -7.703 1 89.56 100 GLU B C 1
ATOM 2793 O O . GLU B 1 100 ? -6.684 7.824 -7.637 1 89.56 100 GLU B O 1
ATOM 2798 N N . MET B 1 101 ? -4.754 8.273 -6.668 1 92.75 101 MET B N 1
ATOM 2799 C CA . MET B 1 101 ? -5.336 8.211 -5.332 1 92.75 101 MET B CA 1
ATOM 2800 C C . MET B 1 101 ? -6.223 9.43 -5.062 1 92.75 101 MET B C 1
ATOM 2802 O O . MET B 1 101 ? -6.016 10.492 -5.652 1 92.75 101 MET B O 1
ATOM 2806 N N . ASP B 1 102 ? -7.266 9.234 -4.32 1 96.19 102 ASP B N 1
ATOM 2807 C CA . ASP B 1 102 ? -7.879 10.328 -3.58 1 96.19 102 ASP B CA 1
ATOM 2808 C C . ASP B 1 102 ? -7.129 10.602 -2.277 1 96.19 102 ASP B C 1
ATOM 2810 O O . ASP B 1 102 ? -6.617 9.672 -1.647 1 96.19 102 ASP B O 1
ATOM 2814 N N . GLU B 1 103 ? -7.078 11.852 -1.916 1 96.75 103 GLU B N 1
ATOM 2815 C CA . GLU B 1 103 ? -6.344 12.227 -0.714 1 96.75 103 GLU B CA 1
ATOM 2816 C C . GLU B 1 103 ? -6.934 13.484 -0.083 1 96.75 103 GLU B C 1
ATOM 2818 O O . GLU B 1 103 ? -7.434 14.367 -0.788 1 96.75 103 GLU B O 1
ATOM 2823 N N . ILE B 1 104 ? -6.957 13.609 1.263 1 98.25 104 ILE B N 1
ATOM 2824 C CA . ILE B 1 104 ? -7.328 14.797 2.025 1 98.25 104 ILE B CA 1
ATOM 2825 C C . ILE B 1 104 ? -6.301 15.047 3.129 1 98.25 104 ILE B C 1
ATOM 2827 O O . ILE B 1 104 ? -6.07 14.18 3.977 1 98.25 104 ILE B O 1
ATOM 2831 N N . ASP B 1 105 ? -5.719 16.219 3.156 1 96.75 105 ASP B N 1
ATOM 2832 C CA . ASP B 1 105 ? -4.445 16.344 3.861 1 96.75 105 ASP B CA 1
ATOM 2833 C C . ASP B 1 105 ? -4.52 17.422 4.934 1 96.75 105 ASP B C 1
ATOM 2835 O O . ASP B 1 105 ? -5.098 18.484 4.711 1 96.75 105 ASP B O 1
ATOM 2839 N N . PHE B 1 106 ? -3.965 17.172 6.086 1 98.38 106 PHE B N 1
ATOM 2840 C CA . PHE B 1 106 ? -3.209 18.125 6.895 1 98.38 106 PHE B CA 1
ATOM 2841 C C . PHE B 1 106 ? -1.711 17.922 6.707 1 98.38 106 PHE B C 1
ATOM 2843 O O . PHE B 1 106 ? -1.19 16.828 6.926 1 98.38 106 PHE B O 1
ATOM 2850 N N . GLU B 1 107 ? -1.001 19.031 6.312 1 97.44 107 GLU B N 1
ATOM 2851 C CA . GLU B 1 107 ? 0.45 18.984 6.16 1 97.44 107 GLU B CA 1
ATOM 2852 C C . GLU B 1 107 ? 1.12 20.094 6.961 1 97.44 107 GLU B C 1
ATOM 2854 O O . GLU B 1 107 ? 0.883 21.281 6.707 1 97.44 107 GLU B O 1
ATOM 2859 N N . PHE B 1 108 ? 1.943 19.672 7.863 1 97.94 108 PHE B N 1
ATOM 2860 C CA . PHE B 1 108 ? 2.758 20.641 8.594 1 97.94 108 PHE B CA 1
ATOM 2861 C C . PHE B 1 108 ? 4.082 20.875 7.879 1 97.94 108 PHE B C 1
ATOM 2863 O O . PHE B 1 108 ? 4.715 19.938 7.398 1 97.94 108 PHE B O 1
ATOM 2870 N N . LEU B 1 109 ? 4.418 22.141 7.824 1 96.81 109 LEU B N 1
ATOM 2871 C CA . LEU B 1 109 ? 5.633 22.516 7.117 1 96.81 109 LEU B CA 1
ATOM 2872 C C . LEU B 1 109 ? 6.742 22.875 8.102 1 96.81 109 LEU B C 1
ATOM 2874 O O . LEU B 1 109 ? 6.621 23.844 8.859 1 96.81 109 LEU B O 1
ATOM 2878 N N . GLY B 1 110 ? 7.852 22.172 8.062 1 97.06 110 GLY B N 1
ATOM 2879 C CA . GLY B 1 110 ? 8.875 22.234 9.086 1 97.06 110 GLY B CA 1
ATOM 2880 C C . GLY B 1 110 ? 9.602 23.562 9.125 1 97.06 110 GLY B C 1
ATOM 2881 O O . GLY B 1 110 ? 10.188 23.922 10.148 1 97.06 110 GLY B O 1
ATOM 2882 N N . ASN B 1 111 ? 9.562 24.281 8.016 1 96.69 111 ASN B N 1
ATOM 2883 C CA . ASN B 1 111 ? 10.289 25.547 7.953 1 96.69 111 ASN B CA 1
ATOM 2884 C C . ASN B 1 111 ? 9.469 26.703 8.523 1 96.69 111 ASN B C 1
ATOM 2886 O O . ASN B 1 111 ? 10 27.781 8.773 1 96.69 111 ASN B O 1
ATOM 2890 N N . ASP B 1 112 ? 8.219 26.578 8.617 1 96.62 112 ASP B N 1
ATOM 2891 C CA . ASP B 1 112 ? 7.297 27.531 9.227 1 96.62 112 ASP B CA 1
ATOM 2892 C C . ASP B 1 112 ? 6.301 26.828 10.141 1 96.62 112 ASP B C 1
ATOM 2894 O O . ASP B 1 112 ? 5.23 26.406 9.695 1 96.62 112 ASP B O 1
ATOM 2898 N N . LYS B 1 113 ? 6.527 26.797 11.383 1 95.44 113 LYS B N 1
ATOM 2899 C CA . LYS B 1 113 ? 5.812 25.969 12.352 1 95.44 113 LYS B CA 1
ATOM 2900 C C . LYS B 1 113 ? 4.34 26.359 12.43 1 95.44 113 LYS B C 1
ATOM 2902 O O . LYS B 1 113 ? 3.494 25.547 12.812 1 95.44 113 LYS B O 1
ATOM 2907 N N . ARG B 1 114 ? 4.039 27.5 12.055 1 96.94 114 ARG B N 1
ATOM 2908 C CA . ARG B 1 114 ? 2.656 27.953 12.195 1 96.94 114 ARG B CA 1
ATOM 2909 C C . ARG B 1 114 ? 1.893 27.797 10.883 1 96.94 114 ARG B C 1
ATOM 2911 O O . ARG B 1 114 ? 0.687 28.047 10.828 1 96.94 114 ARG B O 1
ATOM 2918 N N . ALA B 1 115 ? 2.6 27.438 9.891 1 96.69 115 ALA B N 1
ATOM 2919 C CA . ALA B 1 115 ? 1.938 27.203 8.609 1 96.69 115 ALA B CA 1
ATOM 2920 C C . ALA B 1 115 ? 1.371 25.781 8.539 1 96.69 115 ALA B C 1
ATOM 2922 O O . ALA B 1 115 ? 2.107 24.812 8.695 1 96.69 115 ALA B O 1
ATOM 2923 N N . LEU B 1 116 ? 0.118 25.672 8.398 1 98.38 116 LEU B N 1
ATOM 2924 C CA . LEU B 1 116 ? -0.587 24.406 8.172 1 98.38 116 LEU B CA 1
ATOM 2925 C C . LEU B 1 116 ? -1.214 24.375 6.781 1 98.38 116 LEU B C 1
ATOM 2927 O O . LEU B 1 116 ? -2.021 25.25 6.441 1 98.38 116 LEU B O 1
ATOM 2931 N N . GLN B 1 117 ? -0.781 23.422 5.965 1 97.94 117 GLN B N 1
ATOM 2932 C CA . GLN B 1 117 ? -1.353 23.281 4.629 1 97.94 117 GLN B CA 1
ATOM 2933 C C . GLN B 1 117 ? -2.479 22.25 4.617 1 97.94 117 GLN B C 1
ATOM 2935 O O . GLN B 1 117 ? -2.348 21.172 5.207 1 97.94 117 GLN B O 1
ATOM 2940 N N . THR B 1 118 ? -3.582 22.609 4.043 1 98.44 118 THR B N 1
ATOM 2941 C CA . THR B 1 118 ? -4.633 21.656 3.697 1 98.44 118 THR B CA 1
ATOM 2942 C C . THR B 1 118 ? -4.719 21.469 2.186 1 98.44 118 THR B C 1
ATOM 2944 O O . THR B 1 118 ? -4.309 22.344 1.424 1 98.44 118 THR B O 1
ATOM 2947 N N . ASN B 1 119 ? -5.145 20.297 1.789 1 97.19 119 ASN B N 1
ATOM 2948 C CA . ASN B 1 119 ? -5.34 19.969 0.381 1 97.19 119 ASN B CA 1
ATOM 2949 C C . ASN B 1 119 ? -6.258 18.766 0.209 1 97.19 119 ASN B C 1
ATOM 2951 O O . ASN B 1 119 ? -6.578 18.078 1.182 1 97.19 119 ASN B O 1
ATOM 2955 N N . TYR B 1 120 ? -6.738 18.609 -0.925 1 97.44 120 TYR B N 1
ATOM 2956 C CA . TYR B 1 120 ? -7.328 17.312 -1.289 1 97.44 120 TYR B CA 1
ATOM 2957 C C . TYR B 1 120 ? -7.055 16.984 -2.752 1 97.44 120 TYR B C 1
ATOM 2959 O O . TYR B 1 120 ? -6.914 17.891 -3.582 1 97.44 120 TYR B O 1
ATOM 2967 N N . HIS B 1 121 ? -6.891 15.75 -3.043 1 96.31 121 HIS B N 1
ATOM 2968 C CA . HIS B 1 121 ? -6.641 15.188 -4.363 1 96.31 121 HIS B CA 1
ATOM 2969 C C . HIS B 1 121 ? -7.781 14.266 -4.793 1 96.31 121 HIS B C 1
ATOM 2971 O O . HIS B 1 121 ? -8.336 13.539 -3.969 1 96.31 121 HIS B O 1
ATOM 2977 N N . VAL B 1 122 ? -8.125 14.352 -6.078 1 96.81 122 VAL B N 1
ATOM 2978 C CA . VAL B 1 122 ? -9.086 13.438 -6.684 1 96.81 122 VAL B CA 1
ATOM 2979 C C . VAL B 1 122 ? -8.453 12.727 -7.875 1 96.81 122 VAL B C 1
ATOM 2981 O O . VAL B 1 122 ? -8.102 13.367 -8.875 1 96.81 122 VAL B O 1
ATOM 2984 N N . GLY B 1 123 ? -8.336 11.43 -7.75 1 92.81 123 GLY B N 1
ATOM 2985 C CA . GLY B 1 123 ? -7.676 10.695 -8.82 1 92.81 123 GLY B CA 1
ATOM 2986 C C . GLY B 1 123 ? -6.281 11.211 -9.125 1 92.81 123 GLY B C 1
ATOM 2987 O O . GLY B 1 123 ? -5.898 11.336 -10.289 1 92.81 123 GLY B O 1
ATOM 2988 N N . GLY B 1 124 ? -5.68 11.602 -8.18 1 90.69 124 GLY B N 1
ATOM 2989 C CA . GLY B 1 124 ? -4.32 12.094 -8.359 1 90.69 124 GLY B CA 1
ATOM 2990 C C . GLY B 1 124 ? -4.258 13.578 -8.656 1 90.69 124 GLY B C 1
ATOM 2991 O O . GLY B 1 124 ? -3.188 14.188 -8.594 1 90.69 124 GLY B O 1
ATOM 2992 N N . GLY B 1 125 ? -5.383 14.156 -8.992 1 91.75 125 GLY B N 1
ATOM 2993 C CA . GLY B 1 125 ? -5.414 15.57 -9.305 1 91.75 125 GLY B CA 1
ATOM 2994 C C . GLY B 1 125 ? -5.445 16.453 -8.062 1 91.75 125 GLY B C 1
ATOM 2995 O O . GLY B 1 125 ? -6.316 16.297 -7.207 1 91.75 125 GLY B O 1
ATOM 2996 N N . GLY B 1 126 ? -4.449 17.359 -7.957 1 92.75 126 GLY B N 1
ATOM 2997 C CA . GLY B 1 126 ? -4.328 18.281 -6.836 1 92.75 126 GLY B CA 1
ATOM 2998 C C . GLY B 1 126 ? -4.508 19.734 -7.23 1 92.75 126 GLY B C 1
ATOM 2999 O O . GLY B 1 126 ? -5.438 20.078 -7.969 1 92.75 126 GLY B O 1
ATOM 3000 N N . GLY B 1 127 ? -3.717 20.547 -6.691 1 90.44 127 GLY B N 1
ATOM 3001 C CA . GLY B 1 127 ? -3.773 21.969 -7.016 1 90.44 127 GLY B CA 1
ATOM 3002 C C . GLY B 1 127 ? -4.797 22.719 -6.191 1 90.44 127 GLY B C 1
ATOM 3003 O O . GLY B 1 127 ? -5.297 23.766 -6.625 1 90.44 127 GLY B O 1
ATOM 3004 N N . ARG B 1 128 ? -5.133 22.219 -5.055 1 95.12 128 ARG B N 1
ATOM 3005 C CA . ARG B 1 128 ? -6.133 22.828 -4.191 1 95.12 128 ARG B CA 1
ATOM 3006 C C . ARG B 1 128 ? -5.551 23.125 -2.812 1 95.12 128 ARG B C 1
ATOM 3008 O O . ARG B 1 128 ? -6.266 23.094 -1.809 1 95.12 128 ARG B O 1
ATOM 3015 N N . GLU B 1 129 ? -4.27 23.297 -2.732 1 95.69 129 GLU B N 1
ATOM 3016 C CA . GLU B 1 129 ? -3.594 23.547 -1.462 1 95.69 129 GLU B CA 1
ATOM 3017 C C . GLU B 1 129 ? -3.928 24.922 -0.916 1 95.69 129 GLU B C 1
ATOM 3019 O O . GLU B 1 129 ? -4.113 25.875 -1.683 1 95.69 129 GLU B O 1
ATOM 3024 N N . GLN B 1 130 ? -4.105 25.016 0.356 1 97.31 130 GLN B N 1
ATOM 3025 C CA . GLN B 1 130 ? -4.273 26.25 1.106 1 97.31 130 GLN B CA 1
ATOM 3026 C C . GLN B 1 130 ? -3.414 26.25 2.367 1 97.31 130 GLN B C 1
ATOM 3028 O O . GLN B 1 130 ? -3.32 25.25 3.062 1 97.31 130 GLN B O 1
ATOM 3033 N N . ILE B 1 131 ? -2.836 27.406 2.637 1 97.81 131 ILE B N 1
ATOM 3034 C CA . ILE B 1 131 ? -2.061 27.578 3.861 1 97.81 131 ILE B CA 1
ATOM 3035 C C . ILE B 1 131 ? -2.895 28.312 4.91 1 97.81 131 ILE B C 1
ATOM 3037 O O . ILE B 1 131 ? -3.527 29.328 4.609 1 97.81 131 ILE B O 1
ATOM 3041 N N . HIS B 1 132 ? -2.873 27.75 6.055 1 98.38 132 HIS B N 1
ATOM 3042 C CA . HIS B 1 132 ? -3.529 28.359 7.207 1 98.38 132 HIS B CA 1
ATOM 3043 C C . HIS B 1 132 ? -2.52 28.703 8.297 1 98.38 132 HIS B C 1
ATOM 3045 O O . HIS B 1 132 ? -1.636 27.906 8.609 1 98.38 132 HIS B O 1
ATOM 3051 N N . ARG B 1 133 ? -2.732 29.875 8.859 1 98.12 133 ARG B N 1
ATOM 3052 C CA . ARG B 1 133 ? -1.856 30.281 9.953 1 98.12 133 ARG B CA 1
ATOM 3053 C C . ARG B 1 133 ? -2.439 29.859 11.305 1 98.12 133 ARG B C 1
ATOM 3055 O O . ARG B 1 133 ? -3.521 30.312 11.68 1 98.12 133 ARG B O 1
ATOM 3062 N N . LEU B 1 134 ? -1.667 29.062 11.984 1 98.25 134 LEU B N 1
ATOM 3063 C CA . LEU B 1 134 ? -2.086 28.656 13.32 1 98.25 134 LEU B CA 1
ATOM 3064 C C . LEU B 1 134 ? -1.776 29.734 14.344 1 98.25 134 LEU B C 1
ATOM 3066 O O . LEU B 1 134 ? -0.727 30.375 14.273 1 98.25 134 LEU B O 1
ATOM 3070 N N . PRO B 1 135 ? -2.664 29.953 15.281 1 97.38 135 PRO B N 1
ATOM 3071 C CA . PRO B 1 135 ? -2.414 30.953 16.312 1 97.38 135 PRO B CA 1
ATOM 3072 C C . PRO B 1 135 ? -1.479 30.453 17.406 1 97.38 135 PRO B C 1
ATOM 3074 O O . PRO B 1 135 ? -1.332 31.094 18.453 1 97.38 135 PRO B O 1
ATOM 3077 N N . PHE B 1 136 ? -0.901 29.328 17.25 1 97.94 136 PHE B N 1
ATOM 3078 C CA . PHE B 1 136 ? 0.012 28.703 18.188 1 97.94 136 PHE B CA 1
ATOM 3079 C C . PHE B 1 136 ? 1.128 27.969 17.453 1 97.94 136 PHE B C 1
ATOM 3081 O O . PHE B 1 136 ? 1.035 27.734 16.25 1 97.94 136 PHE B O 1
ATOM 3088 N N . ASP B 1 137 ? 2.195 27.75 18.219 1 97.94 137 ASP B N 1
ATOM 3089 C CA . ASP B 1 137 ? 3.191 26.766 17.766 1 97.94 137 ASP B CA 1
ATOM 3090 C C . ASP B 1 137 ? 2.744 25.344 18.078 1 97.94 137 ASP B C 1
ATOM 3092 O O . ASP B 1 137 ? 2.576 24.984 19.25 1 97.94 137 ASP B O 1
ATOM 3096 N N . PRO B 1 138 ? 2.576 24.547 17.062 1 98.31 138 PRO B N 1
ATOM 3097 C CA . PRO B 1 138 ? 2.014 23.219 17.312 1 98.31 138 PRO B CA 1
ATOM 3098 C C . PRO B 1 138 ? 2.967 22.312 18.094 1 98.31 138 PRO B C 1
ATOM 3100 O O . PRO B 1 138 ? 2.582 21.203 18.484 1 98.31 138 PRO B O 1
ATOM 3103 N N . SER B 1 139 ? 4.188 22.688 18.328 1 98.12 139 SER B N 1
ATOM 3104 C CA . SER B 1 139 ? 5.121 21.906 19.141 1 98.12 139 SER B CA 1
ATOM 3105 C C . SER B 1 139 ? 4.98 22.25 20.609 1 98.12 139 SER B C 1
ATOM 3107 O O . SER B 1 139 ? 5.504 21.531 21.469 1 98.12 139 SER B O 1
ATOM 3109 N N . ASP B 1 140 ? 4.277 23.297 20.969 1 97.44 140 ASP B N 1
ATOM 3110 C CA . ASP B 1 140 ? 4.176 23.75 22.344 1 97.44 140 ASP B CA 1
ATOM 3111 C C . ASP B 1 140 ? 3.152 22.938 23.125 1 97.44 140 ASP B C 1
ATOM 3113 O O . ASP B 1 140 ? 3.104 23 24.344 1 97.44 140 ASP B O 1
ATOM 3117 N N . GLY B 1 141 ? 2.361 22.203 22.438 1 97.69 141 GLY B N 1
ATOM 3118 C CA . GLY B 1 141 ? 1.326 21.391 23.062 1 97.69 141 GLY B CA 1
ATOM 3119 C C . GLY B 1 141 ? 0.519 20.578 22.062 1 97.69 141 GLY B C 1
ATOM 3120 O O . GLY B 1 141 ? 0.732 20.688 20.859 1 97.69 141 GLY B O 1
ATOM 3121 N N . PHE B 1 142 ? -0.362 19.797 22.672 1 98.25 142 PHE B N 1
ATOM 3122 C CA . PHE B 1 142 ? -1.255 18.984 21.859 1 98.25 142 PHE B CA 1
ATOM 3123 C C . PHE B 1 142 ? -2.43 19.812 21.359 1 98.25 142 PHE B C 1
ATOM 3125 O O . PHE B 1 142 ? -3.037 20.562 22.125 1 98.25 142 PHE B O 1
ATOM 3132 N N . HIS B 1 143 ? -2.725 19.719 20.062 1 98.38 143 HIS B N 1
ATOM 3133 C CA . HIS B 1 143 ? -3.871 20.359 19.422 1 98.38 143 HIS B CA 1
ATOM 3134 C C . HIS B 1 143 ? -4.664 19.344 18.578 1 98.38 143 HIS B C 1
ATOM 3136 O O . HIS B 1 143 ? -4.09 18.406 18.031 1 98.38 143 HIS B O 1
ATOM 3142 N N . HIS B 1 144 ? -5.93 19.594 18.484 1 97.81 144 HIS B N 1
ATOM 3143 C CA . HIS B 1 144 ? -6.844 18.656 17.844 1 97.81 144 HIS B CA 1
ATOM 3144 C C . HIS B 1 144 ? -7.055 19.016 16.375 1 97.81 144 HIS B C 1
ATOM 3146 O O . HIS B 1 144 ? -7.332 20.156 16.047 1 97.81 144 HIS B O 1
ATOM 3152 N N . TYR B 1 145 ? -6.855 18.031 15.523 1 98.31 145 TYR B N 1
ATOM 3153 C CA . TYR B 1 145 ? -7.008 18.188 14.086 1 98.31 145 TYR B CA 1
ATOM 3154 C C . TYR B 1 145 ? -8.008 17.172 13.531 1 98.31 145 TYR B C 1
ATOM 3156 O O . TYR B 1 145 ? -7.852 15.969 13.734 1 98.31 145 TYR B O 1
ATOM 3164 N N . ALA B 1 146 ? -9.023 17.688 12.789 1 97.69 146 ALA B N 1
ATOM 3165 C CA . ALA B 1 146 ? -10.094 16.812 12.328 1 97.69 146 ALA B CA 1
ATOM 3166 C C . ALA B 1 146 ? -10.43 17.078 10.867 1 97.69 146 ALA B C 1
ATOM 3168 O O . ALA B 1 146 ? -10.445 18.219 10.43 1 97.69 146 ALA B O 1
ATOM 3169 N N . ILE B 1 147 ? -10.68 16.031 10.164 1 98.12 147 ILE B N 1
ATOM 3170 C CA . ILE B 1 147 ? -11.211 16.062 8.812 1 98.12 147 ILE B CA 1
ATOM 3171 C C . ILE B 1 147 ? -12.555 15.328 8.766 1 98.12 147 ILE B C 1
ATOM 3173 O O . ILE B 1 147 ? -12.633 14.133 9.062 1 98.12 147 ILE B O 1
ATOM 3177 N N . ALA B 1 148 ? -13.555 16.047 8.453 1 97.19 148 ALA B N 1
ATOM 3178 C CA . ALA B 1 148 ? -14.836 15.43 8.133 1 97.19 148 ALA B CA 1
ATOM 3179 C C . ALA B 1 148 ? -15.117 15.5 6.633 1 97.19 148 ALA B C 1
ATOM 3181 O O . ALA B 1 148 ? -14.859 16.516 5.992 1 97.19 148 ALA B O 1
ATOM 3182 N N . TRP B 1 149 ? -15.625 14.414 6.078 1 96.94 149 TRP B N 1
ATOM 3183 C CA . TRP B 1 149 ? -15.859 14.445 4.637 1 96.94 149 TRP B CA 1
ATOM 3184 C C . TRP B 1 149 ? -17 13.516 4.254 1 96.94 149 TRP B C 1
ATOM 3186 O O . TRP B 1 149 ? -17.203 12.469 4.879 1 96.94 149 TRP B O 1
ATOM 3196 N N . ASP B 1 150 ? -17.719 13.883 3.348 1 95.38 150 ASP B N 1
ATOM 3197 C CA . ASP B 1 150 ? -18.797 13.086 2.775 1 95.38 150 ASP B CA 1
ATOM 3198 C C . ASP B 1 150 ? -19.047 13.461 1.314 1 95.38 150 ASP B C 1
ATOM 3200 O O . ASP B 1 150 ? -18.172 14.031 0.662 1 95.38 150 ASP B O 1
ATOM 3204 N N . ALA B 1 151 ? -20.156 13.055 0.819 1 95.19 151 ALA B N 1
ATOM 3205 C CA . ALA B 1 151 ? -20.438 13.258 -0.6 1 95.19 151 ALA B CA 1
ATOM 3206 C C . ALA B 1 151 ? -20.672 14.734 -0.91 1 95.19 151 ALA B C 1
ATOM 3208 O O . ALA B 1 151 ? -20.672 15.141 -2.074 1 95.19 151 ALA B O 1
ATOM 3209 N N . LYS B 1 152 ? -20.797 15.539 0.063 1 95.31 152 LYS B N 1
ATOM 3210 C CA . LYS B 1 152 ? -21.219 16.906 -0.184 1 95.31 152 LYS B CA 1
ATOM 3211 C C . LYS B 1 152 ? -20.109 17.891 0.171 1 95.31 152 LYS B C 1
ATOM 3213 O O . LYS B 1 152 ? -20 18.969 -0.441 1 95.31 152 LYS B O 1
ATOM 3218 N N . ALA B 1 153 ? -19.375 17.5 1.178 1 97.06 153 ALA B N 1
ATOM 3219 C CA . ALA B 1 153 ? -18.438 18.516 1.65 1 97.06 153 ALA B CA 1
ATOM 3220 C C . ALA B 1 153 ? -17.25 17.859 2.373 1 97.06 153 ALA B C 1
ATOM 3222 O O . ALA B 1 153 ? -17.328 16.719 2.801 1 97.06 153 ALA B O 1
ATOM 3223 N N . ILE B 1 154 ? -16.172 18.625 2.496 1 97.88 154 ILE B N 1
ATOM 3224 C CA . ILE B 1 154 ? -15.008 18.359 3.346 1 97.88 154 ILE B CA 1
ATOM 3225 C C . ILE B 1 154 ? -14.797 19.516 4.316 1 97.88 154 ILE B C 1
ATOM 3227 O O . ILE B 1 154 ? -14.844 20.688 3.922 1 97.88 154 ILE B O 1
ATOM 3231 N N . GLU B 1 155 ? -14.57 19.203 5.551 1 97.56 155 GLU B N 1
ATOM 3232 C CA . GLU B 1 155 ? -14.258 20.203 6.562 1 97.56 155 GLU B CA 1
ATOM 3233 C C . GLU B 1 155 ? -12.945 19.875 7.281 1 97.56 155 GLU B C 1
ATOM 3235 O O . GLU B 1 155 ? -12.711 18.734 7.645 1 97.56 155 GLU B O 1
ATOM 3240 N N . TRP B 1 156 ? -12.156 20.875 7.402 1 98.19 156 TRP B N 1
ATOM 3241 C CA . TRP B 1 156 ? -10.969 20.812 8.258 1 98.19 156 TRP B CA 1
ATOM 3242 C C . TRP B 1 156 ? -11.156 21.672 9.508 1 98.19 156 TRP B C 1
ATOM 3244 O O . TRP B 1 156 ? -11.531 22.844 9.422 1 98.19 156 TRP B O 1
ATOM 3254 N N . ARG B 1 157 ? -10.898 21.094 10.641 1 97.31 157 ARG B N 1
ATOM 3255 C CA . ARG B 1 157 ? -11.016 21.812 11.906 1 97.31 157 ARG B CA 1
ATOM 3256 C C . ARG B 1 157 ? -9.742 21.672 12.734 1 97.31 157 ARG B C 1
ATOM 3258 O O . ARG B 1 157 ? -9.117 20.609 12.75 1 97.31 157 ARG B O 1
ATOM 3265 N N . VAL B 1 158 ? -9.391 22.703 13.406 1 98.06 158 VAL B N 1
ATOM 3266 C CA . VAL B 1 158 ? -8.312 22.734 14.391 1 98.06 158 VAL B CA 1
ATOM 3267 C C . VAL B 1 158 ? -8.844 23.234 15.734 1 98.06 158 VAL B C 1
ATOM 3269 O O . VAL B 1 158 ? -9.406 24.328 15.82 1 98.06 158 VAL B O 1
ATOM 3272 N N . ASP B 1 159 ? -8.664 22.359 16.734 1 97.12 159 ASP B N 1
ATOM 3273 C CA . ASP B 1 159 ? -9.195 22.656 18.062 1 97.12 159 ASP B CA 1
ATOM 3274 C C . ASP B 1 159 ? -10.664 23.078 17.984 1 97.12 159 ASP B C 1
ATOM 3276 O O . ASP B 1 159 ? -11.055 24.078 18.594 1 97.12 159 ASP B O 1
ATOM 3280 N N . GLY B 1 160 ? -11.336 22.375 17.125 1 94.69 160 GLY B N 1
ATOM 3281 C CA . GLY B 1 160 ? -12.773 22.562 17.016 1 94.69 160 GLY B CA 1
ATOM 3282 C C . GLY B 1 160 ? -13.156 23.703 16.094 1 94.69 160 GLY B C 1
ATOM 3283 O O . GLY B 1 160 ? -14.312 23.797 15.664 1 94.69 160 GLY B O 1
ATOM 3284 N N . GLU B 1 161 ? -12.258 24.578 15.75 1 95.81 161 GLU B N 1
ATOM 3285 C CA . GLU B 1 161 ? -12.539 25.703 14.867 1 95.81 161 GLU B CA 1
ATOM 3286 C C . GLU B 1 161 ? -12.461 25.297 13.398 1 95.81 161 GLU B C 1
ATOM 3288 O O . GLU B 1 161 ? -11.492 24.641 12.984 1 95.81 161 GLU B O 1
ATOM 3293 N N . LEU B 1 162 ? -13.445 25.656 12.625 1 96.81 162 LEU B N 1
ATOM 3294 C CA . LEU B 1 162 ? -13.453 25.406 11.188 1 96.81 162 LEU B CA 1
ATOM 3295 C C . LEU B 1 162 ? -12.438 26.281 10.477 1 96.81 162 LEU B C 1
ATOM 3297 O O . LEU B 1 162 ? -12.562 27.516 10.477 1 96.81 162 LEU B O 1
ATOM 3301 N N . ILE B 1 163 ? -11.484 25.656 9.828 1 98 163 ILE B N 1
ATOM 3302 C CA . ILE B 1 163 ? -10.484 26.5 9.164 1 98 163 ILE B CA 1
ATOM 3303 C C . ILE B 1 163 ? -10.672 26.422 7.652 1 98 163 ILE B C 1
ATOM 3305 O O . ILE B 1 163 ? -10.156 27.266 6.918 1 98 163 ILE B O 1
ATOM 3309 N N . ARG B 1 164 ? -11.359 25.406 7.18 1 98.38 164 ARG B N 1
ATOM 3310 C CA . ARG B 1 164 ? -11.633 25.266 5.754 1 98.38 164 ARG B CA 1
ATOM 3311 C C . ARG B 1 164 ? -12.836 24.375 5.504 1 98.38 164 ARG B C 1
ATOM 3313 O O . ARG B 1 164 ? -13.016 23.359 6.184 1 98.38 164 ARG B O 1
ATOM 3320 N N . ARG B 1 165 ? -13.641 24.766 4.586 1 97.81 165 ARG B N 1
ATOM 3321 C CA . ARG B 1 165 ? -14.734 23.938 4.09 1 97.81 165 ARG B CA 1
ATOM 3322 C C . ARG B 1 165 ? -14.805 23.969 2.566 1 97.81 165 ARG B C 1
ATOM 3324 O O . ARG B 1 165 ? -14.711 25.047 1.96 1 97.81 165 ARG B O 1
ATOM 3331 N N . GLU B 1 166 ? -14.82 22.828 1.989 1 97.75 166 GLU B N 1
ATOM 3332 C CA . GLU B 1 166 ? -15.039 22.688 0.554 1 97.75 166 GLU B CA 1
ATOM 3333 C C . GLU B 1 166 ? -16.359 21.969 0.269 1 97.75 166 GLU B C 1
ATOM 3335 O O . GLU B 1 166 ? -16.641 20.922 0.86 1 97.75 166 GLU B O 1
ATOM 3340 N N . GLU B 1 167 ? -17.094 22.578 -0.598 1 97.5 167 GLU B N 1
ATOM 3341 C CA . GLU B 1 167 ? -18.359 21.969 -1.015 1 97.5 167 GLU B CA 1
ATOM 3342 C C . GLU B 1 167 ? -18.266 21.422 -2.438 1 97.5 167 GLU B C 1
ATOM 3344 O O . GLU B 1 167 ? -17.672 22.062 -3.311 1 97.5 167 GLU B O 1
ATOM 3349 N N . ARG B 1 168 ? -18.828 20.25 -2.518 1 97.19 168 ARG B N 1
ATOM 3350 C CA . ARG B 1 168 ? -18.844 19.656 -3.848 1 97.19 168 ARG B CA 1
ATOM 3351 C C . ARG B 1 168 ? -19.641 20.516 -4.828 1 97.19 168 ARG B C 1
ATOM 3353 O O . ARG B 1 168 ? -20.75 20.953 -4.52 1 97.19 168 ARG B O 1
ATOM 3360 N N . ARG B 1 169 ? -19.031 20.734 -5.977 1 96.75 169 ARG B N 1
ATOM 3361 C CA . ARG B 1 169 ? -19.719 21.422 -7.074 1 96.75 169 ARG B CA 1
ATOM 3362 C C . ARG B 1 169 ? -20.047 20.438 -8.195 1 96.75 169 ARG B C 1
ATOM 3364 O O . ARG B 1 169 ? -19.266 19.531 -8.484 1 96.75 169 ARG B O 1
ATOM 3371 N N . GLU B 1 170 ? -21.094 20.703 -8.844 1 93.94 170 GLU B N 1
ATOM 3372 C CA . GLU B 1 170 ? -21.531 19.828 -9.93 1 93.94 170 GLU B CA 1
ATOM 3373 C C . GLU B 1 170 ? -20.484 19.781 -11.047 1 93.94 170 GLU B C 1
ATOM 3375 O O . GLU B 1 170 ? -19.953 20.828 -11.453 1 93.94 170 GLU B O 1
ATOM 3380 N N . GLY B 1 171 ? -20.172 18.641 -11.438 1 94.12 171 GLY B N 1
ATOM 3381 C CA . GLY B 1 171 ? -19.281 18.453 -12.562 1 94.12 171 GLY B CA 1
ATOM 3382 C C . GLY B 1 171 ? -17.812 18.484 -12.156 1 94.12 171 GLY B C 1
ATOM 3383 O O . GLY B 1 171 ? -16.938 18.234 -12.984 1 94.12 171 GLY B O 1
ATOM 3384 N N . GLU B 1 172 ? -17.562 18.812 -10.922 1 95.44 172 GLU B N 1
ATOM 3385 C CA . GLU B 1 172 ? -16.172 18.875 -10.469 1 95.44 172 GLU B CA 1
ATOM 3386 C C . GLU B 1 172 ? -15.766 17.578 -9.781 1 95.44 172 GLU B C 1
ATOM 3388 O O . GLU B 1 172 ? -16.578 16.922 -9.133 1 95.44 172 GLU B O 1
ATOM 3393 N N . PRO B 1 173 ? -14.531 17.266 -9.953 1 96.5 173 PRO B N 1
ATOM 3394 C CA . PRO B 1 173 ? -14.062 16.047 -9.289 1 96.5 173 PRO B CA 1
ATOM 3395 C C . PRO B 1 173 ? -14.195 16.109 -7.77 1 96.5 173 PRO B C 1
ATOM 3397 O O . PRO B 1 173 ? -14.016 17.188 -7.18 1 96.5 173 PRO B O 1
ATOM 3400 N N . TRP B 1 174 ? -14.508 14.953 -7.148 1 98.12 174 TRP B N 1
ATOM 3401 C CA . TRP B 1 174 ? -14.68 14.844 -5.703 1 98.12 174 TRP B CA 1
ATOM 3402 C C . TRP B 1 174 ? -14.133 13.523 -5.184 1 98.12 174 TRP B C 1
ATOM 3404 O O . TRP B 1 174 ? -14.305 12.477 -5.816 1 98.12 174 TRP B O 1
ATOM 3414 N N . PRO B 1 175 ? -13.461 13.523 -4.039 1 97.88 175 PRO B N 1
ATOM 3415 C CA . PRO B 1 175 ? -12.906 12.258 -3.549 1 97.88 175 PRO B CA 1
ATOM 3416 C C . PRO B 1 175 ? -13.977 11.305 -3.02 1 97.88 175 PRO B C 1
ATOM 3418 O O . PRO B 1 175 ? -14.578 11.57 -1.976 1 97.88 175 PRO B O 1
ATOM 3421 N N . GLU B 1 176 ? -14.086 10.172 -3.721 1 96.81 176 GLU B N 1
ATOM 3422 C CA . GLU B 1 176 ? -15.172 9.258 -3.381 1 96.81 176 GLU B CA 1
ATOM 3423 C C . GLU B 1 176 ? -14.633 7.879 -3.006 1 96.81 176 GLU B C 1
ATOM 3425 O O . GLU B 1 176 ? -15.367 7.043 -2.469 1 96.81 176 GLU B O 1
ATOM 3430 N N . LYS B 1 177 ? -13.391 7.629 -3.219 1 95 177 LYS B N 1
ATOM 3431 C CA . LYS B 1 177 ? -12.82 6.312 -2.939 1 95 177 LYS B CA 1
ATOM 3432 C C . LYS B 1 177 ? -12.711 6.07 -1.437 1 95 177 LYS B C 1
ATOM 3434 O O . LYS B 1 177 ? -12.445 7 -0.671 1 95 177 LYS B O 1
ATOM 3439 N N . PRO B 1 178 ? -12.844 4.789 -1.009 1 96.06 178 PRO B N 1
ATOM 3440 C CA . PRO B 1 178 ? -12.469 4.5 0.376 1 96.06 178 PRO B CA 1
ATOM 3441 C C . PRO B 1 178 ? -11.016 4.859 0.676 1 96.06 178 PRO B C 1
ATOM 3443 O O . PRO B 1 178 ? -10.141 4.672 -0.174 1 96.06 178 PRO B O 1
ATOM 3446 N N . MET B 1 179 ? -10.812 5.375 1.878 1 96.81 179 MET B N 1
ATOM 3447 C CA . MET B 1 179 ? -9.469 5.836 2.223 1 96.81 179 MET B CA 1
ATOM 3448 C C . MET B 1 179 ? -9.055 5.32 3.596 1 96.81 179 MET B C 1
ATOM 3450 O O . MET B 1 179 ? -9.906 5.027 4.438 1 96.81 179 MET B O 1
ATOM 3454 N N . ARG B 1 180 ? -7.742 5.215 3.787 1 96 180 ARG B N 1
ATOM 3455 C CA . ARG B 1 180 ? -7.168 4.984 5.109 1 96 180 ARG B CA 1
ATOM 3456 C C . ARG B 1 180 ? -6.699 6.297 5.734 1 96 180 ARG B C 1
ATOM 3458 O O . ARG B 1 180 ? -6.453 7.273 5.031 1 96 180 ARG B O 1
ATOM 3465 N N . LEU B 1 181 ? -6.656 6.285 7.031 1 97.5 181 LEU B N 1
ATOM 3466 C CA . LEU B 1 181 ? -5.973 7.352 7.754 1 97.5 181 LEU B CA 1
ATOM 3467 C C . LEU B 1 181 ? -4.469 7.098 7.805 1 97.5 181 LEU B C 1
ATOM 3469 O O . LEU B 1 181 ? -4.035 5.988 8.117 1 97.5 181 LEU B O 1
ATOM 3473 N N . TYR B 1 182 ? -3.709 8.117 7.477 1 97.12 182 TYR B N 1
ATOM 3474 C CA . TYR B 1 182 ? -2.252 8.047 7.484 1 97.12 182 TYR B CA 1
ATOM 3475 C C . TYR B 1 182 ? -1.654 9.156 8.336 1 97.12 182 TYR B C 1
ATOM 3477 O O . TYR B 1 182 ? -2.258 10.219 8.492 1 97.12 182 TYR B O 1
ATOM 3485 N N . ALA B 1 183 ? -0.453 8.867 8.805 1 97.56 183 ALA B N 1
ATOM 3486 C CA . ALA B 1 183 ? 0.413 9.914 9.352 1 97.56 183 ALA B CA 1
ATOM 3487 C C . ALA B 1 183 ? 1.884 9.531 9.211 1 97.56 183 ALA B C 1
ATOM 3489 O O . ALA B 1 183 ? 2.236 8.352 9.289 1 97.56 183 ALA B O 1
ATOM 3490 N N . SER B 1 184 ? 2.732 10.555 9.023 1 96.12 184 SER B N 1
ATOM 3491 C CA . SER B 1 184 ? 4.152 10.289 8.836 1 96.12 184 SER B CA 1
ATOM 3492 C C . SER B 1 184 ? 5.004 11.492 9.219 1 96.12 184 SER B C 1
ATOM 3494 O O . SER B 1 184 ? 4.484 12.602 9.359 1 96.12 184 SER B O 1
ATOM 3496 N N . VAL B 1 185 ? 6.219 11.258 9.516 1 95.5 185 VAL B N 1
ATOM 3497 C CA . VAL B 1 185 ? 7.289 12.25 9.562 1 95.5 185 VAL B CA 1
ATOM 3498 C C . VAL B 1 185 ? 8.383 11.867 8.57 1 95.5 185 VAL B C 1
ATOM 3500 O O . VAL B 1 185 ? 8.914 10.75 8.617 1 95.5 185 VAL B O 1
ATOM 3503 N N . TRP B 1 186 ? 8.695 12.766 7.719 1 92.62 186 TRP B N 1
ATOM 3504 C CA . TRP B 1 186 ? 9.688 12.438 6.695 1 92.62 186 TRP B CA 1
ATOM 3505 C C . TRP B 1 186 ? 10.445 13.68 6.246 1 92.62 186 TRP B C 1
ATOM 3507 O O . TRP B 1 186 ? 10 14.805 6.492 1 92.62 186 TRP B O 1
ATOM 3517 N N . ASP B 1 187 ? 11.594 13.516 5.656 1 92.56 187 ASP B N 1
ATOM 3518 C CA . ASP B 1 187 ? 12.406 14.602 5.102 1 92.56 187 ASP B CA 1
ATOM 3519 C C . ASP B 1 187 ? 11.898 15.016 3.723 1 92.56 187 ASP B C 1
ATOM 3521 O O . ASP B 1 187 ? 12.031 14.258 2.756 1 92.56 187 ASP B O 1
ATOM 3525 N N . ALA B 1 188 ? 11.406 16.156 3.648 1 91.81 188 ALA B N 1
ATOM 3526 C CA . ALA B 1 188 ? 10.836 16.672 2.408 1 91.81 188 ALA B CA 1
ATOM 3527 C C . ALA B 1 188 ? 11.742 17.734 1.795 1 91.81 188 ALA B C 1
ATOM 3529 O O . ALA B 1 188 ? 11.281 18.594 1.04 1 91.81 188 ALA B O 1
ATOM 3530 N N . SER B 1 189 ? 12.953 17.688 2.047 1 91.5 189 SER B N 1
ATOM 3531 C CA . SER B 1 189 ? 13.922 18.703 1.635 1 91.5 189 SER B CA 1
ATOM 3532 C C . SER B 1 189 ? 13.992 18.812 0.116 1 91.5 189 SER B C 1
ATOM 3534 O O . SER B 1 189 ? 14.312 19.875 -0.418 1 91.5 189 SER B O 1
ATOM 3536 N N . ASP B 1 190 ? 13.688 17.781 -0.523 1 87.88 190 ASP B N 1
ATOM 3537 C CA . ASP B 1 190 ? 13.906 17.75 -1.966 1 87.88 190 ASP B CA 1
ATOM 3538 C C . ASP B 1 190 ? 12.656 18.188 -2.725 1 87.88 190 ASP B C 1
ATOM 3540 O O . ASP B 1 190 ? 12.688 18.328 -3.949 1 87.88 190 ASP B O 1
ATOM 3544 N N . ILE B 1 191 ? 11.648 18.406 -2.01 1 88.75 191 ILE B N 1
ATOM 3545 C CA . ILE B 1 191 ? 10.406 18.812 -2.66 1 88.75 191 ILE B CA 1
ATOM 3546 C C . ILE B 1 191 ? 10.469 20.281 -3.031 1 88.75 191 ILE B C 1
ATOM 3548 O O . ILE B 1 191 ? 10.789 21.125 -2.189 1 88.75 191 ILE B O 1
ATOM 3552 N N . ASP B 1 192 ? 10.164 20.547 -4.309 1 89.31 192 ASP B N 1
ATOM 3553 C CA . ASP B 1 192 ? 10.164 21.906 -4.844 1 89.31 192 ASP B CA 1
ATOM 3554 C C . ASP B 1 192 ? 11.461 22.641 -4.492 1 89.31 192 ASP B C 1
ATOM 3556 O O . ASP B 1 192 ? 11.438 23.781 -4.043 1 89.31 192 ASP B O 1
ATOM 3560 N N . GLU B 1 193 ? 12.531 21.922 -4.582 1 88.31 193 GLU B N 1
ATOM 3561 C CA . GLU B 1 193 ? 13.867 22.453 -4.336 1 88.31 193 GLU B CA 1
ATOM 3562 C C . GLU B 1 193 ? 13.977 23.047 -2.93 1 88.31 193 GLU B C 1
ATOM 3564 O O . GLU B 1 193 ? 14.594 24.094 -2.736 1 88.31 193 GLU B O 1
ATOM 3569 N N . GLY B 1 194 ? 13.242 22.484 -2.057 1 91.88 194 GLY B N 1
ATOM 3570 C CA . GLY B 1 194 ? 13.328 22.875 -0.663 1 91.88 194 GLY B CA 1
ATOM 3571 C C . GLY B 1 194 ? 12.367 24 -0.303 1 91.88 194 GLY B C 1
ATOM 3572 O O . GLY B 1 194 ? 12.297 24.406 0.855 1 91.88 194 GLY B O 1
ATOM 3573 N N . ARG B 1 195 ? 11.562 24.438 -1.181 1 92.5 195 ARG B N 1
ATOM 3574 C CA . ARG B 1 195 ? 10.727 25.609 -0.932 1 92.5 195 ARG B CA 1
ATOM 3575 C C . ARG B 1 195 ? 9.469 25.234 -0.156 1 92.5 195 ARG B C 1
ATOM 3577 O O . ARG B 1 195 ? 8.828 26.094 0.456 1 92.5 195 ARG B O 1
ATOM 3584 N N . TRP B 1 196 ? 9.156 24 -0.121 1 93.94 196 TRP B N 1
ATOM 3585 C CA . TRP B 1 196 ? 7.926 23.578 0.538 1 93.94 196 TRP B CA 1
ATOM 3586 C C . TRP B 1 196 ? 8.102 23.547 2.053 1 93.94 196 TRP B C 1
ATOM 3588 O O . TRP B 1 196 ? 7.398 24.25 2.783 1 93.94 196 TRP B O 1
ATOM 3598 N N . THR B 1 197 ? 9.133 22.828 2.494 1 96.12 197 THR B N 1
ATOM 3599 C CA . THR B 1 197 ? 9.312 22.625 3.928 1 96.12 197 THR B CA 1
ATOM 3600 C C . THR B 1 197 ? 10.672 23.156 4.379 1 96.12 197 THR B C 1
ATOM 3602 O O . THR B 1 197 ? 11.062 22.969 5.535 1 96.12 197 THR B O 1
ATOM 3605 N N . GLY B 1 198 ? 11.422 23.828 3.5 1 96.12 198 GLY B N 1
ATOM 3606 C CA . GLY B 1 198 ? 12.828 24.094 3.775 1 96.12 198 GLY B CA 1
ATOM 3607 C C . GLY B 1 198 ? 13.711 22.875 3.574 1 96.12 198 GLY B C 1
ATOM 3608 O O . GLY B 1 198 ? 13.305 21.906 2.943 1 96.12 198 GLY B O 1
ATOM 3609 N N . THR B 1 199 ? 14.984 23.062 4.051 1 95 199 THR B N 1
ATOM 3610 C CA . THR B 1 199 ? 15.93 21.953 3.977 1 95 199 THR B CA 1
ATOM 3611 C C . THR B 1 199 ? 16.297 21.469 5.375 1 95 199 THR B C 1
ATOM 3613 O O . THR B 1 199 ? 16.406 22.266 6.309 1 95 199 THR B O 1
ATOM 3616 N N . TYR B 1 200 ? 16.516 20.188 5.406 1 94.5 200 TYR B N 1
ATOM 3617 C CA . TYR B 1 200 ? 16.766 19.562 6.699 1 94.5 200 TYR B CA 1
ATOM 3618 C C . TYR B 1 200 ? 18.109 20 7.273 1 94.5 200 TYR B C 1
ATOM 3620 O O . TYR B 1 200 ? 19.141 19.859 6.617 1 94.5 200 TYR B O 1
ATOM 3628 N N . HIS B 1 201 ? 18.094 20.562 8.539 1 94.25 201 HIS B N 1
ATOM 3629 C CA . HIS B 1 201 ? 19.312 20.938 9.258 1 94.25 201 HIS B CA 1
ATOM 3630 C C . HIS B 1 201 ? 19.688 19.891 10.281 1 94.25 201 HIS B C 1
ATOM 3632 O O . HIS B 1 201 ? 20.875 19.578 10.461 1 94.25 201 HIS B O 1
ATOM 3638 N N . GLY B 1 202 ? 18.766 19.422 10.984 1 93.75 202 GLY B N 1
ATOM 3639 C CA . GLY B 1 202 ? 18.953 18.328 11.93 1 93.75 202 GLY B CA 1
ATOM 3640 C C . GLY B 1 202 ? 19.562 18.766 13.242 1 93.75 202 GLY B C 1
ATOM 3641 O O . GLY B 1 202 ? 20.016 17.938 14.039 1 93.75 202 GLY B O 1
ATOM 3642 N N . SER B 1 203 ? 19.531 20.031 13.578 1 95.19 203 SER B N 1
ATOM 3643 C CA . SER B 1 203 ? 20.25 20.578 14.727 1 95.19 203 SER B CA 1
ATOM 3644 C C . SER B 1 203 ? 19.594 20.141 16.031 1 95.19 203 SER B C 1
ATOM 3646 O O . SER B 1 203 ? 20.266 20.078 17.078 1 95.19 203 SER B O 1
ATOM 3648 N N . ASP B 1 204 ? 18.328 19.812 16 1 96.25 204 ASP B N 1
ATOM 3649 C CA . ASP B 1 204 ? 17.625 19.516 17.25 1 96.25 204 ASP B CA 1
ATOM 3650 C C . ASP B 1 204 ? 17.125 18.078 17.266 1 96.25 204 ASP B C 1
ATOM 3652 O O . ASP B 1 204 ? 16.172 17.75 17.984 1 96.25 204 ASP B O 1
ATOM 3656 N N . ALA B 1 205 ? 17.703 17.25 16.453 1 94.25 205 ALA B N 1
ATOM 3657 C CA . ALA B 1 205 ? 17.312 15.844 16.422 1 94.25 205 ALA B CA 1
ATOM 3658 C C . ALA B 1 205 ? 17.656 15.156 17.75 1 94.25 205 ALA B C 1
ATOM 3660 O O . ALA B 1 205 ? 18.609 15.531 18.422 1 94.25 205 ALA B O 1
ATOM 3661 N N . PRO B 1 206 ? 16.828 14.227 18.109 1 95.44 206 PRO B N 1
ATOM 3662 C CA . PRO B 1 206 ? 15.734 13.617 17.375 1 95.44 206 PRO B CA 1
ATOM 3663 C C . PRO B 1 206 ? 14.453 14.445 17.422 1 95.44 206 PRO B C 1
ATOM 3665 O O . PRO B 1 206 ? 14.203 15.141 18.422 1 95.44 206 PRO B O 1
ATOM 3668 N N . TYR B 1 207 ? 13.68 14.367 16.328 1 97.25 207 TYR B N 1
ATOM 3669 C CA . TYR B 1 207 ? 12.383 15.023 16.219 1 97.25 207 TYR B CA 1
ATOM 3670 C C . TYR B 1 207 ? 11.25 14.031 16.469 1 97.25 207 TYR B C 1
ATOM 3672 O O . TYR B 1 207 ? 11.25 12.938 15.898 1 97.25 207 TYR B O 1
ATOM 3680 N N . VAL B 1 208 ? 10.297 14.383 17.312 1 97.81 208 VAL B N 1
ATOM 3681 C CA . VAL B 1 208 ? 9.211 13.469 17.641 1 97.81 208 VAL B CA 1
ATOM 3682 C C . VAL B 1 208 ? 7.867 14.125 17.359 1 97.81 208 VAL B C 1
ATOM 3684 O O . VAL B 1 208 ? 7.609 15.25 17.797 1 97.81 208 VAL B O 1
ATOM 3687 N N . CYS B 1 209 ? 7.102 13.531 16.578 1 98.62 209 CYS B N 1
ATOM 3688 C CA . CYS B 1 209 ? 5.695 13.883 16.406 1 98.62 209 CYS B CA 1
ATOM 3689 C C . CYS B 1 209 ? 4.793 12.883 17.109 1 98.62 209 CYS B C 1
ATOM 3691 O O . CYS B 1 209 ? 4.875 11.68 16.859 1 98.62 209 CYS B O 1
ATOM 3693 N N . SER B 1 210 ? 3.912 13.438 17.969 1 98.69 210 SER B N 1
ATOM 3694 C CA . SER B 1 210 ? 3.092 12.57 18.812 1 98.69 210 SER B CA 1
ATOM 3695 C C . SER B 1 210 ? 1.611 12.711 18.484 1 98.69 210 SER B C 1
ATOM 3697 O O . SER B 1 210 ? 1.128 13.82 18.234 1 98.69 210 SER B O 1
ATOM 3699 N N . TYR B 1 211 ? 0.947 11.617 18.422 1 98.56 211 TYR B N 1
ATOM 3700 C CA . TYR B 1 211 ? -0.485 11.523 18.156 1 98.56 211 TYR B CA 1
ATOM 3701 C C . TYR B 1 211 ? -1.209 10.844 19.312 1 98.56 211 TYR B C 1
ATOM 3703 O O . TYR B 1 211 ? -0.713 9.859 19.859 1 98.56 211 TYR B O 1
ATOM 3711 N N . LYS B 1 212 ? -2.312 11.336 19.703 1 97 212 LYS B N 1
ATOM 3712 C CA . LYS B 1 212 ? -3.184 10.648 20.656 1 97 212 LYS B CA 1
ATOM 3713 C C . LYS B 1 212 ? -4.652 10.938 20.359 1 97 212 LYS B C 1
ATOM 3715 O O . LYS B 1 212 ? -4.969 11.742 19.484 1 97 212 LYS B O 1
ATOM 3720 N N . ASP B 1 213 ? -5.551 10.211 20.938 1 95.62 213 ASP B N 1
ATOM 3721 C CA . ASP B 1 213 ? -6.992 10.359 20.766 1 95.62 213 ASP B CA 1
ATOM 3722 C C . ASP B 1 213 ? -7.387 10.211 19.297 1 95.62 213 ASP B C 1
ATOM 3724 O O . ASP B 1 213 ? -8.141 11.023 18.766 1 95.62 213 ASP B O 1
ATOM 3728 N N . VAL B 1 214 ? -6.77 9.273 18.688 1 97.31 214 VAL B N 1
ATOM 3729 C CA . VAL B 1 214 ? -7.051 9.062 17.266 1 97.31 214 VAL B CA 1
ATOM 3730 C C . VAL B 1 214 ? -8.414 8.406 17.109 1 97.31 214 VAL B C 1
ATOM 3732 O O . VAL B 1 214 ? -8.695 7.371 17.719 1 97.31 214 VAL B O 1
ATOM 3735 N N . VAL B 1 215 ? -9.266 9.062 16.266 1 96.25 215 VAL B N 1
ATOM 3736 C CA . VAL B 1 215 ? -10.594 8.5 16.031 1 96.25 215 VAL B CA 1
ATOM 3737 C C . VAL B 1 215 ? -10.82 8.32 14.531 1 96.25 215 VAL B C 1
ATOM 3739 O O . VAL B 1 215 ? -10.266 9.07 13.719 1 96.25 215 VAL B O 1
ATOM 3742 N N . VAL B 1 216 ? -11.578 7.324 14.219 1 96.94 216 VAL B N 1
ATOM 3743 C CA . VAL B 1 216 ? -11.914 6.953 12.844 1 96.94 216 VAL B CA 1
ATOM 3744 C C . VAL B 1 216 ? -13.414 6.695 12.727 1 96.94 216 VAL B C 1
ATOM 3746 O O . VAL B 1 216 ? -14.125 6.648 13.734 1 96.94 216 VAL B O 1
ATOM 3749 N N . PRO B 1 217 ? -13.883 6.559 11.469 1 96.44 217 PRO B N 1
ATOM 3750 C CA . PRO B 1 217 ? -15.305 6.25 11.281 1 96.44 217 PRO B CA 1
ATOM 3751 C C . PRO B 1 217 ? -15.711 4.926 11.922 1 96.44 217 PRO B C 1
ATOM 3753 O O . PRO B 1 217 ? -14.891 4.012 12.039 1 96.44 217 PRO B O 1
ATOM 3756 N N . PRO B 1 218 ? -16.969 4.828 12.336 1 94.62 218 PRO B N 1
ATOM 3757 C CA . PRO B 1 218 ? -17.438 3.566 12.922 1 94.62 218 PRO B CA 1
ATOM 3758 C C . PRO B 1 218 ? -17.484 2.428 11.906 1 94.62 218 PRO B C 1
ATOM 3760 O O . PRO B 1 218 ? -17.281 2.654 10.711 1 94.62 218 PRO B O 1
ATOM 3763 N N . VAL B 1 219 ? -17.734 1.258 12.414 1 91.31 219 VAL B N 1
ATOM 3764 C CA . VAL B 1 219 ? -17.578 0.007 11.68 1 91.31 219 VAL B CA 1
ATOM 3765 C C . VAL B 1 219 ? -18.469 0.014 10.445 1 91.31 219 VAL B C 1
ATOM 3767 O O . VAL B 1 219 ? -18.141 -0.578 9.414 1 91.31 219 VAL B O 1
ATOM 3770 N N . GLU B 1 220 ? -19.547 0.712 10.492 1 91.44 220 GLU B N 1
ATOM 3771 C CA . GLU B 1 220 ? -20.484 0.711 9.375 1 91.44 220 GLU B CA 1
ATOM 3772 C C . GLU B 1 220 ? -19.875 1.365 8.141 1 91.44 220 GLU B C 1
ATOM 3774 O O . GLU B 1 220 ? -20.375 1.182 7.023 1 91.44 220 GLU B O 1
ATOM 3779 N N . PHE B 1 221 ? -18.781 2.131 8.359 1 94.06 221 PHE B N 1
ATOM 3780 C CA . PHE B 1 221 ? -18.141 2.812 7.238 1 94.06 221 PHE B CA 1
ATOM 3781 C C . PHE B 1 221 ? -16.906 2.051 6.77 1 94.06 221 PHE B C 1
ATOM 3783 O O . PHE B 1 221 ? -16.234 2.467 5.824 1 94.06 221 PHE B O 1
ATOM 3790 N N . TRP B 1 222 ? -16.531 0.934 7.387 1 91.56 222 TRP B N 1
ATOM 3791 C CA . TRP B 1 222 ? -15.32 0.193 7.062 1 91.56 222 TRP B CA 1
ATOM 3792 C C . TRP B 1 222 ? -15.508 -0.63 5.793 1 91.56 222 TRP B C 1
ATOM 3794 O O . TRP B 1 222 ? -16.594 -1.176 5.551 1 91.56 222 TRP B O 1
ATOM 3804 N N . VAL B 1 223 ? -14.422 -0.565 5.02 1 86.38 223 VAL B N 1
ATOM 3805 C CA . VAL B 1 223 ? -14.383 -1.44 3.852 1 86.38 223 VAL B CA 1
ATOM 3806 C C . VAL B 1 223 ? -13.445 -2.615 4.117 1 86.38 223 VAL B C 1
ATOM 3808 O O . VAL B 1 223 ? -12.375 -2.443 4.707 1 86.38 223 VAL B O 1
ATOM 3811 N N . GLU B 1 224 ? -13.867 -3.77 3.861 1 66.69 224 GLU B N 1
ATOM 3812 C CA . GLU B 1 224 ? -13.031 -4.949 4.031 1 66.69 224 GLU B CA 1
ATOM 3813 C C . GLU B 1 224 ? -11.922 -5 2.982 1 66.69 224 GLU B C 1
ATOM 3815 O O . GLU B 1 224 ? -12.148 -4.645 1.823 1 66.69 224 GLU B O 1
ATOM 3820 N N . ASP B 1 225 ? -10.641 -5.062 3.441 1 60.03 225 ASP B N 1
ATOM 3821 C CA . ASP B 1 225 ? -9.469 -5.023 2.57 1 60.03 225 ASP B CA 1
ATOM 3822 C C . ASP B 1 225 ? -9.578 -6.07 1.464 1 60.03 225 ASP B C 1
ATOM 3824 O O . ASP B 1 225 ? -9.047 -5.875 0.367 1 60.03 225 ASP B O 1
ATOM 3828 N N . ASP B 1 226 ? -10.156 -7.355 1.774 1 50.97 226 ASP B N 1
ATOM 3829 C CA . ASP B 1 226 ? -10.25 -8.406 0.764 1 50.97 226 ASP B CA 1
ATOM 3830 C C . ASP B 1 226 ? -10.891 -7.871 -0.52 1 50.97 226 ASP B C 1
ATOM 3832 O O . ASP B 1 226 ? -10.594 -8.367 -1.612 1 50.97 226 ASP B O 1
ATOM 3836 N N . GLU B 1 227 ? -11.719 -6.906 -0.335 1 45.78 227 GLU B N 1
ATOM 3837 C CA . GLU B 1 227 ? -12.477 -6.465 -1.5 1 45.78 227 GLU B CA 1
ATOM 3838 C C . GLU B 1 227 ? -11.586 -5.742 -2.504 1 45.78 227 GLU B C 1
ATOM 3840 O O . GLU B 1 227 ? -11.789 -5.844 -3.715 1 45.78 227 GLU B O 1
ATOM 3845 N N . GLN B 1 228 ? -10.727 -4.945 -2.012 1 47.34 228 GLN B N 1
ATOM 3846 C CA . GLN B 1 228 ? -9.984 -4.09 -2.928 1 47.34 228 GLN B CA 1
ATOM 3847 C C . GLN B 1 228 ? -8.93 -4.891 -3.693 1 47.34 228 GLN B C 1
ATOM 3849 O O . GLN B 1 228 ? -8.547 -4.52 -4.805 1 47.34 228 GLN B O 1
ATOM 3854 N N . CYS B 1 229 ? -8.391 -5.918 -3.002 1 46.88 229 CYS B N 1
ATOM 3855 C CA . CYS B 1 229 ? -7.473 -6.789 -3.721 1 46.88 229 CYS B CA 1
ATOM 3856 C C . CYS B 1 229 ? -8.164 -7.465 -4.898 1 46.88 229 CYS B C 1
ATOM 3858 O O . CYS B 1 229 ? -7.504 -7.914 -5.836 1 46.88 229 CYS B O 1
ATOM 3860 N N . GLN B 1 230 ? -9.492 -7.574 -4.762 1 43.88 230 GLN B N 1
ATOM 3861 C CA . GLN B 1 230 ? -10.297 -8.258 -5.77 1 43.88 230 GLN B CA 1
ATOM 3862 C C . GLN B 1 230 ? -10.211 -7.551 -7.117 1 43.88 230 GLN B C 1
ATOM 3864 O O . GLN B 1 230 ? -10.172 -8.195 -8.164 1 43.88 230 GLN B O 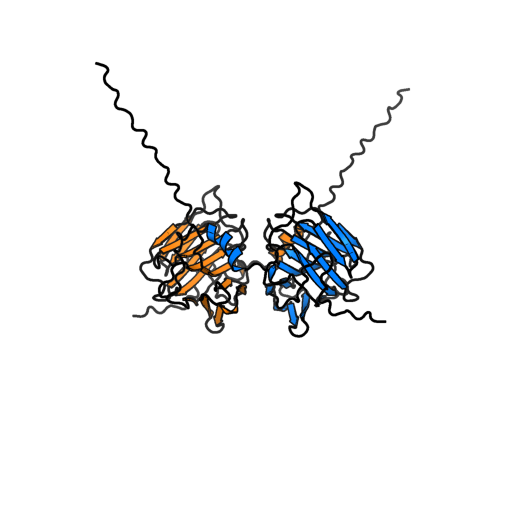1
ATOM 3869 N N . ASP B 1 231 ? -10.234 -6.238 -6.992 1 46.22 231 ASP B N 1
ATOM 3870 C CA . ASP B 1 231 ? -10.281 -5.555 -8.281 1 46.22 231 ASP B CA 1
ATOM 3871 C C . ASP B 1 231 ? -8.969 -5.742 -9.047 1 46.22 231 ASP B C 1
ATOM 3873 O O . ASP B 1 231 ? -8.977 -5.855 -10.273 1 46.22 231 ASP B O 1
ATOM 3877 N N . ALA B 1 232 ? -7.906 -5.699 -8.344 1 48.56 232 ALA B N 1
ATOM 3878 C CA . ALA B 1 232 ? -6.621 -5.895 -9.008 1 48.56 232 ALA B CA 1
ATOM 3879 C C . ALA B 1 232 ? -6.523 -7.289 -9.617 1 48.56 232 ALA B C 1
ATOM 3881 O O . ALA B 1 232 ? -6.004 -7.457 -10.727 1 48.56 232 ALA B O 1
ATOM 3882 N N . ASP B 1 233 ? -7.078 -8.32 -8.891 1 53.28 233 ASP B N 1
ATOM 3883 C CA . ASP B 1 233 ? -6.934 -9.711 -9.305 1 53.28 233 ASP B CA 1
ATOM 3884 C C . ASP B 1 233 ? -7.898 -10.055 -10.43 1 53.28 233 ASP B C 1
ATOM 3886 O O . ASP B 1 233 ? -7.672 -11 -11.188 1 53.28 233 ASP B O 1
ATOM 3890 N N . ALA B 1 234 ? -8.961 -9.25 -10.586 1 55.25 234 ALA B N 1
ATOM 3891 C CA . ALA B 1 234 ? -9.836 -9.469 -11.734 1 55.25 234 ALA B CA 1
ATOM 3892 C C . ALA B 1 234 ? -9.07 -9.305 -13.047 1 55.25 234 ALA B C 1
ATOM 3894 O O . ALA B 1 234 ? -9.422 -9.914 -14.062 1 55.25 234 ALA B O 1
ATOM 3895 N N . ARG B 1 235 ? -7.973 -8.578 -12.867 1 61.97 235 ARG B N 1
ATOM 3896 C CA . ARG B 1 235 ? -7.176 -8.32 -14.062 1 61.97 235 ARG B CA 1
ATOM 3897 C C . ARG B 1 235 ? -6.375 -9.555 -14.461 1 61.97 235 ARG B C 1
ATOM 3899 O O . ARG B 1 235 ? -5.832 -9.625 -15.562 1 61.97 235 ARG B O 1
ATOM 3906 N N . ASP B 1 236 ? -6.391 -10.406 -13.625 1 69.56 236 ASP B N 1
ATOM 3907 C CA . ASP B 1 236 ? -5.605 -11.602 -13.914 1 69.56 236 ASP B CA 1
ATOM 3908 C C . ASP B 1 236 ? -6.453 -12.664 -14.609 1 69.56 236 ASP B C 1
ATOM 3910 O O . ASP B 1 236 ? -5.918 -13.617 -15.172 1 69.56 236 ASP B O 1
ATOM 3914 N N . ALA B 1 237 ? -7.82 -12.438 -14.57 1 65.94 237 ALA B N 1
ATOM 3915 C CA . ALA B 1 237 ? -8.68 -13.383 -15.281 1 65.94 237 ALA B CA 1
ATOM 3916 C C . ALA B 1 237 ? -8.508 -13.25 -16.781 1 65.94 237 ALA B C 1
ATOM 3918 O O . ALA B 1 237 ? -8.297 -12.148 -17.297 1 65.94 237 ALA B O 1
ATOM 3919 N N . PRO B 1 238 ? -8.336 -14.391 -17.391 1 61.78 238 PRO B N 1
ATOM 3920 C CA . PRO B 1 238 ? -8.203 -14.297 -18.844 1 61.78 238 PRO B CA 1
ATOM 3921 C C . PRO B 1 238 ? -9.312 -13.461 -19.484 1 61.78 238 PRO B C 1
ATOM 3923 O O . PRO B 1 238 ? -10.445 -13.453 -18.984 1 61.78 238 PRO B O 1
ATOM 3926 N N . ALA B 1 239 ? -8.898 -12.602 -20.328 1 52.06 239 ALA B N 1
ATOM 3927 C CA . ALA B 1 239 ? -9.906 -11.922 -21.141 1 52.06 239 ALA B CA 1
ATOM 3928 C C . ALA B 1 239 ? -10.82 -12.93 -21.844 1 52.06 239 ALA B C 1
ATOM 3930 O O . ALA B 1 239 ? -10.352 -13.93 -22.375 1 52.06 239 ALA B O 1
ATOM 3931 N N . ALA B 1 240 ? -12.109 -12.953 -21.516 1 45.25 240 ALA B N 1
ATOM 3932 C CA . ALA B 1 240 ? -13.086 -13.773 -22.219 1 45.25 240 ALA B CA 1
ATOM 3933 C C . ALA B 1 240 ? -12.734 -13.891 -23.703 1 45.25 240 ALA B C 1
ATOM 3935 O O . ALA B 1 240 ? -12.414 -12.891 -24.359 1 45.25 240 ALA B O 1
ATOM 3936 N N . VAL B 1 241 ? -12.266 -15.023 -24.062 1 41.03 241 VAL B N 1
ATOM 3937 C CA . VAL B 1 241 ? -12.211 -15.234 -25.5 1 41.03 241 VAL B CA 1
ATOM 3938 C C . VAL B 1 241 ? -13.5 -14.727 -26.141 1 41.03 241 VAL B C 1
ATOM 3940 O O . VAL B 1 241 ? -14.594 -15.211 -25.844 1 41.03 241 VAL B O 1
ATOM 3943 N N . VAL B 1 242 ? -13.656 -13.469 -26.406 1 36.75 242 VAL B N 1
ATOM 3944 C CA . VAL B 1 242 ? -14.742 -13.156 -27.328 1 36.75 242 VAL B CA 1
ATOM 3945 C C . VAL B 1 242 ? -14.75 -14.156 -28.484 1 36.75 242 VAL B C 1
ATOM 3947 O O . VAL B 1 242 ? -13.789 -14.234 -29.25 1 36.75 242 VAL B O 1
ATOM 3950 N N . GLU B 1 243 ? -15.29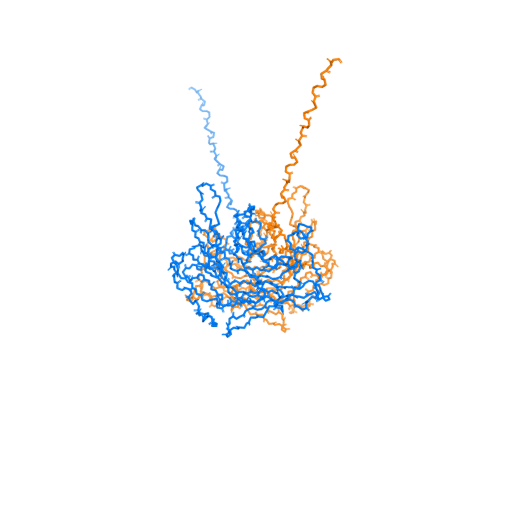7 -15.25 -28.297 1 34.03 243 GLU B N 1
ATOM 3951 C CA . GLU B 1 243 ? -15.625 -16.047 -29.484 1 34.03 243 GLU B CA 1
ATOM 3952 C C . GLU B 1 243 ? -16.047 -15.141 -30.641 1 34.03 243 GLU B C 1
ATOM 3954 O O . GLU B 1 243 ? -16.969 -14.344 -30.516 1 34.03 243 GLU B O 1
ATOM 3959 N N . GLU B 1 244 ? -15.164 -14.703 -31.406 1 35.81 244 GLU B N 1
ATOM 3960 C CA . GLU B 1 244 ? -15.594 -14.188 -32.688 1 35.81 244 GLU B CA 1
ATOM 3961 C C . GLU B 1 244 ? -16.703 -15.055 -33.281 1 35.81 244 GLU B C 1
ATOM 3963 O O . GLU B 1 244 ? -16.516 -16.25 -33.531 1 35.81 244 GLU B O 1
ATOM 3968 N N . GLU B 1 245 ? -17.906 -14.812 -32.906 1 36.59 245 GLU B N 1
ATOM 3969 C CA . GLU B 1 245 ? -19 -15.359 -33.688 1 36.59 245 GLU B CA 1
ATOM 3970 C C . GLU B 1 245 ? -18.672 -15.336 -35.188 1 36.59 245 GLU B C 1
ATOM 3972 O O . GLU B 1 245 ? -18.547 -14.266 -35.781 1 36.59 245 GLU B O 1
ATOM 3977 N N . THR B 1 246 ? -17.75 -16.172 -35.594 1 35.28 246 THR B N 1
ATOM 3978 C CA . THR B 1 246 ? -17.703 -16.344 -37.062 1 35.28 246 THR B CA 1
ATOM 3979 C C . THR B 1 246 ? -19.094 -16.562 -37.625 1 35.28 246 THR B C 1
ATOM 3981 O O . THR B 1 246 ? -19.734 -17.594 -37.375 1 35.28 246 THR B O 1
ATOM 3984 N N . ASP B 1 247 ? -19.922 -15.531 -37.656 1 38.16 247 ASP B N 1
ATOM 3985 C CA . ASP B 1 247 ? -21.125 -15.578 -38.469 1 38.16 247 ASP B CA 1
ATOM 3986 C C . ASP B 1 247 ? -20.875 -16.312 -39.781 1 38.16 247 ASP B C 1
ATOM 3988 O O . ASP B 1 247 ? -20.141 -15.828 -40.625 1 38.16 247 ASP B O 1
ATOM 3992 N N . ALA B 1 248 ? -20.797 -17.656 -39.781 1 37.34 248 ALA B N 1
ATOM 3993 C CA . ALA B 1 248 ? -20.891 -18.438 -41 1 37.34 248 ALA B CA 1
ATOM 3994 C C . ALA B 1 248 ? -22.047 -17.953 -41.875 1 37.34 248 ALA B C 1
ATOM 3996 O O . ALA B 1 248 ? -23.219 -18.125 -41.5 1 37.34 248 ALA B O 1
ATOM 3997 N N . VAL B 1 249 ? -21.906 -16.844 -42.531 1 35.69 249 VAL B N 1
ATOM 3998 C CA . VAL B 1 249 ? -22.828 -16.516 -43.594 1 35.69 249 VAL B CA 1
ATOM 3999 C C . VAL B 1 249 ? -23.078 -17.734 -44.469 1 35.69 249 VAL B C 1
ATOM 4001 O O . VAL B 1 249 ? -22.172 -18.234 -45.125 1 35.69 249 VAL B O 1
ATOM 4004 N N . ALA B 1 250 ? -24.031 -18.594 -44.062 1 38.25 250 ALA B N 1
ATOM 4005 C CA . ALA B 1 250 ? -24.578 -19.641 -44.938 1 38.25 250 ALA B CA 1
ATOM 4006 C C . ALA B 1 250 ? -24.859 -19.125 -46.344 1 38.25 250 ALA B C 1
ATOM 4008 O O . ALA B 1 250 ? -25.688 -18.234 -46.531 1 38.25 250 ALA B O 1
ATOM 4009 N N . ILE B 1 251 ? -23.859 -19.125 -47.125 1 34 251 ILE B N 1
ATOM 4010 C CA . ILE B 1 251 ? -24.062 -18.906 -48.562 1 34 251 ILE B CA 1
ATOM 4011 C C . ILE B 1 251 ? -25.188 -19.797 -49.062 1 34 251 ILE B C 1
ATOM 4013 O O . ILE B 1 251 ? -25.125 -21.031 -48.938 1 34 251 ILE B O 1
ATOM 4017 N N . ALA B 1 252 ? -26.469 -19.328 -49.031 1 40.09 252 ALA B N 1
ATOM 4018 C CA . ALA B 1 252 ? -27.672 -19.953 -49.594 1 40.09 252 ALA B CA 1
ATOM 4019 C C . ALA B 1 252 ? -27.406 -20.516 -50.969 1 40.09 252 ALA B C 1
ATOM 4021 O O . ALA B 1 252 ? -26.844 -19.844 -51.844 1 40.09 252 ALA B O 1
ATOM 4022 N N . PRO B 1 253 ? -27.422 -21.844 -51.031 1 37.03 253 PRO B N 1
ATOM 4023 C CA . PRO B 1 253 ? -27.25 -22.453 -52.344 1 37.03 253 PRO B CA 1
ATOM 4024 C C . PRO B 1 253 ? -28.109 -21.812 -53.406 1 37.03 253 PRO B C 1
ATOM 4026 O O . PRO B 1 253 ? -29.203 -21.312 -53.125 1 37.03 253 PRO B O 1
ATOM 4029 N N . ALA B 1 254 ? -27.562 -21.109 -54.406 1 39.72 254 ALA B N 1
ATOM 4030 C CA . ALA B 1 254 ? -28.203 -20.609 -55.625 1 39.72 254 ALA B CA 1
ATOM 4031 C C . ALA B 1 254 ? -29.219 -21.625 -56.156 1 39.72 254 ALA B C 1
ATOM 4033 O O . ALA B 1 254 ? -28.844 -22.75 -56.5 1 39.72 254 ALA B O 1
ATOM 4034 N N . MET B 1 255 ? -30.438 -21.75 -55.562 1 31.38 255 MET B N 1
ATOM 4035 C CA . MET B 1 255 ? -31.484 -22.562 -56.156 1 31.38 255 MET B CA 1
ATOM 4036 C C . MET B 1 255 ? -31.5 -22.375 -57.688 1 31.38 255 MET B C 1
ATOM 4038 O O . MET B 1 255 ? -31.484 -21.234 -58.156 1 31.38 255 MET B O 1
ATOM 4042 N N . ASN B 1 256 ? -30.812 -23.281 -58.406 1 33 256 ASN B N 1
ATOM 4043 C CA . ASN B 1 256 ? -30.984 -23.453 -59.844 1 33 256 ASN B CA 1
ATOM 4044 C C . ASN B 1 256 ? -32.438 -23.344 -60.25 1 33 256 ASN B C 1
ATOM 4046 O O . ASN B 1 256 ? -33.312 -24.094 -59.75 1 33 256 ASN B O 1
ATOM 4050 N N . ASP B 1 257 ? -33.031 -22.125 -60.281 1 30.61 257 ASP B N 1
ATOM 4051 C CA . ASP B 1 257 ? -34.281 -22.031 -61 1 30.61 257 ASP B CA 1
ATOM 4052 C C . ASP B 1 257 ? -34.281 -22.875 -62.25 1 30.61 257 ASP B C 1
ATOM 4054 O O . ASP B 1 257 ? -33.531 -22.562 -63.219 1 30.61 257 ASP B O 1
ATOM 4058 N N . GLU B 1 258 ? -34.125 -24.266 -62.156 1 25.73 258 GLU B N 1
ATOM 4059 C CA . GLU B 1 258 ? -34.906 -24.922 -63.219 1 25.73 258 GLU B CA 1
ATOM 4060 C C . GLU B 1 258 ? -36.406 -24.781 -63 1 25.73 258 GLU B C 1
ATOM 4062 O O . GLU B 1 258 ? -36.875 -24.906 -61.844 1 25.73 258 GLU B O 1
#